Protein 7D1X (pdb70)

InterPro domains:
  IPR000863 Sulfotransferase domain [PF00685] (34-274)
  IPR027417 P-loop containing nucleoside triphosphate hydrolase [G3DSA:3.40.50.300] (1-282)
  IPR027417 P-loop containing nucleoside triphosphate hydrolase [SSF52540] (3-277)

GO terms:
  GO:0050656 3'-phosphoadenosine 5'-phosphosulfate binding (F, IDA)
  GO:0008146 sulfotransferase activity (F, IDA)
  GO:0005829 cytosol (C, IDA)
  GO:0030573 bile acid catabolic process (P, IDA)
  GO:0033876 glycochenodeoxycholate sulfotransferase activity (F, EXP)

Solvent-accessible surface area: 26287 Å² total; per-residue (Å²): 82,152,5,103,55,13,15,7,28,77,7,26,13,14,92,74,4,1,131,53,0,51,65,150,7,89,14,86,94,88,1,40,0,3,0,0,10,22,39,1,15,13,50,34,0,4,18,0,14,0,0,9,82,39,72,0,68,44,94,102,11,94,68,32,45,21,37,150,29,0,36,30,1,2,37,28,41,24,20,147,133,15,65,65,82,124,33,116,15,50,0,0,0,22,0,2,32,94,3,1,1,124,37,0,59,102,28,97,0,70,0,4,2,1,14,11,6,0,20,1,4,0,0,19,0,29,55,40,42,7,26,117,81,112,53,212,133,86,46,82,45,150,95,27,1,99,40,15,35,44,29,119,31,89,4,6,22,13,8,99,1,6,32,16,0,26,72,20,106,101,86,130,4,6,26,19,2,2,13,4,50,0,74,123,71,35,124,80,4,0,110,123,4,12,138,37,52,67,72,123,42,52,109,52,54,18,114,58,0,36,119,13,4,44,58,130,70,18,81,138,143,76,138,62,81,25,76,46,57,117,95,51,35,80,96,15,89,47,23,7,47,147,119,48,16,72,130,61,20,23,110,42,2,72,156,19,19,88,109,84,15,77,116,71,70,133,130,33,77,70,35,197,184,52,41,165,3,81,55,32,4,0,16,39,13,50,10,11,91,51,14,0,90,35,0,59,81,149,7,98,8,119,74,99,9,24,2,2,0,0,8,20,29,1,18,19,69,29,0,3,22,0,2,0,2,11,71,33,105,3,70,40,91,80,5,89,92,58,106,9,51,71,18,0,26,28,0,0,40,16,47,8,49,60,59,19,64,130,86,35,3,0,0,21,0,18,51,150,3,3,0,60,27,0,91,104,8,143,0,59,0,1,1,2,24,14,45,8,39,1,2,0,0,15,2,46,72,83,91,62,206,107,43,75,48,120,73,31,7,80,30,5,34,107,37,100,17,56,11,10,16,3,5,110,4,0,39,23,0,25,88,33,156,104,83,130,5,7,14,37,4,21,13,37,90,0,72,139,76,33,150,90,14,0,88,108,0,4,125,30,41,65,43,120,79,49,85,54,39,25,84,88,5,22,144,30,2,46,50,97,76,10,98,108,62,147,217,95,99,149,58,61,71,99,10,89,30,18,2,41,148,105,46,16,72,117,69,30,22,112,49,0,69,162,29,26,135,124,115,3,88,122,108

Structure (mmCIF, N/CA/C/O backbone):
data_7D1X
#
_entry.id   7D1X
#
_cell.length_a   93.870
_cell.length_b   93.870
_cell.length_c   71.300
_cell.angle_alpha   90.000
_cell.angle_beta   90.000
_cell.angle_gamma   90.000
#
_symmetry.space_group_name_H-M   'P 42'
#
loop_
_entity.id
_entity.type
_entity.pdbx_description
1 polymer Sulfotransferase
2 non-polymer 'CHOLIC ACID'
3 non-polymer "ADENOSINE-3'-5'-DIPHOSPHATE"
4 water water
#
loop_
_atom_site.group_PDB
_atom_site.id
_atom_site.type_symbol
_atom_site.label_atom_id
_atom_site.label_alt_id
_atom_site.label_comp_id
_atom_site.label_asym_id
_atom_site.label_entity_id
_atom_site.label_seq_id
_atom_site.pdbx_PDB_ins_code
_atom_site.Cartn_x
_atom_site.Cartn_y
_atom_site.Cartn_z
_atom_site.occupancy
_atom_site.B_iso_or_equiv
_atom_site.auth_seq_id
_atom_site.auth_comp_id
_atom_site.auth_asym_id
_atom_site.auth_atom_id
_atom_site.pdbx_PDB_model_num
ATOM 1 N N . LEU A 1 8 ? -23.66349 29.99936 -21.51175 1.000 53.11147 6 LEU A N 1
ATOM 2 C CA . LEU A 1 8 ? -22.53153 29.19683 -21.96926 1.000 54.98340 6 LEU A CA 1
ATOM 3 C C . LEU A 1 8 ? -22.45062 29.13152 -23.49574 1.000 55.79778 6 LEU A C 1
ATOM 4 O O . LEU A 1 8 ? -23.43247 28.82326 -24.16664 1.000 54.98594 6 LEU A O 1
ATOM 9 N N . TRP A 1 9 ? -21.30541 29.51592 -24.03901 1.000 55.18958 7 TRP A N 1
ATOM 10 C CA . TRP A 1 9 ? -21.05994 29.44261 -25.47459 1.000 55.59258 7 TRP A CA 1
ATOM 11 C C . TRP A 1 9 ? -20.23661 28.18891 -25.76314 1.000 57.50915 7 TRP A C 1
ATOM 12 O O . TRP A 1 9 ? -19.03312 28.14924 -25.48395 1.000 57.48394 7 TRP A O 1
ATOM 23 N N . ILE A 1 10 ? -20.88490 27.16605 -26.30987 1.000 57.11638 8 ILE A N 1
ATOM 24 C CA . ILE A 1 10 ? -20.21616 25.92781 -26.69342 1.000 55.12452 8 ILE A CA 1
ATOM 25 C C . ILE A 1 10 ? -19.95897 25.96295 -28.19337 1.000 57.08575 8 ILE A C 1
ATOM 26 O O . ILE A 1 10 ? -20.89914 25.93075 -28.99235 1.000 55.80409 8 ILE A O 1
ATOM 31 N N . GLU A 1 11 ? -18.68096 26.03695 -28.57743 1.000 63.44964 9 GLU A N 1
ATOM 32 C CA . GLU A 1 11 ? -18.28271 26.20648 -29.97788 1.000 63.52666 9 GLU A CA 1
ATOM 33 C C . GLU A 1 11 ? -18.93566 27.45792 -30.56421 1.000 62.31385 9 GLU A C 1
ATOM 34 O O . GLU A 1 11 ? -19.46825 27.45247 -31.67708 1.000 61.49972 9 GLU A O 1
ATOM 40 N N . GLY A 1 12 ? -18.90893 28.54271 -29.79187 1.000 63.69155 10 GLY A N 1
ATOM 41 C CA . GLY A 1 12 ? -19.53701 29.76996 -30.22732 1.000 62.19998 10 GLY A CA 1
ATOM 42 C C . GLY A 1 12 ? -21.03981 29.70516 -30.36872 1.000 61.20411 10 GLY A C 1
ATOM 43 O O . GLY A 1 12 ? -21.62415 30.59113 -30.99870 1.000 61.35353 10 GLY A O 1
ATOM 44 N N . ILE A 1 13 ? -21.68659 28.68178 -29.81715 1.000 61.29228 11 ILE A N 1
ATOM 45 C CA . ILE A 1 13 ? -23.12882 28.51348 -29.96887 1.000 59.36561 11 ILE A CA 1
ATOM 46 C C . ILE A 1 13 ? -23.77311 28.67380 -28.59792 1.000 58.25912 11 ILE A C 1
ATOM 47 O O . ILE A 1 13 ? -23.26549 28.13771 -27.60303 1.000 58.08635 11 ILE A O 1
ATOM 52 N N . PRO A 1 14 ? -24.89277 29.38642 -28.49930 1.000 57.32295 12 PRO A N 1
ATOM 53 C CA . PRO A 1 14 ? -25.55279 29.54603 -27.20082 1.000 57.20342 12 PRO A CA 1
ATOM 54 C C . PRO A 1 14 ? -26.48534 28.39068 -26.89425 1.000 54.71989 12 PRO A C 1
ATOM 55 O O . PRO A 1 14 ? -27.38116 28.07768 -27.68349 1.000 53.55583 12 PRO A O 1
ATOM 59 N N . PHE A 1 15 ? -26.28309 27.74819 -25.75388 1.000 55.35629 13 PHE A N 1
ATOM 60 C CA . PHE A 1 15 ? -27.14537 26.64681 -25.34941 1.000 55.52716 13 PHE A CA 1
ATOM 61 C C . PHE A 1 15 ? -27.80428 27.01504 -24.02754 1.000 55.74217 13 PHE A C 1
ATOM 62 O O . PHE A 1 15 ? -27.44581 28.03340 -23.42107 1.000 56.74211 13 PHE A O 1
ATOM 70 N N . PRO A 1 16 ? -28.75918 26.22544 -23.54892 1.000 55.07000 14 PRO A N 1
ATOM 71 C CA . PRO A 1 16 ? -29.22037 26.38413 -22.16819 1.000 58.29632 14 PRO A CA 1
ATOM 72 C C . PRO A 1 16 ? -28.10331 26.02112 -21.20345 1.000 64.40694 14 PRO A C 1
ATOM 73 O O . PRO A 1 16 ? -27.09813 25.41251 -21.57209 1.000 61.76822 14 PRO A O 1
ATOM 77 N N . THR A 1 17 ? -28.28658 26.39927 -19.94019 1.000 82.38331 15 THR A N 1
ATOM 78 C CA . THR A 1 17 ? -27.17290 26.29290 -19.00938 1.000 83.27116 15 THR A CA 1
ATOM 79 C C . THR A 1 17 ? -26.93974 24.87033 -18.52420 1.000 82.80952 15 THR A C 1
ATOM 80 O O . THR A 1 17 ? -25.89092 24.60203 -17.92815 1.000 83.74969 15 THR A O 1
ATOM 84 N N . VAL A 1 18 ? -27.87823 23.95985 -18.76353 1.000 67.25928 16 VAL A N 1
ATOM 85 C CA . VAL A 1 18 ? -27.77781 22.57479 -18.33861 1.000 62.01610 16 VAL A CA 1
ATOM 86 C C . VAL A 1 18 ? -28.18209 21.68117 -19.50779 1.000 56.51619 16 VAL A C 1
ATOM 87 O O . VAL A 1 18 ? -28.57917 22.15976 -20.56792 1.000 56.30010 16 VAL A O 1
ATOM 91 N N . TYR A 1 19 ? -28.09208 20.36858 -19.28896 1.000 53.71095 17 TYR A N 1
ATOM 92 C CA . TYR A 1 19 ? -28.35908 19.30418 -20.25652 1.000 49.77084 17 TYR A CA 1
ATOM 93 C C . TYR A 1 19 ? -27.37769 19.24185 -21.42131 1.000 48.29811 17 TYR A C 1
ATOM 94 O O . TYR A 1 19 ? -27.59979 18.45935 -22.35254 1.000 46.71907 17 TYR A O 1
ATOM 103 N N . TYR A 1 20 ? -26.30751 20.03337 -21.41647 1.000 49.82175 18 TYR A N 1
ATOM 104 C CA . TYR A 1 20 ? -25.39114 20.04790 -22.55016 1.000 49.05772 18 TYR A CA 1
ATOM 105 C C . TYR A 1 20 ? -23.97582 20.30245 -22.05405 1.000 49.35893 18 TYR A C 1
ATOM 106 O O . TYR A 1 20 ? -23.77162 20.94138 -21.01871 1.000 50.51567 18 TYR A O 1
ATOM 115 N N . SER A 1 21 ? -22.99974 19.79410 -22.80513 1.000 49.17404 19 SER A N 1
ATOM 116 C CA . SER A 1 21 ? -21.59608 19.99272 -22.47497 1.000 50.89943 19 SER A CA 1
ATOM 117 C C . SER A 1 21 ? -20.79463 20.10999 -23.76193 1.000 53.64809 19 SER A C 1
ATOM 118 O O . SER A 1 21 ? -21.25856 19.73511 -24.84150 1.000 55.12010 19 SER A O 1
ATOM 121 N N . GLN A 1 22 ? -19.57093 20.62639 -23.63314 1.000 53.98860 20 GLN A N 1
ATOM 122 C CA . GLN A 1 22 ? -18.70735 20.75634 -24.80102 1.000 54.15819 20 GLN A CA 1
ATOM 123 C C . GLN A 1 22 ? -18.22866 19.39394 -25.27855 1.000 56.05481 20 GLN A C 1
ATOM 124 O O . GLN A 1 22 ? -18.25747 19.10088 -26.47898 1.000 56.94967 20 GLN A O 1
ATOM 130 N N . GLU A 1 23 ? -17.78674 18.54597 -24.34587 1.000 56.62029 21 GLU A N 1
ATOM 131 C CA . GLU A 1 23 ? -17.34190 17.20503 -24.70647 1.000 55.18879 21 GLU A CA 1
ATOM 132 C C . GLU A 1 23 ? -18.42447 16.45182 -25.46279 1.000 55.73496 21 GLU A C 1
ATOM 133 O O . GLU A 1 23 ? -18.13968 15.75763 -26.44397 1.000 56.43363 21 GLU A O 1
ATOM 135 N N . ILE A 1 24 ? -19.67807 16.59424 -25.03069 1.000 53.37728 22 ILE A N 1
ATOM 136 C CA . ILE A 1 24 ? -20.77612 15.89586 -25.68904 1.000 54.73232 22 ILE A CA 1
ATOM 137 C C . ILE A 1 24 ? -21.05214 16.47676 -27.07028 1.000 52.80335 22 ILE A C 1
ATOM 138 O O . ILE A 1 24 ? -21.17713 15.73563 -28.05178 1.000 54.10700 22 ILE A O 1
ATOM 140 N N . ILE A 1 25 ? -21.15223 17.80306 -27.16779 1.000 55.09577 23 ILE A N 1
ATOM 141 C CA . ILE A 1 25 ? -21.52586 18.41778 -28.43701 1.000 55.01917 23 ILE A CA 1
ATOM 142 C C . ILE A 1 25 ? -20.39093 18.30169 -29.44647 1.000 57.09853 23 ILE A C 1
ATOM 143 O O . ILE A 1 25 ? -20.62528 18.10647 -30.64531 1.000 57.33964 23 ILE A O 1
ATOM 148 N N . ARG A 1 26 ? -19.14460 18.38053 -28.97738 1.000 58.44086 24 ARG A N 1
ATOM 149 C CA . ARG A 1 26 ? -18.01444 18.12014 -29.86234 1.000 58.06748 24 ARG A CA 1
ATOM 150 C C . ARG A 1 26 ? -18.00502 16.66782 -30.31792 1.000 57.72371 24 ARG A C 1
ATOM 151 O O . ARG A 1 26 ? -17.73065 16.37908 -31.48831 1.000 58.11927 24 ARG A O 1
ATOM 159 N N . GLU A 1 27 ? -18.29868 15.74041 -29.40357 1.000 56.62848 25 GLU A N 1
ATOM 160 C CA . GLU A 1 27 ? -18.29423 14.32402 -29.75052 1.000 55.78195 25 GLU A CA 1
ATOM 161 C C . GLU A 1 27 ? -19.40573 13.99090 -30.73819 1.000 56.22734 25 GLU A C 1
ATOM 162 O O . GLU A 1 27 ? -19.24023 13.10370 -31.58325 1.000 57.94747 25 GLU A O 1
ATOM 168 N N . VAL A 1 28 ? -20.53444 14.69781 -30.65683 1.000 58.57784 26 VAL A N 1
ATOM 169 C CA . VAL A 1 28 ? -21.64950 14.42948 -31.55803 1.000 59.17554 26 VAL A CA 1
ATOM 170 C C . VAL A 1 28 ? -21.32606 14.91339 -32.96681 1.000 59.71470 26 VAL A C 1
ATOM 171 O O . VAL A 1 28 ? -21.67906 14.26490 -33.95918 1.000 59.48324 26 VAL A O 1
ATOM 175 N N . ARG A 1 29 ? -20.62256 16.04085 -33.07761 1.000 57.41861 27 ARG A N 1
ATOM 176 C CA . ARG A 1 29 ? -20.36749 16.62741 -34.38874 1.000 58.18343 27 ARG A CA 1
ATOM 177 C C . ARG A 1 29 ? -19.33910 15.83270 -35.18358 1.000 60.29778 27 ARG A C 1
ATOM 178 O O . ARG A 1 29 ? -19.47790 15.67400 -36.40159 1.000 62.52529 27 ARG A O 1
ATOM 186 N N . ASP A 1 30 ? -18.29771 15.33337 -34.52503 1.000 60.27897 28 ASP A N 1
ATOM 187 C CA . ASP A 1 30 ? -17.18291 14.73653 -35.25033 1.000 60.65697 28 ASP A CA 1
ATOM 188 C C . ASP A 1 30 ? -17.18990 13.21391 -35.28865 1.000 57.94478 28 ASP A C 1
ATOM 189 O O . ASP A 1 30 ? -16.80561 12.63621 -36.30907 1.000 56.95728 28 ASP A O 1
ATOM 194 N N . ARG A 1 31 ? -17.59625 12.53334 -34.21531 1.000 57.49918 29 ARG A N 1
ATOM 195 C CA . ARG A 1 31 ? -17.40784 11.09056 -34.15386 1.000 56.98703 29 ARG A CA 1
ATOM 196 C C . ARG A 1 31 ? -18.66993 10.27100 -33.92022 1.000 57.72825 29 ARG A C 1
ATOM 197 O O . ARG A 1 31 ? -18.58972 9.03892 -33.98208 1.000 57.95120 29 ARG A O 1
ATOM 205 N N . PHE A 1 32 ? -19.82152 10.88863 -33.66423 1.000 56.87164 30 PHE A N 1
ATOM 206 C CA . PHE A 1 32 ? -21.03872 10.09817 -33.54153 1.000 57.63723 30 PHE A CA 1
ATOM 207 C C . PHE A 1 32 ? -21.41549 9.56769 -34.91853 1.000 61.81958 30 PHE A C 1
ATOM 208 O O . PHE A 1 32 ? -21.33289 10.28221 -35.92010 1.000 63.20268 30 PHE A O 1
ATOM 216 N N . VAL A 1 33 ? -21.84749 8.31156 -34.96599 1.000 67.81387 31 VAL A N 1
ATOM 217 C CA . VAL A 1 33 ? -22.03939 7.58846 -36.21891 1.000 73.88153 31 VAL A CA 1
ATOM 218 C C . VAL A 1 33 ? -23.52379 7.34221 -36.43882 1.000 80.56773 31 VAL A C 1
ATOM 219 O O . VAL A 1 33 ? -24.21634 6.82496 -35.55347 1.000 74.75397 31 VAL A O 1
ATOM 223 N N . VAL A 1 34 ? -24.00691 7.72083 -37.61791 1.000 107.68121 32 VAL A N 1
ATOM 224 C CA . VAL A 1 34 ? -25.39235 7.52681 -38.02249 1.000 108.05966 32 VAL A CA 1
ATOM 225 C C . VAL A 1 34 ? -25.45029 6.39761 -39.04084 1.000 110.10269 32 VAL A C 1
ATOM 226 O O . VAL A 1 34 ? -24.62308 6.32888 -39.95794 1.000 110.90710 32 VAL A O 1
ATOM 230 N N . ARG A 1 35 ? -26.42090 5.50910 -38.87108 1.000 83.75678 33 ARG A N 1
ATOM 231 C CA . ARG A 1 35 ? -26.67004 4.44627 -39.82883 1.000 76.14015 33 ARG A CA 1
ATOM 232 C C . ARG A 1 35 ? -27.61377 4.94625 -40.91644 1.000 72.11640 33 ARG A C 1
ATOM 233 O O . ARG A 1 35 ? -28.35116 5.91657 -40.73331 1.000 71.71678 33 ARG A O 1
ATOM 241 N N . ASP A 1 36 ? -27.58577 4.26455 -42.06412 1.000 70.09893 34 ASP A N 1
ATOM 242 C CA . ASP A 1 36 ? -28.49201 4.62130 -43.15115 1.000 68.35224 34 ASP A CA 1
ATOM 243 C C . ASP A 1 36 ? -29.95031 4.42448 -42.76348 1.000 64.08875 34 ASP A C 1
ATOM 244 O O . ASP A 1 36 ? -30.83844 4.98323 -43.41626 1.000 62.46870 34 ASP A O 1
ATOM 249 N N . GLU A 1 37 ? -30.21079 3.65225 -41.71250 1.000 66.46151 35 GLU A N 1
ATOM 250 C CA . GLU A 1 37 ? -31.55731 3.32762 -41.27304 1.000 65.68480 35 GLU A CA 1
ATOM 251 C C . GLU A 1 37 ? -32.03865 4.22686 -40.14305 1.000 63.72602 35 GLU A C 1
ATOM 252 O O . GLU A 1 37 ? -33.10533 3.97399 -39.57608 1.000 61.07182 35 GLU A O 1
ATOM 258 N N . ASP A 1 38 ? -31.28686 5.26456 -39.79859 1.000 62.43802 36 ASP A N 1
ATOM 259 C CA . ASP A 1 38 ? -31.65334 6.12653 -38.68653 1.000 62.91031 36 ASP A CA 1
ATOM 260 C C . ASP A 1 38 ? -32.34224 7.38634 -39.19370 1.000 66.57270 36 ASP A C 1
ATOM 261 O O . ASP A 1 38 ? -31.89930 8.00137 -40.16803 1.000 67.68945 36 ASP A O 1
ATOM 266 N N . THR A 1 39 ? -33.42947 7.76297 -38.52493 1.000 71.46364 37 THR A N 1
ATOM 267 C CA . THR A 1 39 ? -34.22161 8.92539 -38.89157 1.000 71.72906 37 THR A CA 1
ATOM 268 C C . THR A 1 39 ? -34.09477 9.98045 -37.80174 1.000 72.63871 37 THR A C 1
ATOM 269 O O . THR A 1 39 ? -34.00382 9.65937 -36.61415 1.000 66.55093 37 THR A O 1
ATOM 273 N N . ILE A 1 40 ? -34.09975 11.24632 -38.21070 1.000 91.58446 38 ILE A N 1
ATOM 274 C CA . ILE A 1 40 ? -33.87484 12.35599 -37.29567 1.000 91.73485 38 ILE A CA 1
ATOM 275 C C . ILE A 1 40 ? -34.90871 13.43981 -37.55854 1.000 92.76688 38 ILE A C 1
ATOM 276 O O . ILE A 1 40 ? -35.32580 13.66393 -38.69892 1.000 93.75485 38 ILE A O 1
ATOM 281 N N . ILE A 1 41 ? -35.32142 14.11698 -36.49147 1.000 69.42730 39 ILE A N 1
ATOM 282 C CA . ILE A 1 41 ? -36.26216 15.22728 -36.57650 1.000 60.31367 39 ILE A CA 1
ATOM 283 C C . ILE A 1 41 ? -35.51693 16.44996 -36.05970 1.000 55.75817 39 ILE A C 1
ATOM 284 O O . ILE A 1 41 ? -35.34057 16.61526 -34.84573 1.000 52.65205 39 ILE A O 1
ATOM 289 N N . VAL A 1 42 ? -35.08195 17.31521 -36.97274 1.000 50.78716 40 VAL A N 1
ATOM 290 C CA . VAL A 1 42 ? -34.29071 18.49001 -36.63114 1.000 47.08077 40 VAL A CA 1
ATOM 291 C C . VAL A 1 42 ? -35.16145 19.72276 -36.80391 1.000 46.26822 40 VAL A C 1
ATOM 292 O O . VAL A 1 42 ? -35.87500 19.85875 -37.80466 1.000 45.35595 40 VAL A O 1
ATOM 296 N N . THR A 1 43 ? -35.08190 20.63187 -35.83715 1.000 44.62901 41 THR A N 1
ATOM 297 C CA . THR A 1 43 ? -35.95935 21.79000 -35.76720 1.000 44.50520 41 THR A CA 1
ATOM 298 C C . THR A 1 43 ? -35.23063 22.89795 -35.02630 1.000 44.93683 41 THR A C 1
ATOM 299 O O . THR A 1 43 ? -34.16830 22.68909 -34.43868 1.000 46.50073 41 THR A O 1
ATOM 303 N N . TYR A 1 44 ? -35.79271 24.09511 -35.10230 1.000 51.37858 42 TYR A N 1
ATOM 304 C CA . TYR A 1 44 ? -35.41967 25.18223 -34.21719 1.000 51.27281 42 TYR A CA 1
ATOM 305 C C . TYR A 1 44 ? -36.52884 25.39426 -33.19117 1.000 50.14760 42 TYR A C 1
ATOM 306 O O . TYR A 1 44 ? -37.70948 25.24390 -33.52621 1.000 49.19585 42 TYR A O 1
ATOM 315 N N . PRO A 1 45 ? -36.18901 25.71519 -31.94151 1.000 46.50707 43 PRO A N 1
ATOM 316 C CA . PRO A 1 45 ? -37.21174 25.76776 -30.88785 1.000 46.38973 43 PRO A CA 1
ATOM 317 C C . PRO A 1 45 ? -38.31887 26.76722 -31.19374 1.000 45.20236 43 PRO A C 1
ATOM 318 O O . PRO A 1 45 ? -38.11638 27.76163 -31.89379 1.000 46.52236 43 PRO A O 1
ATOM 322 N N . LYS A 1 46 ? -39.50786 26.47309 -30.65946 1.000 45.07933 44 LYS A N 1
ATOM 323 C CA . LYS A 1 46 ? -40.69710 27.31796 -30.78459 1.000 42.74165 44 LYS A CA 1
ATOM 324 C C . LYS A 1 46 ? -41.20932 27.38682 -32.21966 1.000 43.66888 44 LYS A C 1
ATOM 325 O O . LYS A 1 46 ? -41.79700 28.39124 -32.62845 1.000 41.76722 44 LYS A O 1
ATOM 331 N N . SER A 1 47 ? -41.00711 26.31493 -32.98789 1.000 43.70123 45 SER A N 1
ATOM 332 C CA . SER A 1 47 ? -41.44404 26.25142 -34.37768 1.000 45.11191 45 SER A CA 1
ATOM 333 C C . SER A 1 47 ? -42.45303 25.13284 -34.61628 1.000 43.77775 45 SER A C 1
ATOM 334 O O . SER A 1 47 ? -42.63721 24.70581 -35.76044 1.000 44.66422 45 SER A O 1
ATOM 337 N N . GLY A 1 48 ? -43.11572 24.65296 -33.56688 1.000 44.37650 46 GLY A N 1
ATOM 338 C CA . GLY A 1 48 ? -43.99799 23.51317 -33.71531 1.000 47.19798 46 GLY A CA 1
ATOM 339 C C . GLY A 1 48 ? -43.29062 22.18258 -33.62146 1.000 51.82185 46 GLY A C 1
ATOM 340 O O . GLY A 1 48 ? -43.70507 21.21943 -34.27153 1.000 51.28393 46 GLY A O 1
ATOM 341 N N . THR A 1 49 ? -42.20769 22.11421 -32.84313 1.000 56.91327 47 THR A N 1
ATOM 342 C CA . THR A 1 49 ? -41.44167 20.87860 -32.70140 1.000 61.28848 47 THR A CA 1
ATOM 343 C C . THR A 1 49 ? -42.31263 19.74023 -32.18458 1.000 68.48237 47 THR A C 1
ATOM 344 O O . THR A 1 49 ? -42.34358 18.65066 -32.76816 1.000 66.81478 47 THR A O 1
ATOM 348 N N . HIS A 1 50 ? -43.03005 19.97773 -31.08432 1.000 90.45923 48 HIS A N 1
ATOM 349 C CA . HIS A 1 50 ? -43.84842 18.92683 -30.48683 1.000 90.12577 48 HIS A CA 1
ATOM 350 C C . HIS A 1 50 ? -44.98861 18.51676 -31.40839 1.000 89.29316 48 HIS A C 1
ATOM 351 O O . HIS A 1 50 ? -45.36893 17.34006 -31.44679 1.000 89.99090 48 HIS A O 1
ATOM 358 N N . TRP A 1 51 ? -45.55767 19.47523 -32.14157 1.000 61.87246 49 TRP A N 1
ATOM 359 C CA . TRP A 1 51 ? -46.59114 19.15323 -33.11687 1.000 54.39806 49 TRP A CA 1
ATOM 360 C C . TRP A 1 51 ? -46.10148 18.09411 -34.09623 1.000 54.81617 49 TRP A C 1
ATOM 361 O O . TRP A 1 51 ? -46.62844 16.97893 -34.13742 1.000 53.22579 49 TRP A O 1
ATOM 372 N N . LEU A 1 52 ? -45.04901 18.41682 -34.85339 1.000 57.44565 50 LEU A N 1
ATOM 373 C CA . LEU A 1 52 ? -44.54222 17.50865 -35.87984 1.000 53.28280 50 LEU A CA 1
ATOM 374 C C . LEU A 1 52 ? -44.16052 16.15747 -35.28983 1.000 53.30220 50 LEU A C 1
ATOM 375 O O . LEU A 1 52 ? -44.51356 15.10698 -35.83874 1.000 52.04591 50 LEU A O 1
ATOM 380 N N . ASN A 1 53 ? -43.40108 16.16826 -34.19192 1.000 55.12124 51 ASN A N 1
ATOM 381 C CA . ASN A 1 53 ? -43.06170 14.93005 -33.49709 1.000 52.57726 51 ASN A CA 1
ATOM 382 C C . ASN A 1 53 ? -44.30173 14.07932 -33.25799 1.000 51.84092 51 ASN A C 1
ATOM 383 O O . ASN A 1 53 ? -44.31528 12.87841 -33.55114 1.000 51.53503 51 ASN A O 1
ATOM 388 N N . GLU A 1 54 ? -45.35883 14.69145 -32.72162 1.000 51.78653 52 GLU A N 1
ATOM 389 C CA . GLU A 1 54 ? -46.57967 13.94186 -32.45858 1.000 49.63379 52 GLU A CA 1
ATOM 390 C C . GLU A 1 54 ? -47.25357 13.48836 -33.74867 1.000 49.80172 52 GLU A C 1
ATOM 391 O O . GLU A 1 54 ? -47.84669 12.40648 -33.77987 1.000 50.02358 52 GLU A O 1
ATOM 397 N N . ILE A 1 55 ? -47.14970 14.26698 -34.82944 1.000 53.11912 53 ILE A N 1
ATOM 398 C CA . ILE A 1 55 ? -47.69929 13.80486 -36.10219 1.000 52.22262 53 ILE A CA 1
ATOM 399 C C . ILE A 1 55 ? -46.92315 12.59715 -36.60726 1.000 51.99144 53 ILE A C 1
ATOM 400 O O . ILE A 1 55 ? -47.50852 11.64217 -37.13250 1.000 53.49948 53 ILE A O 1
ATOM 405 N N . VAL A 1 56 ? -45.59755 12.61152 -36.44720 1.000 50.22683 54 VAL A N 1
ATOM 406 C CA . VAL A 1 56 ? -44.78218 11.49777 -36.92221 1.000 50.91280 54 VAL A CA 1
ATOM 407 C C . VAL A 1 56 ? -45.15573 10.22514 -36.17535 1.000 50.46984 54 VAL A C 1
ATOM 408 O O . VAL A 1 56 ? -45.36490 9.16584 -36.77791 1.000 51.07373 54 VAL A O 1
ATOM 412 N N . CYS A 1 57 ? -45.25012 10.31482 -34.84834 1.000 49.68250 55 CYS A N 1
ATOM 413 C CA . CYS A 1 57 ? -45.60519 9.14842 -34.05132 1.000 47.47800 55 CYS A CA 1
ATOM 414 C C . CYS A 1 57 ? -47.02322 8.68255 -34.34818 1.000 49.96926 55 CYS A C 1
ATOM 415 O O . CYS A 1 57 ? -47.29387 7.47695 -34.32971 1.000 51.81264 55 CYS A O 1
ATOM 418 N N . LEU A 1 58 ? -47.93173 9.61490 -34.64894 1.000 49.38704 56 LEU A N 1
ATOM 419 C CA . LEU A 1 58 ? -49.32804 9.24308 -34.84183 1.000 49.67758 56 LEU A CA 1
ATOM 420 C C . LEU A 1 58 ? -49.54609 8.54377 -36.17583 1.000 52.46978 56 LEU A C 1
ATOM 421 O O . LEU A 1 58 ? -50.44897 7.70948 -36.29410 1.000 54.25161 56 LEU A O 1
ATOM 426 N N . ILE A 1 59 ? -48.73180 8.86057 -37.18394 1.000 52.37073 57 ILE A N 1
ATOM 427 C CA . ILE A 1 59 ? -48.73895 8.08264 -38.41936 1.000 52.39506 57 ILE A CA 1
ATOM 428 C C . ILE A 1 59 ? -48.22129 6.67538 -38.15819 1.000 51.64630 57 ILE A C 1
ATOM 429 O O . ILE A 1 59 ? -48.75534 5.69203 -38.68590 1.000 51.34530 57 ILE A O 1
ATOM 434 N N . LEU A 1 60 ? -47.16998 6.55997 -37.34173 1.000 49.56427 58 LEU A N 1
ATOM 435 C CA . LEU A 1 60 ? -46.59443 5.25485 -37.03790 1.000 50.23614 58 LEU A CA 1
ATOM 436 C C . LEU A 1 60 ? -47.61696 4.35114 -36.36275 1.000 53.43364 58 LEU A C 1
ATOM 437 O O . LEU A 1 60 ? -47.77621 3.18359 -36.73756 1.000 56.61310 58 LEU A O 1
ATOM 442 N N . THR A 1 61 ? -48.32877 4.87598 -35.37116 1.000 53.63215 59 THR A N 1
ATOM 443 C CA . THR A 1 61 ? -49.32236 4.08606 -34.65896 1.000 57.00394 59 THR A CA 1
ATOM 444 C C . THR A 1 61 ? -50.63401 3.98951 -35.41792 1.000 59.51668 59 THR A C 1
ATOM 445 O O . THR A 1 61 ? -51.59862 3.43362 -34.88332 1.000 62.67244 59 THR A O 1
ATOM 449 N N . LYS A 1 62 ? -50.68948 4.52915 -36.63608 1.000 60.07217 60 LYS A N 1
ATOM 450 C CA . LYS A 1 62 ? -51.90218 4.53909 -37.45190 1.000 60.55542 60 LYS A CA 1
ATOM 451 C C . LYS A 1 62 ? -52.99712 5.36668 -36.78712 1.000 59.89868 60 LYS A C 1
ATOM 452 O O . LYS A 1 62 ? -54.18706 5.08664 -36.93863 1.000 63.32974 60 LYS A O 1
ATOM 458 N N . GLY A 1 63 ? -52.59029 6.39987 -36.04937 1.000 57.20139 61 GLY A N 1
ATOM 459 C CA . GLY A 1 63 ? -53.51154 7.33436 -35.44568 1.000 55.87229 61 GLY A CA 1
ATOM 4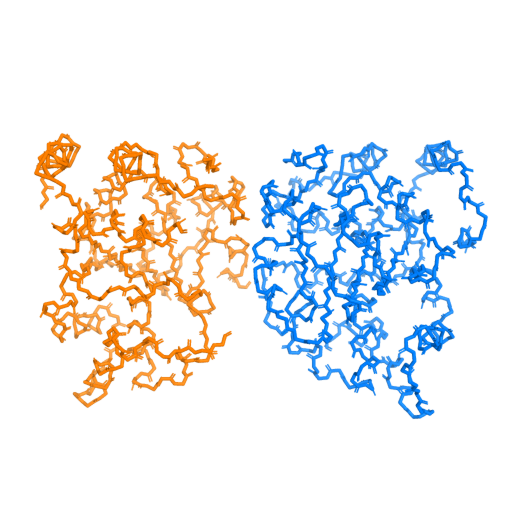60 C C . GLY A 1 63 ? -53.91779 7.06171 -34.01227 1.000 56.38138 61 GLY A C 1
ATOM 461 O O . GLY A 1 63 ? -54.64832 7.87797 -33.43626 1.000 55.12415 61 GLY A O 1
ATOM 462 N N . ASP A 1 64 ? -53.47831 5.96115 -33.40959 1.000 54.24683 62 ASP A N 1
ATOM 463 C CA . ASP A 1 64 ? -53.86023 5.67888 -32.02808 1.000 52.95590 62 ASP A CA 1
ATOM 464 C C . ASP A 1 64 ? -52.99559 6.48234 -31.06144 1.000 53.83542 62 ASP A C 1
ATOM 465 O O . ASP A 1 64 ? -51.78807 6.23454 -30.97341 1.000 53.31296 62 ASP A O 1
ATOM 470 N N . PRO A 1 65 ? -53.56811 7.41921 -30.30440 1.000 53.43951 63 PRO A N 1
ATOM 471 C CA . PRO A 1 65 ? -52.76803 8.30352 -29.44945 1.000 52.28156 63 PRO A CA 1
ATOM 472 C C . PRO A 1 65 ? -52.39522 7.72840 -28.09149 1.000 51.49615 63 PRO A C 1
ATOM 473 O O . PRO A 1 65 ? -51.84561 8.46377 -27.26836 1.000 51.97289 63 PRO A O 1
ATOM 477 N N . THR A 1 66 ? -52.70536 6.46075 -27.81306 1.000 51.11683 64 THR A N 1
ATOM 478 C CA . THR A 1 66 ? -52.38996 5.89344 -26.50387 1.000 50.24493 64 THR A CA 1
ATOM 479 C C . THR A 1 66 ? -50.89420 5.94747 -26.21627 1.000 49.11870 64 THR A C 1
ATOM 480 O O . THR A 1 66 ? -50.48177 6.22789 -25.08447 1.000 49.63716 64 THR A O 1
ATOM 484 N N . TRP A 1 67 ? -50.06680 5.67686 -27.22689 1.000 48.50287 65 TRP A N 1
ATOM 485 C CA . TRP A 1 67 ? -48.62252 5.66316 -27.02137 1.000 49.35966 65 TRP A CA 1
ATOM 486 C C . TRP A 1 67 ? -48.10513 7.04597 -26.64537 1.000 52.10647 65 TRP A C 1
ATOM 487 O O . TRP A 1 67 ? -47.34794 7.19664 -25.67939 1.000 53.64293 65 TRP A O 1
ATOM 498 N N . VAL A 1 68 ? -48.51200 8.07484 -27.39366 1.000 54.37406 66 VAL A N 1
ATOM 499 C CA . VAL A 1 68 ? -48.00852 9.42333 -27.15306 1.000 54.13323 66 VAL A CA 1
ATOM 500 C C . VAL A 1 68 ? -48.54316 10.02968 -25.86616 1.000 56.91284 66 VAL A C 1
ATOM 501 O O . VAL A 1 68 ? -48.03768 11.06914 -25.43027 1.000 59.62932 66 VAL A O 1
ATOM 505 N N . GLN A 1 69 ? -49.54385 9.40876 -25.23688 1.000 57.89787 67 GLN A N 1
ATOM 506 C CA . GLN A 1 69 ? -50.05686 9.93168 -23.97636 1.000 57.95344 67 GLN A CA 1
ATOM 507 C C . GLN A 1 69 ? -49.25357 9.42152 -22.79654 1.000 63.19130 67 GLN A C 1
ATOM 508 O O . GLN A 1 69 ? -49.13995 10.11744 -21.78167 1.000 66.42588 67 GLN A O 1
ATOM 514 N N . SER A 1 70 ? -48.64540 8.24540 -22.93272 1.000 61.47158 68 SER A N 1
ATOM 515 C CA . SER A 1 70 ? -47.90776 7.60748 -21.85241 1.000 61.07089 68 SER A CA 1
ATOM 516 C C . SER A 1 70 ? -46.40537 7.79896 -22.00358 1.000 60.49577 68 SER A C 1
ATOM 517 O O . SER A 1 70 ? -45.62012 6.99540 -21.49034 1.000 60.41203 68 SER A O 1
ATOM 520 N N . THR A 1 71 ? -45.99095 8.86093 -22.69076 1.000 58.93137 69 THR A N 1
ATOM 521 C CA . THR A 1 71 ? -44.58796 9.07159 -23.01176 1.000 59.08789 69 THR A CA 1
ATOM 522 C C . THR A 1 71 ? -44.28681 10.56358 -23.00809 1.000 60.01337 69 THR A C 1
ATOM 523 O O . THR A 1 71 ? -45.18214 11.40469 -22.89213 1.000 60.02259 69 THR A O 1
ATOM 527 N N . ILE A 1 72 ? -43.00159 10.87702 -23.14563 1.000 55.12293 70 ILE A N 1
ATOM 528 C CA . ILE A 1 72 ? -42.50206 12.24059 -23.24887 1.000 52.42373 70 ILE A CA 1
ATOM 529 C C . ILE A 1 72 ? -41.70395 12.33240 -24.54181 1.000 51.74023 70 ILE A C 1
ATOM 530 O O . ILE A 1 72 ? -41.07111 11.35898 -24.96261 1.000 52.22586 70 ILE A O 1
ATOM 535 N N . ALA A 1 73 ? -41.74108 13.50921 -25.17691 1.000 54.20314 71 ALA A N 1
ATOM 536 C CA . ALA A 1 73 ? -41.16161 13.65805 -26.51005 1.000 51.42716 71 ALA A CA 1
ATOM 537 C C . ALA A 1 73 ? -39.70666 13.20908 -26.54888 1.000 48.23408 71 ALA A C 1
ATOM 538 O O . ALA A 1 73 ? -39.27459 12.56564 -27.51196 1.000 47.84292 71 ALA A O 1
ATOM 540 N N . ASN A 1 74 ? -38.93426 13.53468 -25.51021 1.000 48.77761 72 ASN A N 1
ATOM 541 C CA . ASN A 1 74 ? -37.55083 13.07377 -25.45763 1.000 47.02114 72 ASN A CA 1
ATOM 542 C C . ASN A 1 74 ? -37.49409 11.56699 -25.25599 1.000 47.39921 72 ASN A C 1
ATOM 543 O O . ASN A 1 74 ? -36.77047 10.86103 -25.96613 1.000 47.16776 72 ASN A O 1
ATOM 548 N N . GLU A 1 75 ? -38.25832 11.05375 -24.29295 1.000 49.17686 73 GLU A N 1
ATOM 549 C CA . GLU A 1 75 ? -38.33117 9.61244 -24.09375 1.000 49.70774 73 GLU A CA 1
ATOM 550 C C . GLU A 1 75 ? -39.09083 8.90288 -25.20827 1.000 50.19230 73 GLU A C 1
ATOM 551 O O . GLU A 1 75 ? -39.22166 7.67574 -25.15618 1.000 52.86788 73 GLU A O 1
ATOM 557 N N . ARG A 1 76 ? -39.59183 9.63654 -26.20343 1.000 49.76530 74 ARG A N 1
ATOM 558 C CA . ARG A 1 76 ? -40.20933 9.06235 -27.39363 1.000 47.50734 74 ARG A CA 1
ATOM 559 C C . ARG A 1 76 ? -39.27938 9.11292 -28.60014 1.000 45.51479 74 ARG A C 1
ATOM 560 O O . ARG A 1 76 ? -39.10303 8.10877 -29.29444 1.000 44.87641 74 ARG A O 1
ATOM 568 N N . THR A 1 77 ? -38.68636 10.27450 -28.86814 1.000 46.43692 75 THR A N 1
ATOM 569 C CA . THR A 1 77 ? -37.64536 10.43064 -29.88241 1.000 44.89045 75 THR A CA 1
ATOM 570 C C . THR A 1 77 ? -36.45821 11.07114 -29.17970 1.000 44.35563 75 THR A C 1
ATOM 571 O O . THR A 1 77 ? -36.39638 12.29980 -29.03768 1.000 45.62435 75 THR A O 1
ATOM 575 N N . PRO A 1 78 ? -35.50377 10.26653 -28.71340 1.000 44.06153 76 PRO A N 1
ATOM 576 C CA . PRO A 1 78 ? -34.37777 10.81630 -27.95018 1.000 44.10831 76 PRO A CA 1
ATOM 577 C C . PRO A 1 78 ? -33.56575 11.81282 -28.76079 1.000 44.34663 76 PRO A C 1
ATOM 578 O O . PRO A 1 78 ? -33.53745 11.77761 -29.99179 1.000 46.13546 76 PRO A O 1
ATOM 582 N N . TRP A 1 79 ? -32.90656 12.71774 -28.04409 1.000 42.55698 77 TRP A N 1
ATOM 583 C CA . TRP A 1 79 ? -32.19451 13.84397 -28.63529 1.000 41.60208 77 TRP A CA 1
ATOM 584 C C . TRP A 1 79 ? -30.69347 13.62978 -28.47794 1.000 43.30605 77 TRP A C 1
ATOM 585 O O . TRP A 1 79 ? -30.19697 13.48432 -27.35607 1.000 43.18324 77 TRP A O 1
ATOM 596 N N . ILE A 1 80 ? -29.98430 13.60758 -29.60823 1.000 43.23160 78 ILE A N 1
ATOM 597 C CA . ILE A 1 80 ? -28.59805 13.14247 -29.63812 1.000 43.34906 78 ILE A CA 1
ATOM 598 C C . ILE A 1 80 ? -27.72187 13.97796 -28.71208 1.000 44.91485 78 ILE A C 1
ATOM 599 O O . ILE A 1 80 ? -27.10954 13.46258 -27.77006 1.000 48.29773 78 ILE A O 1
ATOM 604 N N . GLU A 1 81 ? -27.66053 15.28589 -28.96352 1.000 45.36724 79 GLU A N 1
ATOM 605 C CA . GLU A 1 81 ? -26.79540 16.18059 -28.20413 1.000 43.74169 79 GLU A CA 1
ATOM 606 C C . GLU A 1 81 ? -27.29937 16.43706 -26.79122 1.000 44.12179 79 GLU A C 1
ATOM 607 O O . GLU A 1 81 ? -26.57588 17.04515 -25.99604 1.000 44.74540 79 GLU A O 1
ATOM 613 N N . PHE A 1 82 ? -28.50680 15.98743 -26.46380 1.000 44.07970 80 PHE A N 1
ATOM 614 C CA . PHE A 1 82 ? -29.09426 16.22951 -25.15261 1.000 43.96504 80 PHE A CA 1
ATOM 615 C C . PHE A 1 82 ? -28.38787 15.37292 -24.11258 1.000 45.55847 80 PHE A C 1
ATOM 616 O O . PHE A 1 82 ? -28.44826 14.14168 -24.17800 1.000 47.19009 80 PHE A O 1
ATOM 624 N N . GLU A 1 83 ? -27.70076 16.02786 -23.16993 1.000 46.31496 81 GLU A N 1
ATOM 625 C CA . GLU A 1 83 ? -26.98054 15.38387 -22.07020 1.000 49.05657 81 GLU A CA 1
ATOM 626 C C . GLU A 1 83 ? -26.18334 14.18153 -22.56153 1.000 51.10856 81 GLU A C 1
ATOM 627 O O . GLU A 1 83 ? -25.61112 14.21940 -23.65640 1.000 50.09493 81 GLU A O 1
ATOM 633 N N . ASN A 1 84 ? -26.13015 13.11457 -21.76126 1.000 54.25739 82 ASN A N 1
ATOM 634 C CA . ASN A 1 84 ? -25.45422 11.88687 -22.15665 1.000 54.71956 82 ASN A CA 1
ATOM 635 C C . ASN A 1 84 ? -26.38850 10.91177 -22.85636 1.000 55.52338 82 ASN A C 1
ATOM 636 O O . ASN A 1 84 ? -26.22594 9.69273 -22.71428 1.000 57.57364 82 ASN A O 1
ATOM 641 N N . ASN A 1 85 ? -27.36757 11.41380 -23.61006 1.000 54.60372 83 ASN A N 1
ATOM 642 C CA . ASN A 1 85 ? -28.31484 10.51992 -24.26572 1.000 56.40880 83 ASN A CA 1
ATOM 643 C C . ASN A 1 85 ? -27.65672 9.72651 -25.38426 1.000 61.76036 83 ASN A C 1
ATOM 644 O O . ASN A 1 85 ? -28.06183 8.58940 -25.65168 1.000 65.36987 83 ASN A O 1
ATOM 649 N N . TYR A 1 86 ? -26.67076 10.31713 -26.06581 1.000 64.29834 84 TYR A N 1
ATOM 650 C CA . TYR A 1 86 ? -25.99726 9.62714 -27.16276 1.000 65.20338 84 TYR A CA 1
ATOM 651 C C . TYR A 1 86 ? -25.41872 8.28288 -26.73591 1.000 65.89419 84 TYR A C 1
ATOM 652 O O . TYR A 1 86 ? -25.26156 7.38457 -27.57067 1.000 68.71780 84 TYR A O 1
ATOM 661 N N . ARG A 1 87 ? -25.09078 8.12762 -25.44932 1.000 64.69710 85 ARG A N 1
ATOM 662 C CA . ARG A 1 87 ? -24.55378 6.85910 -24.96610 1.000 64.91331 85 ARG A CA 1
ATOM 663 C C . ARG A 1 87 ? -25.57635 5.73886 -25.11131 1.000 67.55916 85 ARG A C 1
ATOM 664 O O . ARG A 1 87 ? -25.25245 4.64732 -25.59397 1.000 67.43517 85 ARG A O 1
ATOM 672 N N . ILE A 1 88 ? -26.81949 5.98903 -24.69133 1.000 78.26006 86 ILE A N 1
ATOM 673 C CA . ILE A 1 88 ? -27.89110 5.02751 -24.93840 1.000 79.30495 86 ILE A CA 1
ATOM 674 C C . ILE A 1 88 ? -28.08852 4.83803 -26.43602 1.000 76.65320 86 ILE A C 1
ATOM 675 O O . ILE A 1 88 ? -28.34371 3.72534 -26.91254 1.000 77.70780 86 ILE A O 1
ATOM 680 N N . LEU A 1 89 ? -27.96107 5.92373 -27.20058 1.000 67.39449 87 LEU A N 1
ATOM 681 C CA . LEU A 1 89 ? -28.23309 5.89851 -28.63110 1.000 63.99941 87 LEU A CA 1
ATOM 682 C C . LEU A 1 89 ? -27.21768 5.07019 -29.40158 1.000 60.07507 87 LEU A C 1
ATOM 683 O O . LEU A 1 89 ? -27.52766 4.59263 -30.49820 1.000 58.68384 87 LEU A O 1
ATOM 688 N N . ASN A 1 90 ? -26.01817 4.88619 -28.85363 1.000 60.69270 88 ASN A N 1
ATOM 689 C CA . ASN A 1 90 ? -25.01006 4.08415 -29.52963 1.000 59.24018 88 ASN A CA 1
ATOM 690 C C . ASN A 1 90 ? -25.40384 2.61381 -29.60960 1.000 57.70037 88 ASN A C 1
ATOM 691 O O . ASN A 1 90 ? -24.85108 1.88747 -30.44170 1.000 55.25871 88 ASN A O 1
ATOM 696 N N . SER A 1 91 ? -26.29802 2.14872 -28.73772 1.000 56.15378 89 SER A N 1
ATOM 697 C CA . SER A 1 91 ? -26.92899 0.85054 -28.94287 1.000 55.03273 89 SER A CA 1
ATOM 698 C C . SER A 1 91 ? -27.56044 0.79276 -30.32866 1.000 54.37567 89 SER A C 1
ATOM 699 O O . SER A 1 91 ? -28.31475 1.68717 -30.72061 1.000 53.57832 89 SER A O 1
ATOM 702 N N . LYS A 1 92 ? -27.25280 -0.26417 -31.07077 1.000 53.81080 90 LYS A N 1
ATOM 703 C CA . LYS A 1 92 ? -27.63786 -0.37492 -32.47037 1.000 51.31513 90 LYS A CA 1
ATOM 704 C C . LYS A 1 92 ? -28.84467 -1.29403 -32.58707 1.000 49.74549 90 LYS A C 1
ATOM 705 O O . LYS A 1 92 ? -28.78932 -2.45672 -32.17206 1.000 50.10968 90 LYS A O 1
ATOM 711 N N . GLU A 1 93 ? -29.92996 -0.77186 -33.14935 1.000 49.29987 91 GLU A N 1
ATOM 712 C CA . GLU A 1 93 ? -31.20480 -1.47550 -33.17433 1.000 49.31501 91 GLU A CA 1
ATOM 713 C C . GLU A 1 93 ? -31.91087 -1.25608 -34.50780 1.000 50.48776 91 GLU A C 1
ATOM 714 O O . GLU A 1 93 ? -33.02612 -0.75221 -34.54482 1.000 52.19953 91 GLU A O 1
ATOM 720 N N . GLY A 1 94 ? -31.27511 -1.63312 -35.60081 1.000 50.21323 92 GLY A N 1
ATOM 721 C CA . GLY A 1 94 ? -31.83255 -1.39705 -36.90773 1.000 52.10698 92 GLY A CA 1
ATOM 722 C C . GLY A 1 94 ? -32.26278 0.04441 -37.10890 1.000 51.33279 92 GLY A C 1
ATOM 723 O O . GLY A 1 94 ? -31.43571 0.96165 -37.16482 1.000 51.53691 92 GLY A O 1
ATOM 724 N N . PRO A 1 95 ? -33.57799 0.27775 -37.19430 1.000 50.62803 93 PRO A N 1
ATOM 725 C CA . PRO A 1 95 ? -34.07884 1.65800 -37.28469 1.000 52.00476 93 PRO A CA 1
ATOM 726 C C . PRO A 1 95 ? -33.90092 2.40260 -35.96864 1.000 52.62120 93 PRO A C 1
ATOM 727 O O . PRO A 1 95 ? -34.26850 1.90547 -34.90238 1.000 50.75645 93 PRO A O 1
ATOM 731 N N . ARG A 1 96 ? -33.33004 3.60205 -36.05538 1.000 55.21569 94 ARG A N 1
ATOM 732 C CA . ARG A 1 96 ? -33.06393 4.45498 -34.90193 1.000 54.66833 94 ARG A CA 1
ATOM 733 C C . ARG A 1 96 ? -33.72471 5.80695 -35.13205 1.000 55.17531 94 ARG A C 1
ATOM 734 O O . ARG A 1 96 ? -33.35850 6.52505 -36.06780 1.000 56.91893 94 ARG A O 1
ATOM 742 N N . LEU A 1 97 ? -34.68213 6.16310 -34.28300 1.000 51.68623 95 LEU A N 1
ATOM 743 C CA . LEU A 1 97 ? -35.36825 7.44399 -34.39799 1.000 51.63559 95 LEU A CA 1
ATOM 744 C C . LEU A 1 97 ? -34.85225 8.39561 -33.32488 1.000 49.56047 95 LEU A C 1
ATOM 745 O O . LEU A 1 97 ? -34.90979 8.08608 -32.12969 1.000 47.87739 95 LEU A O 1
ATOM 750 N N . MET A 1 98 ? -34.36112 9.55523 -33.75753 1.000 52.65555 96 MET A N 1
ATOM 751 C CA . MET A 1 98 ? -33.75257 10.52540 -32.85850 1.000 49.27813 96 MET A CA 1
ATOM 752 C C . MET A 1 98 ? -34.27387 11.92292 -33.16502 1.000 52.65111 96 MET A C 1
ATOM 753 O O . MET A 1 98 ? -35.21857 12.08069 -33.94430 1.000 56.20651 96 MET A O 1
ATOM 758 N N . ALA A 1 99 ? -33.66994 12.94054 -32.55742 1.000 49.47803 97 ALA A N 1
ATOM 759 C CA . ALA A 1 99 ? -34.05396 14.31989 -32.81933 1.000 47.75454 97 ALA A CA 1
ATOM 760 C C . ALA A 1 99 ? -32.88925 15.21959 -32.44123 1.000 44.51381 97 ALA A C 1
ATOM 761 O O . ALA A 1 99 ? -31.96625 14.80175 -31.73912 1.000 45.27900 97 ALA A O 1
ATOM 763 N N . SER A 1 100 ? -32.93874 16.46040 -32.91938 1.000 43.89536 98 SER A N 1
ATOM 764 C CA . SER A 1 100 ? -31.87493 17.41331 -32.63375 1.000 43.10547 98 SER A CA 1
ATOM 765 C C . SER A 1 100 ? -32.38157 18.82587 -32.88271 1.000 44.71798 98 SER A C 1
ATOM 766 O O . SER A 1 100 ? -33.44056 19.03589 -33.47955 1.000 46.07026 98 SER A O 1
ATOM 769 N N . LEU A 1 101 ? -31.59532 19.79911 -32.40938 1.000 44.66267 99 LEU A N 1
ATOM 770 C CA . LEU A 1 101 ? -31.85666 21.21698 -32.63134 1.000 42.11031 99 LEU A CA 1
ATOM 771 C C . LEU A 1 101 ? -30.62148 21.93165 -33.16719 1.000 43.34051 99 LEU A C 1
ATOM 772 O O . LEU A 1 101 ? -30.55280 23.16226 -33.10865 1.000 45.38510 99 LEU A O 1
ATOM 777 N N . LEU A 1 102 ? -29.64524 21.18669 -33.69808 1.000 44.65918 100 LEU A N 1
ATOM 778 C CA . LEU A 1 102 ? -28.35260 21.80384 -33.94500 1.000 47.53653 100 LEU A CA 1
ATOM 779 C C . LEU A 1 102 ? -28.31133 22.48223 -35.30884 1.000 48.63426 100 LEU A C 1
ATOM 780 O O . LEU A 1 102 ? -28.93739 22.01173 -36.26351 1.000 49.04309 100 LEU A O 1
ATOM 785 N N . PRO A 1 103 ? -27.57716 23.58811 -35.41980 1.000 50.62133 101 PRO A N 1
ATOM 786 C CA . PRO A 1 103 ? -27.30870 24.16607 -36.73865 1.000 51.91498 101 PRO A CA 1
ATOM 787 C C . PRO A 1 103 ? -26.32886 23.30092 -37.51810 1.000 52.06229 101 PRO A C 1
ATOM 788 O O . PRO A 1 103 ? -25.68580 22.39766 -36.98468 1.000 54.26873 101 PRO A O 1
ATOM 792 N N . ILE A 1 104 ? -26.21635 23.60120 -38.81414 1.000 48.35343 102 ILE A N 1
ATOM 793 C CA . ILE A 1 104 ? -25.60512 22.65485 -39.74404 1.000 49.35919 102 ILE A CA 1
ATOM 794 C C . ILE A 1 104 ? -24.13162 22.42111 -39.41718 1.000 50.13296 102 ILE A C 1
ATOM 795 O O . ILE A 1 104 ? -23.64243 21.29070 -39.50316 1.000 52.49545 102 ILE A O 1
ATOM 800 N N . GLN A 1 105 ? -23.39751 23.47411 -39.04450 1.000 51.41688 103 GLN A N 1
ATOM 801 C CA . GLN A 1 105 ? -21.95839 23.34201 -38.83865 1.000 53.39210 103 GLN A CA 1
ATOM 802 C C . GLN A 1 105 ? -21.61871 22.39123 -37.70286 1.000 56.19480 103 GLN A C 1
ATOM 803 O O . GLN A 1 105 ? -20.49463 21.87936 -37.64682 1.000 57.09914 103 GLN A O 1
ATOM 809 N N . LEU A 1 106 ? -22.56894 22.13122 -36.80707 1.000 55.41037 104 LEU A N 1
ATOM 810 C CA . LEU A 1 106 ? -22.32426 21.31469 -35.63040 1.000 56.44678 104 LEU A CA 1
ATOM 811 C C . LEU A 1 106 ? -23.04124 19.97472 -35.67475 1.000 56.44055 104 LEU A C 1
ATOM 812 O O . LEU A 1 106 ? -22.76497 19.11840 -34.83124 1.000 54.49167 104 LEU A O 1
ATOM 817 N N . PHE A 1 107 ? -23.99577 19.80030 -36.58372 1.000 59.66683 105 PHE A N 1
ATOM 818 C CA . PHE A 1 107 ? -24.58107 18.49559 -36.84934 1.000 60.84750 105 PHE A CA 1
ATOM 819 C C . PHE A 1 107 ? -23.45900 17.50404 -37.13696 1.000 63.41720 105 PHE A C 1
ATOM 820 O O . PHE A 1 107 ? -22.42343 17.89791 -37.69180 1.000 62.45565 105 PHE A O 1
ATOM 828 N N . PRO A 1 108 ? -23.61506 16.22048 -36.76479 1.000 67.70011 106 PRO A N 1
ATOM 829 C CA . PRO A 1 108 ? -22.55286 15.23612 -37.02042 1.000 67.92841 106 PRO A CA 1
ATOM 830 C C . PRO A 1 108 ? -22.00117 15.29483 -38.43334 1.000 68.35813 106 PRO A C 1
ATOM 831 O O . PRO A 1 108 ? -22.73767 15.12950 -39.40991 1.000 68.90325 106 PRO A O 1
ATOM 835 N N . LYS A 1 109 ? -20.69510 15.55312 -38.53834 1.000 61.67429 107 LYS A N 1
ATOM 836 C CA . LYS A 1 109 ? -20.04512 15.61773 -39.84200 1.000 61.79224 107 LYS A CA 1
ATOM 837 C C . LYS A 1 109 ? -20.20374 14.30969 -40.60700 1.000 64.21195 107 LYS A C 1
ATOM 838 O O . LYS A 1 109 ? -20.20188 14.30600 -41.84386 1.000 64.27457 107 LYS A O 1
ATOM 844 N N . SER A 1 110 ? -20.36805 13.19544 -39.88961 1.000 64.35859 108 SER A N 1
ATOM 845 C CA . SER A 1 110 ? -20.51253 11.89831 -40.54099 1.000 62.74556 108 SER A CA 1
ATOM 846 C C . SER A 1 110 ? -21.78840 11.81389 -41.36814 1.000 62.35689 108 SER A C 1
ATOM 847 O O . SER A 1 110 ? -21.83428 11.07781 -42.36042 1.000 64.29284 108 SER A O 1
ATOM 850 N N . PHE A 1 111 ? -22.83037 12.55291 -40.97935 1.000 66.42429 109 PHE A N 1
ATOM 851 C CA . PHE A 1 111 ? -24.11393 12.44025 -41.66589 1.000 66.24685 109 PHE A CA 1
ATOM 852 C C . PHE A 1 111 ? -24.01959 12.87768 -43.12145 1.000 65.38185 109 PHE A C 1
ATOM 853 O O . PHE A 1 111 ? -24.69294 12.31234 -43.98923 1.000 66.33686 109 PHE A O 1
ATOM 861 N N . PHE A 1 112 ? -23.19688 13.88575 -43.40976 1.000 63.74135 110 PHE A N 1
ATOM 862 C CA . PHE A 1 112 ? -23.15651 14.45440 -44.75113 1.000 65.26876 110 PHE A CA 1
ATOM 863 C C . PHE A 1 112 ? -22.62756 13.48721 -45.80280 1.000 69.43181 110 PHE A C 1
ATOM 864 O O . PHE A 1 112 ? -22.82237 13.73899 -46.99726 1.000 67.06742 110 PHE A O 1
ATOM 872 N N . SER A 1 113 ? -21.98671 12.39042 -45.40294 1.000 73.33033 111 SER A N 1
ATOM 873 C CA . SER A 1 113 ? -21.52427 11.38999 -46.35351 1.000 73.76892 111 SER A CA 1
ATOM 874 C C . SER A 1 113 ? -22.42176 10.16135 -46.41378 1.000 73.89642 111 SER A C 1
ATOM 875 O O . SER A 1 113 ? -22.17980 9.27476 -47.23813 1.000 75.30985 111 SER A O 1
ATOM 878 N N . SER A 1 114 ? -23.44576 10.08491 -45.57066 1.000 68.80292 112 SER A N 1
ATOM 879 C CA . SER A 1 114 ? -24.40542 8.99483 -45.60749 1.000 68.82882 112 SER A CA 1
ATOM 880 C C . SER A 1 114 ? -25.76916 9.58821 -45.92880 1.000 68.49995 112 SER A C 1
ATOM 881 O O . SER A 1 114 ? -25.99469 10.78975 -45.76990 1.000 68.28867 112 SER A O 1
ATOM 884 N N . LYS A 1 115 ? -26.68791 8.74422 -46.38813 1.000 69.60683 113 LYS A N 1
ATOM 885 C CA . LYS A 1 115 ? -27.97621 9.27145 -46.82369 1.000 68.93118 113 LYS A CA 1
ATOM 886 C C . LYS A 1 115 ? -29.13824 8.86011 -45.92021 1.000 68.54796 113 LYS A C 1
ATOM 887 O O . LYS A 1 115 ? -30.13305 8.30804 -46.39928 1.000 66.71211 113 LYS A O 1
ATOM 893 N N . ALA A 1 116 ? -29.02034 9.12477 -44.61820 1.000 69.41300 114 ALA A N 1
ATOM 894 C CA . ALA A 1 116 ? -30.08857 8.86401 -43.66097 1.000 67.36858 114 ALA A CA 1
ATOM 895 C C . ALA A 1 116 ? -31.11179 9.99592 -43.69226 1.000 66.97874 114 ALA A C 1
ATOM 896 O O . ALA A 1 116 ? -30.78242 11.15046 -43.97206 1.000 64.99069 114 ALA A O 1
ATOM 898 N N . LYS A 1 117 ? -32.36644 9.65636 -43.40708 1.000 70.25238 115 LYS A N 1
ATOM 899 C CA . LYS A 1 117 ? -33.46187 10.60005 -43.60380 1.000 67.24922 115 LYS A CA 1
ATOM 900 C C . LYS A 1 117 ? -33.52397 11.67258 -42.52159 1.000 68.23563 115 LYS A C 1
ATOM 901 O O . LYS A 1 117 ? -33.35534 11.39637 -41.32943 1.000 72.07075 115 LYS A O 1
ATOM 907 N N . VAL A 1 118 ? -33.76841 12.90905 -42.95911 1.000 63.32425 116 VAL A N 1
ATOM 908 C CA . VAL A 1 118 ? -33.83980 14.07723 -42.08957 1.000 61.38500 116 VAL A CA 1
ATOM 909 C C . VAL A 1 118 ? -35.07445 14.89460 -42.45135 1.000 57.74359 116 VAL A C 1
ATOM 910 O O . VAL A 1 118 ? -35.36006 15.11931 -43.63455 1.000 55.72753 116 VAL A O 1
ATOM 914 N N . ILE A 1 119 ? -35.81121 15.33297 -41.43129 1.000 57.51069 117 ILE A N 1
ATOM 915 C CA . ILE A 1 119 ? -36.94386 16.23620 -41.59709 1.000 50.94434 117 ILE A CA 1
ATOM 916 C C . ILE A 1 119 ? -36.61498 17.51598 -40.84146 1.000 48.58108 117 ILE A C 1
ATOM 917 O O . ILE A 1 119 ? -36.46444 17.49927 -39.61244 1.000 50.00124 117 ILE A O 1
ATOM 922 N N . TYR A 1 120 ? -36.50369 18.62310 -41.57037 1.000 46.54361 118 TYR A N 1
ATOM 923 C CA . TYR A 1 120 ? -36.15908 19.91502 -40.98718 1.000 44.97945 118 TYR A CA 1
ATOM 924 C C . TYR A 1 120 ? -37.39514 20.80476 -41.03201 1.000 45.20617 118 TYR A C 1
ATOM 925 O O . TYR A 1 120 ? -37.86641 21.16862 -42.11533 1.000 45.53942 118 TYR A O 1
ATOM 934 N N . LEU A 1 121 ? -37.90907 21.15608 -39.85752 1.000 44.70431 119 LEU A N 1
ATOM 935 C CA . LEU A 1 121 ? -39.11326 21.96298 -39.72868 1.000 46.21090 119 LEU A CA 1
ATOM 936 C C . LEU A 1 121 ? -38.76119 23.42917 -39.51521 1.000 46.55359 119 LEU A C 1
ATOM 937 O O . LEU A 1 121 ? -37.81061 23.75205 -38.79821 1.000 46.02848 119 LEU A O 1
ATOM 942 N N . ILE A 1 122 ? -39.53560 24.31575 -40.14415 1.000 51.28094 120 ILE A N 1
ATOM 943 C CA . ILE A 1 122 ? -39.32705 25.75306 -40.04509 1.000 51.22648 120 ILE A CA 1
ATOM 944 C C . ILE A 1 122 ? -40.66272 26.43143 -39.76655 1.000 49.47456 120 ILE A C 1
ATOM 945 O O . ILE A 1 122 ? -41.73524 25.87811 -40.01183 1.000 49.92240 120 ILE A O 1
ATOM 950 N N . ARG A 1 123 ? -40.58166 27.64167 -39.22193 1.000 44.63573 121 ARG A N 1
ATOM 951 C CA . ARG A 1 123 ? -41.75693 28.43743 -38.90004 1.000 41.63350 121 ARG A CA 1
ATOM 952 C C . ARG A 1 123 ? -41.39083 29.90507 -39.06619 1.000 39.55579 121 ARG A C 1
ATOM 953 O O . ARG A 1 123 ? -40.21149 30.26988 -39.05477 1.000 40.68056 121 ARG A O 1
ATOM 961 N N . ASN A 1 124 ? -42.41093 30.73857 -39.26305 1.000 37.52414 122 ASN A N 1
ATOM 962 C CA . ASN A 1 124 ? -42.22292 32.17802 -39.31474 1.000 39.49530 122 ASN A CA 1
ATOM 963 C C . ASN A 1 124 ? -41.36557 32.62211 -38.13178 1.000 38.75588 122 ASN A C 1
ATOM 964 O O . ASN A 1 124 ? -41.77371 32.43392 -36.97501 1.000 37.32177 122 ASN A O 1
ATOM 969 N N . PRO A 1 125 ? -40.18298 33.19482 -38.37328 1.000 39.20309 123 PRO A N 1
ATOM 970 C CA . PRO A 1 125 ? -39.34529 33.65035 -37.25059 1.000 41.07548 123 PRO A CA 1
ATOM 971 C C . PRO A 1 125 ? -40.05009 34.63779 -36.34730 1.000 41.89362 123 PRO A C 1
ATOM 972 O O . PRO A 1 125 ? -39.73350 34.71859 -35.15465 1.000 39.64576 123 PRO A O 1
ATOM 976 N N . ARG A 1 126 ? -41.01678 35.38039 -36.88366 1.000 41.25515 124 ARG A N 1
ATOM 977 C CA . ARG A 1 126 ? -41.77754 36.30823 -36.06198 1.000 39.68174 124 ARG A CA 1
ATOM 978 C C . ARG A 1 126 ? -42.75264 35.54789 -35.17950 1.000 38.37163 124 ARG A C 1
ATOM 979 O O . ARG A 1 126 ? -42.96839 35.91367 -34.01956 1.000 36.61314 124 ARG A O 1
ATOM 987 N N . ASP A 1 127 ? -43.35296 34.48556 -35.71539 1.000 38.04792 125 ASP A N 1
ATOM 988 C CA . ASP A 1 127 ? -44.16350 33.60590 -34.88376 1.000 37.83271 125 ASP A CA 1
ATOM 989 C C . ASP A 1 127 ? -43.28640 32.81707 -33.92165 1.000 36.90822 125 ASP A C 1
ATOM 990 O O . ASP A 1 127 ? -43.67219 32.58324 -32.77035 1.000 36.32278 125 ASP A O 1
ATOM 995 N N . VAL A 1 128 ? -42.10033 32.40295 -34.37742 1.000 39.21855 126 VAL A N 1
ATOM 996 C CA . VAL A 1 128 ? -41.13841 31.75031 -33.49178 1.000 39.29031 126 VAL A CA 1
ATOM 997 C C . VAL A 1 128 ? -40.70078 32.70564 -32.39104 1.000 37.81499 126 VAL A C 1
ATOM 998 O O . VAL A 1 128 ? -40.62820 32.33313 -31.21311 1.000 39.15054 126 VAL A O 1
ATOM 1002 N N . LEU A 1 129 ? -40.39336 33.95060 -32.76253 1.000 42.55873 127 LEU A N 1
ATOM 1003 C CA . LEU A 1 129 ? -40.04508 34.96839 -31.77687 1.000 43.28235 127 LEU A CA 1
ATOM 1004 C C . LEU A 1 129 ? -41.15792 35.12969 -30.75132 1.000 40.82729 127 LEU A C 1
ATOM 1005 O O . LEU A 1 129 ? -40.91406 35.10461 -29.53975 1.000 41.97392 127 LEU A O 1
ATOM 1010 N N . VAL A 1 130 ? -42.39148 35.30498 -31.22596 1.000 37.11831 128 VAL A N 1
ATOM 1011 C CA . VAL A 1 130 ? -43.51979 35.51063 -30.32483 1.000 37.79860 128 VAL A CA 1
ATOM 1012 C C . VAL A 1 130 ? -43.74568 34.28292 -29.45086 1.000 39.38910 128 VAL A C 1
ATOM 1013 O O . VAL A 1 130 ? -43.95650 34.39806 -28.23689 1.000 38.49972 128 VAL A O 1
ATOM 1017 N N . SER A 1 131 ? -43.68802 33.08885 -30.04671 1.000 36.54838 129 SER A N 1
ATOM 1018 C CA . SER A 1 131 ? -43.88795 31.86839 -29.27137 1.000 39.08011 129 SER A CA 1
ATOM 1019 C C . SER A 1 131 ? -42.78770 31.69012 -28.23348 1.000 39.55463 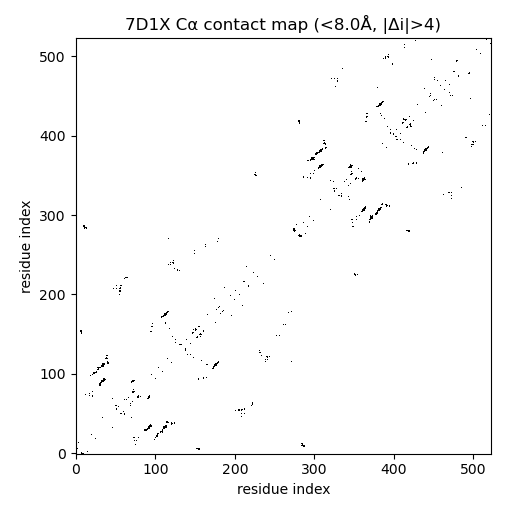129 SER A C 1
ATOM 1020 O O . SER A 1 131 ? -43.04913 31.25186 -27.10719 1.000 38.23221 129 SER A O 1
ATOM 1023 N N . GLY A 1 132 ? -41.54928 32.02489 -28.59611 1.000 39.57425 130 GLY A N 1
ATOM 1024 C CA . GLY A 1 132 ? -40.45848 31.92559 -27.64249 1.000 40.12033 130 GLY A CA 1
ATOM 1025 C C . GLY A 1 132 ? -40.58980 32.92361 -26.51130 1.000 41.60271 130 GLY A C 1
ATOM 1026 O O . GLY A 1 132 ? -40.34316 32.59402 -25.34841 1.000 42.97104 130 GLY A O 1
ATOM 1027 N N . TYR A 1 133 ? -40.96215 34.16148 -26.84206 1.000 41.71163 131 TYR A N 1
ATOM 1028 C CA . TYR A 1 133 ? -41.12184 35.20595 -25.83614 1.000 41.65216 131 TYR A CA 1
ATOM 1029 C C . TYR A 1 133 ? -42.06266 34.76536 -24.72155 1.000 40.31766 131 TYR A C 1
ATOM 1030 O O . TYR A 1 133 ? -41.73295 34.86562 -23.53464 1.000 44.09241 131 TYR A O 1
ATOM 1039 N N . HIS A 1 134 ? -43.24613 34.27475 -25.09182 1.000 39.23469 132 HIS A N 1
ATOM 1040 C CA . HIS A 1 134 ? -44.20568 33.80579 -24.09784 1.000 38.39351 132 HIS A CA 1
ATOM 1041 C C . HIS A 1 134 ? -43.62298 32.67274 -23.26545 1.000 41.93714 132 HIS A C 1
ATOM 1042 O O . HIS A 1 134 ? -43.63280 32.72405 -22.03046 1.000 44.09637 132 HIS A O 1
ATOM 1049 N N . TYR A 1 135 ? -43.10975 31.63575 -23.93037 1.000 45.34767 133 TYR A N 1
ATOM 1050 C CA . TYR A 1 135 ? -42.64970 30.45124 -23.21477 1.000 45.33085 133 TYR A CA 1
ATOM 1051 C C . TYR A 1 135 ? -41.45772 30.77083 -22.32212 1.000 47.39931 133 TYR A C 1
ATOM 1052 O O . TYR A 1 135 ? -41.41559 30.34805 -21.16078 1.000 48.27881 133 TYR A O 1
ATOM 1061 N N . PHE A 1 136 ? -40.48353 31.52224 -22.83860 1.000 43.88669 134 PHE A N 1
ATOM 1062 C CA . PHE A 1 136 ? -39.28988 31.81112 -22.05296 1.000 45.54244 134 PHE A CA 1
ATOM 1063 C C . PHE A 1 136 ? -39.57097 32.76969 -20.90757 1.000 46.49793 134 PHE A C 1
ATOM 1064 O O . PHE A 1 136 ? -38.73256 32.90304 -20.01049 1.000 47.39663 134 PHE A O 1
ATOM 1072 N N . ASN A 1 137 ? -40.72976 33.42642 -20.91363 1.000 46.39743 135 ASN A N 1
ATOM 1073 C CA . ASN A 1 137 ? -41.14864 34.28090 -19.81741 1.000 48.13866 135 ASN A CA 1
ATOM 1074 C C . ASN A 1 137 ? -42.22304 33.64185 -18.95870 1.000 49.23678 135 ASN A C 1
ATOM 1075 O O . ASN A 1 137 ? -42.45961 34.10866 -17.84036 1.000 51.86127 135 ASN A O 1
ATOM 1080 N N . ALA A 1 138 ? -42.88031 32.60086 -19.45883 1.000 48.30174 136 ALA A N 1
ATOM 1081 C CA . ALA A 1 138 ? -43.72641 31.76125 -18.62438 1.000 49.15035 136 ALA A CA 1
ATOM 1082 C C . ALA A 1 138 ? -42.83794 31.02250 -17.63466 1.000 49.89750 136 ALA A C 1
ATOM 1083 O O . ALA A 1 138 ? -42.00674 30.20092 -18.03373 1.000 52.11026 136 ALA A O 1
ATOM 1085 N N . LEU A 1 139 ? -42.99293 31.33727 -16.34851 1.000 52.23914 137 LEU A N 1
ATOM 1086 C CA . LEU A 1 139 ? -42.20392 30.72981 -15.27714 1.000 53.05595 137 LEU A CA 1
ATOM 1087 C C . LEU A 1 139 ? -40.71554 31.03997 -15.43295 1.000 58.70977 137 LEU A C 1
ATOM 1088 O O . LEU A 1 139 ? -39.86404 30.14876 -15.41854 1.000 60.11715 137 LEU A O 1
ATOM 1093 N N . LYS A 1 140 ? -40.40411 32.32430 -15.59403 1.000 63.24021 138 LYS A N 1
ATOM 1094 C CA . LYS A 1 140 ? -39.02864 32.77412 -15.43131 1.000 63.76108 138 LYS A CA 1
ATOM 1095 C C . LYS A 1 140 ? -38.95046 33.61068 -14.15958 1.000 67.57944 138 LYS A C 1
ATOM 1096 O O . LYS A 1 140 ? -38.68949 34.81744 -14.20001 1.000 66.86586 138 LYS A O 1
ATOM 1102 N N . GLN A 1 141 ? -39.23040 32.96083 -13.02777 1.000 67.87126 139 GLN A N 1
ATOM 1103 C CA . GLN A 1 141 ? -39.06811 33.54371 -11.69565 1.000 67.77190 139 GLN A CA 1
ATOM 1104 C C . GLN A 1 141 ? -39.84844 34.84885 -11.54283 1.000 68.70592 139 GLN A C 1
ATOM 1105 O O . GLN A 1 141 ? -39.35709 35.82418 -10.97164 1.000 69.49442 139 GLN A O 1
ATOM 1111 N N . GLY A 1 142 ? -41.07831 34.86744 -12.04841 1.000 71.40007 140 GLY A N 1
ATOM 1112 C CA . GLY A 1 142 ? -41.91914 36.04085 -11.94620 1.000 71.38124 140 GLY A CA 1
ATOM 1113 C C . GLY A 1 142 ? -41.35290 37.27782 -12.60882 1.000 74.93093 140 GLY A C 1
ATOM 1114 O O . GLY A 1 142 ? -41.17411 37.30175 -13.82906 1.000 75.22942 140 GLY A O 1
ATOM 1115 N N . LYS A 1 143 ? -41.04141 38.30402 -11.81515 1.000 85.12747 141 LYS A N 1
ATOM 1116 C CA . LYS A 1 143 ? -40.67800 39.60630 -12.35586 1.000 85.64903 141 LYS A CA 1
ATOM 1117 C C . LYS A 1 143 ? -39.25499 39.67626 -12.89429 1.000 86.17465 141 LYS A C 1
ATOM 1118 O O . LYS A 1 143 ? -38.84470 40.74801 -13.35220 1.000 88.30196 141 LYS A O 1
ATOM 1124 N N . GLU A 1 144 ? -38.49007 38.58531 -12.85924 1.000 73.23942 142 GLU A N 1
ATOM 1125 C CA . GLU A 1 144 ? -37.29346 38.54371 -13.69218 1.000 71.12969 142 GLU A CA 1
ATOM 1126 C C . GLU A 1 144 ? -37.63377 38.31523 -15.15859 1.000 68.42199 142 GLU A C 1
ATOM 1127 O O . GLU A 1 144 ? -36.72551 38.23011 -15.99252 1.000 68.66107 142 GLU A O 1
ATOM 1133 N N . GLN A 1 145 ? -38.92345 38.22096 -15.47342 1.000 68.55956 143 GLN A N 1
ATOM 1134 C CA . GLN A 1 145 ? -39.38656 38.01269 -16.83738 1.000 63.80684 143 GLN A CA 1
ATOM 1135 C C . GLN A 1 145 ? -38.99715 39.18713 -17.72967 1.000 65.09591 143 GLN A C 1
ATOM 1136 O O . GLN A 1 145 ? -39.17603 40.35228 -17.36414 1.000 68.75049 143 GLN A O 1
ATOM 1142 N N . VAL A 1 146 ? -38.46604 38.86600 -18.90259 1.000 61.92331 144 VAL A N 1
ATOM 1143 C CA . VAL A 1 146 ? -37.90232 39.86026 -19.82588 1.000 60.38253 144 VAL A CA 1
ATOM 1144 C C . VAL A 1 146 ? -39.02036 40.69834 -20.43671 1.000 58.00773 144 VAL A C 1
ATOM 1145 O O . VAL A 1 146 ? -40.09996 40.15918 -20.74169 1.000 56.65570 144 VAL A O 1
ATOM 1149 N N . PRO A 1 147 ? -38.82047 42.01468 -20.62662 1.000 55.17668 145 PRO A N 1
ATOM 1150 C CA . PRO A 1 147 ? -39.80856 42.81951 -21.36040 1.000 55.11661 145 PRO A CA 1
ATOM 1151 C C . PRO A 1 147 ? -39.80014 42.50740 -22.85106 1.000 52.85144 145 PRO A C 1
ATOM 1152 O O . PRO A 1 147 ? -38.98016 41.71190 -23.31876 1.000 53.29482 145 PRO A O 1
ATOM 1156 N N . TRP A 1 148 ? -40.70021 43.13803 -23.60987 1.000 51.78757 146 TRP A N 1
ATOM 1157 C CA . TRP A 1 148 ? -40.84190 42.80125 -25.02349 1.000 48.61694 146 TRP A CA 1
ATOM 1158 C C . TRP A 1 148 ? -39.69408 43.34882 -25.86680 1.000 51.16799 146 TRP A C 1
ATOM 1159 O O . TRP A 1 148 ? -39.24077 42.68658 -26.80706 1.000 50.02207 146 TRP A O 1
ATOM 1170 N N . LYS A 1 149 ? -39.20932 44.55122 -25.55224 1.000 61.85968 147 LYS A N 1
ATOM 1171 C CA . LYS A 1 149 ? -38.15952 45.16100 -26.36621 1.000 62.25369 147 LYS A CA 1
ATOM 1172 C C . LYS A 1 149 ? -36.84121 44.40784 -26.23229 1.000 60.12871 147 LYS A C 1
ATOM 1173 O O . LYS A 1 149 ? -36.17666 44.11915 -27.23513 1.000 60.70841 147 LYS A O 1
ATOM 1179 N N . ILE A 1 150 ? -36.43897 44.10041 -24.99577 1.000 55.19896 148 ILE A N 1
ATOM 1180 C CA . ILE A 1 150 ? -35.19647 43.36500 -24.76336 1.000 53.13368 148 ILE A CA 1
ATOM 1181 C C . ILE A 1 150 ? -35.19075 42.06720 -25.56089 1.000 49.39278 148 ILE A C 1
ATOM 1182 O O . ILE A 1 150 ? -34.20688 41.73027 -26.22978 1.000 49.97229 148 ILE A O 1
ATOM 1187 N N . TYR A 1 151 ? -36.29444 41.31798 -25.49748 1.000 47.19519 149 TYR A N 1
ATOM 1188 C CA . TYR A 1 151 ? -36.37795 40.05553 -26.22552 1.000 44.96585 149 TYR A CA 1
ATOM 1189 C C . TYR A 1 151 ? -36.25578 40.27751 -27.72700 1.000 45.91827 149 TYR A C 1
ATOM 1190 O O . TYR A 1 151 ? -35.60218 39.49467 -28.42565 1.000 46.66989 149 TYR A O 1
ATOM 1199 N N . PHE A 1 152 ? -36.88216 41.33796 -28.24193 1.000 47.85267 150 PHE A N 1
ATOM 1200 C CA . PHE A 1 152 ? -36.85328 41.59194 -29.67870 1.000 48.21504 150 PHE A CA 1
ATOM 1201 C C . PHE A 1 152 ? -35.42831 41.83414 -30.15465 1.000 45.53860 150 PHE A C 1
ATOM 1202 O O . PHE A 1 152 ? -34.95778 41.19306 -31.10084 1.000 45.88520 150 PHE A O 1
ATOM 1210 N N . GLU A 1 153 ? -34.72565 42.76565 -29.51044 1.000 46.54626 151 GLU A N 1
ATOM 1211 C CA . GLU A 1 153 ? -33.35350 43.05177 -29.90034 1.000 45.23161 151 GLU A CA 1
ATOM 1212 C C . GLU A 1 153 ? -32.42216 41.88910 -29.59294 1.000 46.05563 151 GLU A C 1
ATOM 1213 O O . GLU A 1 153 ? -31.33603 41.81003 -30.17577 1.000 46.92175 151 GLU A O 1
ATOM 1219 N N . ASN A 1 154 ? -32.81990 40.98727 -28.69338 1.000 46.10016 152 ASN A N 1
ATOM 1220 C CA . ASN A 1 154 ? -32.00689 39.80680 -28.42832 1.000 46.13430 152 ASN A CA 1
ATOM 1221 C C . ASN A 1 154 ? -32.18166 38.76644 -29.52654 1.000 47.65731 152 ASN A C 1
ATOM 1222 O O . ASN A 1 154 ? -31.21781 38.09668 -29.91202 1.000 49.91186 152 ASN A O 1
ATOM 1227 N N . PHE A 1 155 ? -33.40478 38.62185 -30.04065 1.000 55.73936 153 PHE A N 1
ATOM 1228 C CA . PHE A 1 155 ? -33.63884 37.74446 -31.18313 1.000 55.83865 153 PHE A CA 1
ATOM 1229 C C . PHE A 1 155 ? -32.99046 38.29145 -32.44885 1.000 58.04173 153 PHE A C 1
ATOM 1230 O O . PHE A 1 155 ? -32.50940 37.51963 -33.28696 1.000 59.51979 153 PHE A O 1
ATOM 1238 N N . LEU A 1 156 ? -32.97863 39.61836 -32.61156 1.000 51.74049 154 LEU A N 1
ATOM 1239 C CA . LEU A 1 156 ? -32.35437 40.21132 -33.79090 1.000 48.44339 154 LEU A CA 1
ATOM 1240 C C . LEU A 1 156 ? -30.85796 39.93205 -33.82056 1.000 48.76279 154 LEU A C 1
ATOM 1241 O O . LEU A 1 156 ? -30.30625 39.56992 -34.86652 1.000 49.25632 154 LEU A O 1
ATOM 1246 N N . GLN A 1 157 ? -30.18408 40.08855 -32.68679 1.000 50.17122 155 GLN A N 1
ATOM 1247 C CA . GLN A 1 157 ? -28.83660 39.56551 -32.56569 1.000 46.27194 155 GLN A CA 1
ATOM 1248 C C . GLN A 1 157 ? -28.89922 38.04704 -32.42062 1.000 48.13883 155 GLN A C 1
ATOM 1249 O O . GLN A 1 157 ? -29.97132 37.44409 -32.33649 1.000 51.45210 155 GLN A O 1
ATOM 1251 N N . GLY A 1 158 ? -27.73633 37.41563 -32.39238 1.000 45.62344 156 GLY A N 1
ATOM 1252 C CA . GLY A 1 158 ? -27.69831 35.97917 -32.23311 1.000 46.50325 156 GLY A CA 1
ATOM 1253 C C . GLY A 1 158 ? -27.93592 35.47039 -30.83079 1.000 48.45929 156 GLY A C 1
ATOM 1254 O O . GLY A 1 158 ? -27.81175 34.26585 -30.59601 1.000 51.09370 156 GLY A O 1
ATOM 1255 N N . LYS A 1 159 ? -28.29993 36.34442 -29.88982 1.000 49.86268 157 LYS A N 1
ATOM 1256 C CA . LYS A 1 159 ? -28.35187 35.98769 -28.47115 1.000 50.63462 157 LYS A CA 1
ATOM 1257 C C . LYS A 1 159 ? -29.65339 35.25045 -28.16618 1.000 52.42866 157 LYS A C 1
ATOM 1258 O O . LYS A 1 159 ? -30.62297 35.80384 -27.64219 1.000 52.85629 157 LYS A O 1
ATOM 1264 N N . SER A 1 160 ? -29.65449 33.96143 -28.49642 1.000 58.09036 158 SER A N 1
ATOM 1265 C CA . SER A 1 160 ? -30.74649 33.05636 -28.16919 1.000 57.72845 158 SER A CA 1
ATOM 1266 C C . SER A 1 160 ? -30.20661 31.63563 -28.23135 1.000 55.72149 158 SER A C 1
ATOM 1267 O O . SER A 1 160 ? -29.17370 31.37644 -28.85391 1.000 56.04283 158 SER A O 1
ATOM 1270 N N . TYR A 1 161 ? -30.91240 30.72176 -27.56722 1.000 53.46524 159 TYR A N 1
ATOM 1271 C CA . TYR A 1 161 ? -30.49474 29.32543 -27.53909 1.000 51.75756 159 TYR A CA 1
ATOM 1272 C C . TYR A 1 161 ? -30.32825 28.77238 -28.94923 1.000 51.33286 159 TYR A C 1
ATOM 1273 O O . TYR A 1 161 ? -31.09541 29.09743 -29.85917 1.000 51.64368 159 TYR A O 1
ATOM 1282 N N . PHE A 1 162 ? -29.30471 27.93602 -29.12160 1.000 51.77812 160 PHE A N 1
ATOM 1283 C CA . PHE A 1 162 ? -28.98937 27.26677 -30.38259 1.000 50.24496 160 PHE A CA 1
ATOM 1284 C C . PHE A 1 162 ? -28.67966 28.24359 -31.50973 1.000 49.91154 160 PHE A C 1
ATOM 1285 O O . PHE A 1 162 ? -28.78006 27.88668 -32.68745 1.000 48.99535 160 PHE A O 1
ATOM 1293 N N . GLY A 1 163 ? -28.31894 29.47453 -31.17596 1.000 49.89825 161 GLY A N 1
ATOM 1294 C CA . GLY A 1 163 ? -27.73551 30.37726 -32.14554 1.000 51.46423 161 GLY A CA 1
ATOM 1295 C C . GLY A 1 163 ? -28.75216 31.29162 -32.79317 1.000 49.59304 161 GLY A C 1
ATOM 1296 O O . GLY A 1 163 ? -29.93104 31.34538 -32.42997 1.000 50.19206 161 GLY A O 1
ATOM 1297 N N . SER A 1 164 ? -28.25808 32.04185 -33.77332 1.000 51.76572 162 SER A N 1
ATOM 1298 C CA . SER A 1 164 ? -29.13742 32.84398 -34.60657 1.000 51.00041 162 SER A CA 1
ATOM 1299 C C . SER A 1 164 ? -30.08538 31.93330 -35.37065 1.000 51.25722 162 SER A C 1
ATOM 1300 O O . SER A 1 164 ? -29.68124 30.89807 -35.90863 1.000 52.47475 162 SER A O 1
ATOM 1303 N N . TRP A 1 165 ? -31.36167 32.31848 -35.40197 1.000 50.52222 163 TRP A N 1
ATOM 1304 C CA . TRP A 1 165 ? -32.33383 31.56083 -36.17828 1.000 50.51208 163 TRP A CA 1
ATOM 1305 C C . TRP A 1 165 ? -31.97713 31.55957 -37.65780 1.000 51.64635 163 TRP A C 1
ATOM 1306 O O . TRP A 1 165 ? -32.34214 30.62823 -38.38434 1.000 50.34912 163 TRP A O 1
ATOM 1317 N N . PHE A 1 166 ? -31.25813 32.58515 -38.11624 1.000 52.60310 164 PHE A N 1
ATOM 1318 C CA . PHE A 1 166 ? -30.91176 32.68613 -39.52893 1.000 52.33986 164 PHE A CA 1
ATOM 1319 C C . PHE A 1 166 ? -29.83316 31.67938 -39.90781 1.000 53.73689 164 PHE A C 1
ATOM 1320 O O . PHE A 1 166 ? -29.95866 30.96769 -40.90995 1.000 54.36257 164 PHE A O 1
ATOM 1328 N N . GLU A 1 167 ? -28.76944 31.59425 -39.10729 1.000 50.97037 165 GLU A N 1
ATOM 1329 C CA . GLU A 1 167 ? -27.68213 30.67456 -39.42435 1.000 52.35359 165 GLU A CA 1
ATOM 1330 C C . GLU A 1 167 ? -28.11187 29.22792 -39.22874 1.000 49.58426 165 GLU A C 1
ATOM 1331 O O . GLU A 1 167 ? -27.75632 28.35445 -40.02876 1.000 50.01262 165 GLU A O 1
ATOM 1337 N N . HIS A 1 168 ? -28.86836 28.95570 -38.16517 1.000 50.63935 166 HIS A N 1
ATOM 1338 C CA . HIS A 1 168 ? -29.40156 27.61483 -37.96154 1.000 50.40778 166 HIS A CA 1
ATOM 1339 C C . HIS A 1 168 ? -30.26284 27.18971 -39.14402 1.000 49.28855 166 HIS A C 1
ATOM 1340 O O . HIS A 1 168 ? -30.25296 26.01944 -39.54280 1.000 49.11688 166 HIS A O 1
ATOM 1347 N N . ALA A 1 169 ? -31.00778 28.13339 -39.72376 1.000 51.05563 167 ALA A N 1
ATOM 1348 C CA . ALA A 1 169 ? -31.88519 27.82328 -40.84707 1.000 50.21149 167 ALA A CA 1
ATOM 1349 C C . ALA A 1 169 ? -31.12896 27.82392 -42.17117 1.000 49.60063 167 ALA A C 1
ATOM 1350 O O . ALA A 1 169 ? -31.24776 26.87872 -42.95861 1.000 49.30933 167 ALA A O 1
ATOM 1352 N N . CYS A 1 170 ? -30.34966 28.87877 -42.43263 1.000 49.56315 168 CYS A N 1
ATOM 1353 C CA . CYS A 1 170 ? -29.59645 28.95746 -43.68141 1.000 50.38982 168 CYS A CA 1
ATOM 1354 C C . CYS A 1 170 ? -28.71582 27.73189 -43.86433 1.000 49.53373 168 CYS A C 1
ATOM 1355 O O . CYS A 1 170 ? -28.68785 27.12623 -44.94200 1.000 51.75578 168 CYS A O 1
ATOM 1358 N N . GLY A 1 171 ? -27.97757 27.36027 -42.81910 1.000 47.81253 169 GLY A N 1
ATOM 1359 C CA . GLY A 1 171 ? -27.14564 26.17371 -42.90032 1.000 47.00749 169 GLY A CA 1
ATOM 1360 C C . GLY A 1 171 ? -27.94318 24.91523 -43.17188 1.000 47.46558 169 GLY A C 1
ATOM 1361 O O . GLY A 1 171 ? -27.54193 24.07309 -43.97903 1.000 48.66109 169 GLY A O 1
ATOM 1362 N N . TRP A 1 172 ? -29.08373 24.77114 -42.50346 1.000 46.59582 170 TRP A N 1
ATOM 1363 C CA . TRP A 1 172 ? -29.86839 23.54781 -42.62196 1.000 47.01357 170 TRP A CA 1
ATOM 1364 C C . TRP A 1 172 ? -30.70006 23.50825 -43.89240 1.000 46.09403 170 TRP A C 1
ATOM 1365 O O . TRP A 1 172 ? -30.93505 22.42821 -44.43882 1.000 45.96636 170 TRP A O 1
ATOM 1376 N N . ILE A 1 173 ? -31.15788 24.66560 -44.37863 1.000 46.57616 171 ILE A N 1
ATOM 1377 C CA . ILE A 1 173 ? -31.98850 24.70153 -45.57685 1.000 46.32803 171 ILE A CA 1
ATOM 1378 C C . ILE A 1 173 ? -31.15914 24.82288 -46.84558 1.000 45.69801 171 ILE A C 1
ATOM 1379 O O . ILE A 1 173 ? -31.73141 24.88592 -47.94304 1.000 47.20136 171 ILE A O 1
ATOM 1384 N N . SER A 1 174 ? -29.83006 24.79577 -46.74132 1.000 46.34137 172 SER A N 1
ATOM 1385 C CA . SER A 1 174 ? -28.98235 24.65183 -47.91649 1.000 46.90342 172 SER A CA 1
ATOM 1386 C C . SER A 1 174 ? -29.02269 23.24567 -48.49025 1.000 49.11657 172 SER A C 1
ATOM 1387 O O . SER A 1 174 ? -28.28861 22.95511 -49.44013 1.000 51.99465 172 SER A O 1
ATOM 1390 N N . LEU A 1 175 ? -29.86858 22.37845 -47.93252 1.000 48.85043 173 LEU A N 1
ATOM 1391 C CA . LEU A 1 175 ? -29.99068 20.99028 -48.35666 1.000 48.83138 173 LEU A CA 1
ATOM 1392 C C . LEU A 1 175 ? -31.42007 20.64175 -48.75301 1.000 51.28156 173 LEU A C 1
ATOM 1393 O O . LEU A 1 175 ? -31.74323 19.46080 -48.88336 1.000 54.29930 173 LEU A O 1
ATOM 1398 N N . ARG A 1 176 ? -32.27359 21.64334 -48.98805 1.000 49.73837 174 ARG A N 1
ATOM 1399 C CA . ARG A 1 176 ? -33.69520 21.36665 -49.18115 1.000 49.45272 174 ARG A CA 1
ATOM 1400 C C . ARG A 1 176 ? -33.94719 20.51435 -50.41821 1.000 52.00092 174 ARG A C 1
ATOM 1401 O O . ARG A 1 176 ? -34.87140 19.69282 -50.42943 1.000 52.42783 174 ARG A O 1
ATOM 1409 N N . LYS A 1 177 ? -33.12077 20.65852 -51.44856 1.000 52.58168 175 LYS A N 1
ATOM 1410 C CA . LYS A 1 177 ? -33.29271 19.90671 -52.68161 1.000 52.52479 175 LYS A CA 1
ATOM 1411 C C . LYS A 1 177 ? -32.44278 18.64573 -52.70307 1.000 54.32818 175 LYS A C 1
ATOM 1412 O O . LYS A 1 177 ? -32.37801 17.96888 -53.73309 1.000 56.74875 175 LYS A O 1
ATOM 1414 N N . ARG A 1 178 ? -31.80126 18.31362 -51.58613 1.000 54.52580 176 ARG A N 1
ATOM 1415 C CA . ARG A 1 178 ? -31.05864 17.07013 -51.47411 1.000 57.05555 176 ARG A CA 1
ATOM 1416 C C . ARG A 1 178 ? -32.02099 15.88449 -51.40806 1.000 58.30634 176 ARG A C 1
ATOM 1417 O O . ARG A 1 178 ? -33.22423 16.03412 -51.17479 1.000 59.43707 176 ARG A O 1
ATOM 1425 N N . GLU A 1 179 ? -31.47021 14.68963 -51.62846 1.000 60.89244 177 GLU A N 1
ATOM 1426 C CA . GLU A 1 179 ? -32.29553 13.49229 -51.74514 1.000 58.61327 177 GLU A CA 1
ATOM 1427 C C . GLU A 1 179 ? -32.94592 13.13552 -50.41498 1.000 56.68749 177 GLU A C 1
ATOM 1428 O O . GLU A 1 179 ? -34.15076 12.86484 -50.35350 1.000 56.36455 177 GLU A O 1
ATOM 1434 N N . ASN A 1 180 ? -32.16284 13.13284 -49.33647 1.000 55.94418 178 ASN A N 1
ATOM 1435 C CA . ASN A 1 180 ? -32.61396 12.66556 -48.03192 1.000 56.61547 178 ASN A CA 1
ATOM 1436 C C . ASN A 1 180 ? -33.03142 13.80613 -47.10997 1.000 55.04688 178 ASN A C 1
ATOM 1437 O O . ASN A 1 180 ? -32.95089 13.66996 -45.88493 1.000 57.29218 178 ASN A O 1
ATOM 1442 N N . ILE A 1 181 ? -33.49201 14.92309 -47.66453 1.000 53.76844 179 ILE A N 1
ATOM 1443 C CA . ILE A 1 181 ? -33.86016 16.09199 -46.87553 1.000 51.64990 179 ILE A CA 1
ATOM 1444 C C . ILE A 1 181 ? -35.29572 16.46658 -47.19899 1.000 50.07454 179 ILE A C 1
ATOM 1445 O O . ILE A 1 181 ? -35.65218 16.63757 -48.37093 1.000 50.75719 179 ILE A O 1
ATOM 1450 N N . LEU A 1 182 ? -36.10818 16.61196 -46.15798 1.000 50.08460 180 LEU A N 1
ATOM 1451 C CA . LEU A 1 182 ? -37.49016 17.04460 -46.28853 1.000 48.37720 180 LEU A CA 1
ATOM 1452 C C . LEU A 1 182 ? -37.67625 18.30432 -45.46012 1.000 48.63865 180 LEU A C 1
ATOM 1453 O O . LEU A 1 182 ? -37.51434 18.27517 -44.23575 1.000 47.84385 180 LEU A O 1
ATOM 1458 N N . VAL A 1 183 ? -37.99991 19.40702 -46.12601 1.000 49.03256 181 VAL A N 1
ATOM 1459 C CA . VAL A 1 183 ? -38.18585 20.69258 -45.46856 1.000 48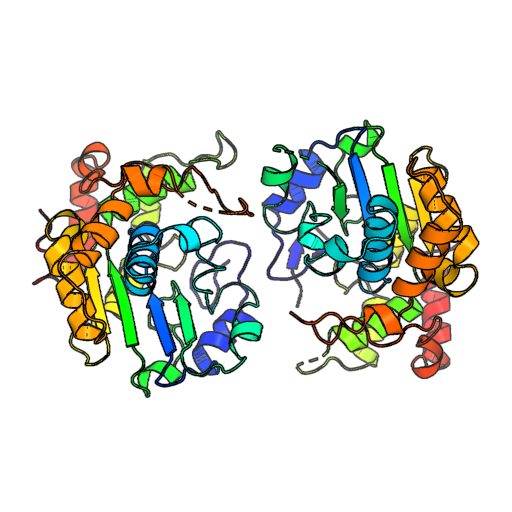.52222 181 VAL A CA 1
ATOM 1460 C C . VAL A 1 183 ? -39.67887 20.95139 -45.32301 1.000 48.62548 181 VAL A C 1
ATOM 1461 O O . VAL A 1 183 ? -40.43302 20.85638 -46.29975 1.000 46.23722 181 VAL A O 1
ATOM 1465 N N . LEU A 1 184 ? -40.10754 21.26613 -44.10393 1.000 50.28448 182 LEU A N 1
ATOM 1466 C CA . LEU A 1 184 ? -41.50215 21.54046 -43.79828 1.000 47.39666 182 LEU A CA 1
ATOM 1467 C C . LEU A 1 184 ? -41.62968 22.91196 -43.14899 1.000 47.06653 182 LEU A C 1
ATOM 1468 O O . LEU A 1 184 ? -40.66924 23.45129 -42.59252 1.000 47.60042 182 LEU A O 1
ATOM 1473 N N . SER A 1 185 ? -42.83310 23.47439 -43.22434 1.000 46.70934 183 SER A N 1
ATOM 1474 C CA . SER A 1 185 ? -43.15778 24.72371 -42.55274 1.000 45.08382 183 SER A CA 1
ATOM 1475 C C . SER A 1 185 ? -44.32429 24.50731 -41.60263 1.000 42.65140 183 SER A C 1
ATOM 1476 O O . SER A 1 185 ? -45.24569 23.74099 -41.90107 1.000 42.66620 183 SER A O 1
ATOM 1479 N N . TYR A 1 186 ? -44.27412 25.18352 -40.45267 1.000 42.58557 184 TYR A N 1
ATOM 1480 C CA . TYR A 1 186 ? -45.43066 25.21049 -39.56570 1.000 41.22189 184 TYR A CA 1
ATOM 1481 C C . TYR A 1 186 ? -46.64818 25.77192 -40.28337 1.000 41.18937 184 TYR A C 1
ATOM 1482 O O . TYR A 1 186 ? -47.77785 25.34110 -40.02539 1.000 40.64684 184 TYR A O 1
ATOM 1491 N N . GLU A 1 187 ? -46.43380 26.71789 -41.19881 1.000 42.54087 185 GLU A N 1
ATOM 1492 C CA . GLU A 1 187 ? -47.54530 27.33291 -41.91287 1.000 42.36132 185 GLU A CA 1
ATOM 1493 C C . GLU A 1 187 ? -48.22701 26.33068 -42.83540 1.000 43.82396 185 GLU A C 1
ATOM 1494 O O . GLU A 1 187 ? -49.45744 26.21206 -42.83740 1.000 42.89123 185 GLU A O 1
ATOM 1500 N N . GLN A 1 188 ? -47.44209 25.58465 -43.61698 1.000 44.28397 186 GLN A N 1
ATOM 1501 C CA . GLN A 1 188 ? -48.03059 24.61770 -44.53539 1.000 45.03678 186 GLN A CA 1
ATOM 1502 C C . GLN A 1 188 ? -48.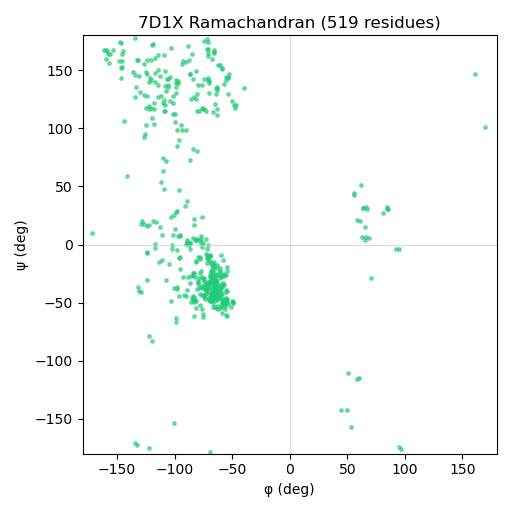67528 23.44826 -43.80223 1.000 45.81257 186 GLN A C 1
ATOM 1503 O O . GLN A 1 188 ? -49.47089 22.72057 -44.40241 1.000 49.49627 186 GLN A O 1
ATOM 1509 N N . LEU A 1 189 ? -48.35566 23.25348 -42.52248 1.000 44.28703 187 LEU A N 1
ATOM 1510 C CA . LEU A 1 189 ? -49.04558 22.25192 -41.72141 1.000 43.29527 187 LEU A CA 1
ATOM 1511 C C . LEU A 1 189 ? -50.35755 22.77721 -41.16090 1.000 45.22890 187 LEU A C 1
ATOM 1512 O O . LEU A 1 189 ? -51.25192 21.97988 -40.85965 1.000 45.33815 187 LEU A O 1
ATOM 1517 N N . LYS A 1 190 ? -50.48886 24.09777 -41.01644 1.000 45.37803 188 LYS A N 1
ATOM 1518 C CA . LYS A 1 190 ? -51.75306 24.68836 -40.59360 1.000 45.05392 188 LYS A CA 1
ATOM 1519 C C . LYS A 1 190 ? -52.70234 24.83305 -41.77556 1.000 45.66233 188 LYS A C 1
ATOM 1520 O O . LYS A 1 190 ? -53.87536 24.45265 -41.69334 1.000 45.26225 188 LYS A O 1
ATOM 1526 N N . LYS A 1 191 ? -52.20440 25.38260 -42.88404 1.000 44.83450 189 LYS A N 1
ATOM 1527 C CA . LYS A 1 191 ? -53.02931 25.60486 -44.06684 1.000 45.25740 189 LYS A CA 1
ATOM 1528 C C . LYS A 1 191 ? -53.27706 24.30288 -44.82294 1.000 47.47984 189 LYS A C 1
ATOM 1529 O O . LYS A 1 191 ? -54.42659 23.92150 -45.06723 1.000 49.42025 189 LYS A O 1
ATOM 1535 N N . ASP A 1 192 ? -52.20635 23.61001 -45.19805 1.000 50.17728 190 ASP A N 1
ATOM 1536 C CA . ASP A 1 192 ? -52.27693 22.42150 -46.04236 1.000 51.82473 190 ASP A CA 1
ATOM 1537 C C . ASP A 1 192 ? -51.98726 21.18569 -45.19408 1.000 55.37242 190 ASP A C 1
ATOM 1538 O O . ASP A 1 192 ? -50.93584 20.55446 -45.30566 1.000 58.48647 190 ASP A O 1
ATOM 1543 N N . THR A 1 193 ? -52.95147 20.82993 -44.34201 1.000 58.26229 191 THR A N 1
ATOM 1544 C CA . THR A 1 193 ? -52.68083 19.86186 -43.28265 1.000 60.03549 191 THR A CA 1
ATOM 1545 C C . THR A 1 193 ? -52.73983 18.42341 -43.78808 1.000 65.91826 191 THR A C 1
ATOM 1546 O O . THR A 1 193 ? -51.79265 17.65611 -43.60104 1.000 67.60235 191 THR A O 1
ATOM 1550 N N . ARG A 1 194 ? -53.84788 18.02353 -44.41136 1.000 71.99948 192 ARG A N 1
ATOM 1551 C CA . ARG A 1 194 ? -53.97642 16.61720 -44.78209 1.000 73.79014 192 ARG A CA 1
ATOM 1552 C C . ARG A 1 194 ? -53.09316 16.26573 -45.97240 1.000 75.55337 192 ARG A C 1
ATOM 1553 O O . ARG A 1 194 ? -52.58405 15.14244 -46.04981 1.000 77.33567 192 ARG A O 1
ATOM 1561 N N . ASN A 1 195 ? -52.89860 17.19906 -46.90546 1.000 68.81016 193 ASN A N 1
ATOM 1562 C CA . ASN A 1 195 ? -52.04834 16.92674 -48.05557 1.000 68.17202 193 ASN A CA 1
ATOM 1563 C C . ASN A 1 195 ? -50.56452 17.01753 -47.73459 1.000 68.90306 193 ASN A C 1
ATOM 1564 O O . ASN A 1 195 ? -49.74415 16.61909 -48.56796 1.000 71.33849 193 ASN A O 1
ATOM 1569 N N . THR A 1 196 ? -50.19562 17.52863 -46.56154 1.000 67.78603 194 THR A N 1
ATOM 1570 C CA . THR A 1 196 ? -48.80021 17.44552 -46.14958 1.000 69.84579 194 THR A CA 1
ATOM 1571 C C . THR A 1 196 ? -48.49985 16.06581 -45.56984 1.000 72.84426 194 THR A C 1
ATOM 1572 O O . THR A 1 196 ? -47.42121 15.51108 -45.80791 1.000 76.54989 194 THR A O 1
ATOM 1576 N N . ILE A 1 197 ? -49.44195 15.49607 -44.81081 1.000 69.54345 195 ILE A N 1
ATOM 1577 C CA . ILE A 1 197 ? -49.23140 14.17020 -44.24284 1.000 67.45463 195 ILE A CA 1
ATOM 1578 C C . ILE A 1 197 ? -49.16688 13.13273 -45.35470 1.000 69.17272 195 ILE A C 1
ATOM 1579 O O . ILE A 1 197 ? -48.38852 12.17406 -45.28714 1.000 70.38126 195 ILE A O 1
ATOM 1584 N N . LYS A 1 198 ? -49.97386 13.31220 -46.40156 1.000 71.54765 196 LYS A N 1
ATOM 1585 C CA . LYS A 1 198 ? -49.85322 12.45956 -47.57767 1.000 71.34901 196 LYS A CA 1
ATOM 1586 C C . LYS A 1 198 ? -48.50581 12.63931 -48.26791 1.000 74.16249 196 LYS A C 1
ATOM 1587 O O . LYS A 1 198 ? -47.99221 11.69519 -48.87926 1.000 75.92418 196 LYS A O 1
ATOM 1593 N N . LYS A 1 199 ? -47.91703 13.83721 -48.18178 1.000 76.69240 197 LYS A N 1
ATOM 1594 C CA . LYS A 1 199 ? -46.63240 14.08252 -48.83181 1.000 78.20999 197 LYS A CA 1
ATOM 1595 C C . LYS A 1 199 ? -45.45889 13.50275 -48.04667 1.000 78.28030 197 LYS A C 1
ATOM 1596 O O . LYS A 1 199 ? -44.50250 13.00178 -48.64932 1.000 79.01642 197 LYS A O 1
ATOM 1602 N N . ILE A 1 200 ? -45.50756 13.55005 -46.71210 1.000 72.41144 198 ILE A N 1
ATOM 1603 C CA . ILE A 1 200 ? -44.43307 12.93933 -45.93687 1.000 70.87502 198 ILE A CA 1
ATOM 1604 C C . ILE A 1 200 ? -44.52369 11.42802 -46.02805 1.000 70.67513 198 ILE A C 1
ATOM 1605 O O . ILE A 1 200 ? -43.49974 10.73282 -46.04230 1.000 69.32469 198 ILE A O 1
ATOM 1610 N N . CYS A 1 201 ? -45.74385 10.89744 -46.09147 1.000 68.89851 199 CYS A N 1
ATOM 1611 C CA . CYS A 1 201 ? -45.94011 9.47160 -46.30139 1.000 67.63256 199 CYS A CA 1
ATOM 1612 C C . CYS A 1 201 ? -45.34285 9.00597 -47.61963 1.000 70.11159 199 CYS A C 1
ATOM 1613 O O . CYS A 1 201 ? -45.03679 7.81745 -47.76667 1.000 72.51947 199 CYS A O 1
ATOM 1616 N N . GLU A 1 202 ? -45.17816 9.91588 -48.58195 1.000 67.34713 200 GLU A N 1
ATOM 1617 C CA . GLU A 1 202 ? -44.55746 9.56195 -49.85116 1.000 65.94104 200 GLU A CA 1
ATOM 1618 C C . GLU A 1 202 ? -43.03915 9.57938 -49.74311 1.000 66.78519 200 GLU A C 1
ATOM 1619 O O . GLU A 1 202 ? -42.36144 8.81907 -50.44285 1.000 67.13641 200 GLU A O 1
ATOM 1625 N N . PHE A 1 203 ? -42.49620 10.40246 -48.84461 1.000 67.83092 201 PHE A N 1
ATOM 1626 C CA . PHE A 1 203 ? -41.06135 10.44749 -48.60087 1.000 66.54315 201 PHE A CA 1
ATOM 1627 C C . PHE A 1 203 ? -40.60582 9.33478 -47.66977 1.000 65.57535 201 PHE A C 1
ATOM 1628 O O . PHE A 1 203 ? -39.40578 9.05040 -47.60602 1.000 65.20740 201 PHE A O 1
ATOM 1636 N N . LEU A 1 204 ? -41.54169 8.69006 -46.96709 1.000 64.46502 202 LEU A N 1
ATOM 1637 C CA . LEU A 1 204 ? -41.23598 7.65750 -45.98622 1.000 65.35220 202 LEU A CA 1
ATOM 1638 C C . LEU A 1 204 ? -41.80666 6.29283 -46.34106 1.000 65.28402 202 LEU A C 1
ATOM 1639 O O . LEU A 1 204 ? -41.57264 5.33264 -45.59998 1.000 65.69438 202 LEU A O 1
ATOM 1644 N N . GLY A 1 205 ? -42.55725 6.17800 -47.43317 1.000 66.58504 203 GLY A N 1
ATOM 1645 C CA . GLY A 1 205 ? -43.11635 4.90982 -47.84041 1.000 68.58481 203 GLY A CA 1
ATOM 1646 C C . GLY A 1 205 ? -44.14413 4.31798 -46.90258 1.000 70.07467 203 GLY A C 1
ATOM 1647 O O . GLY A 1 205 ? -44.61055 3.19842 -47.15192 1.000 72.11120 203 GLY A O 1
ATOM 1648 N N . GLU A 1 206 ? -44.51682 5.02189 -45.83733 1.000 69.81831 204 GLU A N 1
ATOM 1649 C CA . GLU A 1 206 ? -45.60763 4.57892 -44.98351 1.000 74.44593 204 GLU A CA 1
ATOM 1650 C C . GLU A 1 206 ? -46.93008 4.98510 -45.61613 1.000 78.92862 204 GLU A C 1
ATOM 1651 O O . GLU A 1 206 ? -47.13503 6.15808 -45.93434 1.000 75.49960 204 GLU A O 1
ATOM 1657 N N . ASN A 1 207 ? -47.81983 4.02119 -45.81852 1.000 89.31187 205 ASN A N 1
ATOM 1658 C CA . ASN A 1 207 ? -49.07082 4.29461 -46.50559 1.000 88.69558 205 ASN A CA 1
ATOM 1659 C C . ASN A 1 207 ? -50.24885 4.23014 -45.54161 1.000 91.10784 205 ASN A C 1
ATOM 1660 O O . ASN A 1 207 ? -50.15342 3.69623 -44.43423 1.000 91.23440 205 ASN A O 1
ATOM 1665 N N . LEU A 1 208 ? -51.36442 4.80009 -45.98594 1.000 91.02199 206 LEU A N 1
ATOM 1666 C CA . LEU A 1 208 ? -52.51905 5.08397 -45.14926 1.000 89.93094 206 LEU A CA 1
ATOM 1667 C C . LEU A 1 208 ? -53.76338 4.47818 -45.78727 1.000 89.22482 206 LEU A C 1
ATOM 1668 O O . LEU A 1 208 ? -53.82086 4.26687 -47.00125 1.000 89.72666 206 LEU A O 1
ATOM 1673 N N . GLU A 1 209 ? -54.76184 4.19582 -44.95997 1.000 86.64021 207 GLU A N 1
ATOM 1674 C CA . GLU A 1 209 ? -56.07071 3.78263 -45.43960 1.000 86.48377 207 GLU A CA 1
ATOM 1675 C C . GLU A 1 209 ? -57.07110 4.86200 -45.05715 1.000 86.99796 207 GLU A C 1
ATOM 1676 O O . GLU A 1 209 ? -56.90135 5.55579 -44.05071 1.000 86.93567 207 GLU A O 1
ATOM 1678 N N . SER A 1 210 ? -58.11266 5.00556 -45.88015 1.000 87.99283 208 SER A N 1
ATOM 1679 C CA . SER A 1 210 ? -59.04089 6.12519 -45.76699 1.000 84.77349 208 SER A CA 1
ATOM 1680 C C . SER A 1 210 ? -59.73871 6.19681 -44.41403 1.000 83.00568 208 SER A C 1
ATOM 1681 O O . SER A 1 210 ? -60.41805 7.19218 -44.13760 1.000 79.75565 208 SER A O 1
ATOM 1684 N N . GLY A 1 211 ? -59.59094 5.18196 -43.57117 1.000 85.65721 209 GLY A N 1
ATOM 1685 C CA . GLY A 1 211 ? -60.05671 5.26493 -42.20422 1.000 86.33189 209 GLY A CA 1
ATOM 1686 C C . GLY A 1 211 ? -58.96638 5.76630 -41.27823 1.000 84.39856 209 GLY A C 1
ATOM 1687 O O . GLY A 1 211 ? -59.20874 6.60853 -40.40670 1.000 80.16230 209 GLY A O 1
ATOM 1688 N N . GLU A 1 212 ? -57.74781 5.24974 -41.46959 1.000 95.01210 210 GLU A N 1
ATOM 1689 C CA . GLU A 1 212 ? -56.62713 5.65044 -40.62338 1.000 93.76827 210 GLU A CA 1
ATOM 1690 C C . GLU A 1 212 ? -56.22266 7.10462 -40.85955 1.000 92.59720 210 GLU A C 1
ATOM 1691 O O . GLU A 1 212 ? -55.65484 7.73802 -39.96154 1.000 91.56265 210 GLU A O 1
ATOM 1697 N N . LEU A 1 213 ? -56.49087 7.64945 -42.05126 1.000 82.75187 211 LEU A N 1
ATOM 1698 C CA . LEU A 1 213 ? -56.17806 9.05583 -42.30301 1.000 76.02344 211 LEU A CA 1
ATOM 1699 C C . LEU A 1 213 ? -57.02818 9.96788 -41.42768 1.000 68.66610 211 LEU A C 1
ATOM 1700 O O . LEU A 1 213 ? -56.51882 10.93067 -40.84350 1.000 64.10057 211 LEU A O 1
ATOM 1705 N N . GLU A 1 214 ? -58.32148 9.68036 -41.31999 1.000 70.43701 212 GLU A N 1
ATOM 1706 C CA . GLU A 1 214 ? -59.18506 10.51049 -40.49575 1.000 67.31039 212 GLU A CA 1
ATOM 1707 C C . GLU A 1 214 ? -58.93408 10.31326 -39.00613 1.000 61.71031 212 GLU A C 1
ATOM 1708 O O . GLU A 1 214 ? -59.56148 11.00898 -38.19886 1.000 56.53975 212 GLU A O 1
ATOM 1714 N N . LEU A 1 215 ? -58.04636 9.39208 -38.62755 1.000 62.93172 213 LEU A N 1
ATOM 1715 C CA . LEU A 1 215 ? -57.64526 9.20257 -37.23885 1.000 58.75909 213 LEU A CA 1
ATOM 1716 C C . LEU A 1 215 ? -56.35547 9.92264 -36.86149 1.000 56.95634 213 LEU A C 1
ATOM 1717 O O . LEU A 1 215 ? -56.30097 10.54624 -35.79765 1.000 53.84358 213 LEU A O 1
ATOM 1722 N N . VAL A 1 216 ? -55.31632 9.85283 -37.70218 1.000 57.59590 214 VAL A N 1
ATOM 1723 C CA . VAL A 1 216 ? -54.10703 10.63417 -37.45326 1.000 54.89312 214 VAL A CA 1
ATOM 1724 C C . VAL A 1 216 ? -54.43618 12.11496 -37.45701 1.000 50.18202 214 VAL A C 1
ATOM 1725 O O . VAL A 1 216 ? -53.87834 12.88933 -36.67631 1.000 49.61220 214 VAL A O 1
ATOM 1729 N N . LEU A 1 217 ? -55.38243 12.51730 -38.29596 1.000 53.87881 215 LEU A N 1
ATOM 1730 C CA . LEU A 1 217 ? -55.69363 13.92378 -38.49579 1.000 50.60925 215 LEU A CA 1
ATOM 1731 C C . LEU A 1 217 ? -56.55970 14.47339 -37.37102 1.000 48.78283 215 LEU A C 1
ATOM 1732 O O . LEU A 1 217 ? -56.49018 15.66805 -37.06873 1.000 47.78062 215 LEU A O 1
ATOM 1737 N N . LYS A 1 218 ? -57.36876 13.61887 -36.74275 1.000 50.30539 216 LYS A N 1
ATOM 1738 C CA . LYS A 1 218 ? -58.17635 14.03159 -35.60052 1.000 47.91454 216 LYS A CA 1
ATOM 1739 C C . LYS A 1 218 ? -57.31650 14.32787 -34.37769 1.000 45.52448 216 LYS A C 1
ATOM 1740 O O . LYS A 1 218 ? -57.52476 15.33764 -33.69572 1.000 43.76623 216 LYS A O 1
ATOM 1746 N N . ASN A 1 219 ? -56.34567 13.46650 -34.08705 1.000 45.40911 217 ASN A N 1
ATOM 1747 C CA . ASN A 1 219 ? -55.62812 13.51347 -32.82216 1.000 44.38852 217 ASN A CA 1
ATOM 1748 C C . ASN A 1 219 ? -54.42345 14.44310 -32.84658 1.000 43.78900 217 ASN A C 1
ATOM 1749 O O . ASN A 1 219 ? -53.74295 14.57906 -31.82308 1.000 42.43803 217 ASN A O 1
ATOM 1754 N N . ILE A 1 220 ? -54.14585 15.09038 -33.98038 1.000 44.95972 218 ILE A N 1
ATOM 1755 C CA . ILE A 1 220 ? -53.12441 16.13046 -34.03279 1.000 43.44902 218 ILE A CA 1
ATOM 1756 C C . ILE A 1 220 ? -53.71888 17.51870 -33.88155 1.000 41.27611 218 ILE A C 1
ATOM 1757 O O . ILE A 1 220 ? -52.96062 18.48535 -33.70268 1.000 39.95195 218 ILE A O 1
ATOM 1762 N N . SER A 1 221 ? -55.04419 17.65292 -33.95626 1.000 42.19831 219 SER A N 1
ATOM 1763 C CA . SER A 1 221 ? -55.68548 18.94337 -33.75109 1.000 39.72616 219 SER A CA 1
ATOM 1764 C C . SER A 1 221 ? -55.24062 19.53658 -32.42493 1.000 37.80995 219 SER A C 1
ATOM 1765 O O . SER A 1 221 ? -55.02010 18.81513 -31.44864 1.000 38.58916 219 SER A O 1
ATOM 1768 N N . PHE A 1 222 ? -55.08442 20.86115 -32.41317 1.000 37.67322 220 PHE A N 1
ATOM 1769 C CA . PHE A 1 222 ? -54.60896 21.55582 -31.22269 1.000 37.83065 220 PHE A CA 1
ATOM 1770 C C . PHE A 1 222 ? -55.39509 21.12787 -29.99315 1.000 37.85721 220 PHE A C 1
ATOM 1771 O O . PHE A 1 222 ? -54.81525 20.75748 -28.96751 1.000 38.88577 220 PHE A O 1
ATOM 1779 N N . GLN A 1 223 ? -56.72528 21.14179 -30.09696 1.000 38.31708 221 GLN A N 1
ATOM 1780 C CA . GLN A 1 223 ? -57.56707 20.83754 -28.94650 1.000 38.67809 221 GLN A CA 1
ATOM 1781 C C . GLN A 1 223 ? -57.37823 19.40184 -28.47672 1.000 38.53366 221 GLN A C 1
ATOM 1782 O O . GLN A 1 223 ? -57.27915 19.14976 -27.27222 1.000 39.29892 221 GLN A O 1
ATOM 1788 N N . ILE A 1 224 ? -57.30664 18.44750 -29.40625 1.000 38.52486 222 ILE A N 1
ATOM 1789 C CA . ILE A 1 224 ? -57.11815 17.05704 -29.00292 1.000 39.92424 222 ILE A CA 1
ATOM 1790 C C . ILE A 1 224 ? -55.75494 16.88760 -28.34825 1.000 39.73897 222 ILE A C 1
ATOM 1791 O O . ILE A 1 224 ? -55.64116 16.36372 -27.23378 1.000 38.28496 222 ILE A O 1
ATOM 1796 N N . MET A 1 225 ? -54.69666 17.30758 -29.04540 1.000 39.29344 223 MET A N 1
ATOM 1797 C CA . MET A 1 225 ? -53.36415 17.28500 -28.45541 1.000 38.21585 223 MET A CA 1
ATOM 1798 C C . MET A 1 225 ? -53.30671 18.09443 -27.16649 1.000 38.85619 223 MET A C 1
ATOM 1799 O O . MET A 1 225 ? -52.47168 17.81635 -26.29909 1.000 40.34218 223 MET A O 1
ATOM 1804 N N . LYS A 1 226 ? -54.19765 19.08099 -27.01175 1.000 39.38523 224 LYS A N 1
ATOM 1805 C CA . LYS A 1 226 ? -54.16741 19.92684 -25.82341 1.000 39.99055 224 LYS A CA 1
ATOM 1806 C C . LYS A 1 226 ? -54.58336 19.14888 -24.58722 1.000 41.62566 224 LYS A C 1
ATOM 1807 O O . LYS A 1 226 ? -54.14309 19.45759 -23.47352 1.000 41.93759 224 LYS A O 1
ATOM 1813 N N . GLU A 1 227 ? -55.40787 18.12735 -24.77116 1.000 41.89201 225 GLU A N 1
ATOM 1814 C CA . GLU A 1 227 ? -55.87069 17.27370 -23.69470 1.000 42.31388 225 GLU A CA 1
ATOM 1815 C C . GLU A 1 227 ? -55.07406 15.98108 -23.65109 1.000 43.63349 225 GLU A C 1
ATOM 1816 O O . GLU A 1 227 ? -55.47525 15.02677 -22.97689 1.000 45.38151 225 GLU A O 1
ATOM 1822 N N . ARG A 1 228 ? -53.94973 15.94932 -24.36579 1.000 42.79188 226 ARG A N 1
ATOM 1823 C CA . ARG A 1 228 ? -52.98186 14.86012 -24.36071 1.000 42.27365 226 ARG A CA 1
ATOM 1824 C C . ARG A 1 228 ? -53.60291 13.50372 -24.65841 1.000 43.53473 226 ARG A C 1
ATOM 1825 O O . ARG A 1 228 ? -53.51235 13.01285 -25.78382 1.000 43.17306 226 ARG A O 1
ATOM 1833 N N . CYS A 1 234 ? -46.36533 11.01949 -20.40530 1.000 62.17219 232 CYS A N 1
ATOM 1834 C CA . CYS A 1 234 ? -47.16737 10.76731 -19.21453 1.000 63.08698 232 CYS A CA 1
ATOM 1835 C C . CYS A 1 234 ? -46.67269 11.58177 -18.02903 1.000 67.63503 232 CYS A C 1
ATOM 1836 O O . CYS A 1 234 ? -47.25674 12.60554 -17.67726 1.000 68.67861 232 CYS A O 1
ATOM 1839 N N . LEU A 1 235 ? -45.59527 11.10920 -17.41429 1.000 73.37015 233 LEU A N 1
ATOM 1840 C CA . LEU A 1 235 ? -45.04481 11.77739 -16.24488 1.000 72.65833 233 LEU A CA 1
ATOM 1841 C C . LEU A 1 235 ? -44.53286 13.16170 -16.61604 1.000 72.51327 233 LEU A C 1
ATOM 1842 O O . LEU A 1 235 ? -43.65821 13.29912 -17.47650 1.000 72.26090 233 LEU A O 1
ATOM 1847 N N . SER A 1 236 ? -45.08524 14.18864 -15.97540 1.000 69.23978 234 SER A N 1
ATOM 1848 C CA . SER A 1 236 ? -44.52382 15.52544 -16.09942 1.000 66.39667 234 SER A CA 1
ATOM 1849 C C . SER A 1 236 ? -43.10935 15.54415 -15.53532 1.000 66.31842 234 SER A C 1
ATOM 1850 O O . SER A 1 236 ? -42.91770 15.39209 -14.32472 1.000 65.82416 234 SER A O 1
ATOM 1853 N N . ASN A 1 237 ? -42.10767 15.71198 -16.40073 1.000 66.66707 235 ASN A N 1
ATOM 1854 C CA . ASN A 1 237 ? -40.71701 15.72247 -15.95154 1.000 63.43850 235 ASN A CA 1
ATOM 1855 C C . ASN A 1 237 ? -40.22376 17.16602 -15.85499 1.000 62.47110 235 ASN A C 1
ATOM 1856 O O . ASN A 1 237 ? -41.02926 18.08722 -15.66854 1.000 62.36662 235 ASN A O 1
ATOM 1861 N N . ILE A 1 238 ? -38.91550 17.37907 -15.99795 1.000 56.51708 236 ILE A N 1
ATOM 1862 C CA . ILE A 1 238 ? -38.30838 18.62615 -15.55128 1.000 53.20631 236 ILE A CA 1
ATOM 1863 C C . ILE A 1 238 ? -38.83076 19.83866 -16.31795 1.000 53.05818 236 ILE A C 1
ATOM 1864 O O . ILE A 1 238 ? -38.90823 20.94023 -15.76057 1.000 52.87146 236 ILE A O 1
ATOM 1869 N N . GLU A 1 239 ? -39.17349 19.67541 -17.59400 1.000 54.89725 237 GLU A N 1
ATOM 1870 C CA . GLU A 1 239 ? -39.54206 20.81300 -18.41995 1.000 52.06251 237 GLU A CA 1
ATOM 1871 C C . GLU A 1 239 ? -41.02101 21.15055 -18.25198 1.000 52.52666 237 GLU A C 1
ATOM 1872 O O . GLU A 1 239 ? -41.81107 20.36143 -17.72923 1.000 54.12421 237 GLU A O 1
ATOM 1878 N N . LYS A 1 240 ? -41.38512 22.35440 -18.69825 1.000 50.86846 238 LYS A N 1
ATOM 1879 C CA . LYS A 1 240 ? -42.76028 22.83449 -18.58990 1.000 52.00412 238 LYS A CA 1
ATOM 1880 C C . LYS A 1 240 ? -43.70327 21.95386 -19.39559 1.000 51.11322 238 LYS A C 1
ATOM 1881 O O . LYS A 1 240 ? -43.60473 21.88393 -20.62378 1.000 51.69750 238 LYS A O 1
ATOM 1887 N N . HIS A 1 241 ? -44.62518 21.29450 -18.70238 1.000 49.70817 239 HIS A N 1
ATOM 1888 C CA . HIS A 1 241 ? -45.52392 20.34615 -19.34320 1.000 50.86540 239 HIS A CA 1
ATOM 1889 C C . HIS A 1 241 ? -46.78734 20.99411 -19.88936 1.000 52.57584 239 HIS A C 1
ATOM 1890 O O . HIS A 1 241 ? -47.36627 20.48733 -20.85788 1.000 54.02134 239 HIS A O 1
ATOM 1897 N N . GLU A 1 242 ? -47.23101 22.09698 -19.29425 1.000 53.68685 240 GLU A N 1
ATOM 1898 C CA . GLU A 1 242 ? -48.51766 22.68654 -19.63185 1.000 53.15082 240 GLU A CA 1
ATOM 1899 C C . GLU A 1 242 ? -48.41933 23.97574 -20.42918 1.000 53.68081 240 GLU A C 1
ATOM 1900 O O . GLU A 1 242 ? -49.31556 24.25886 -21.22617 1.000 54.10832 240 GLU A O 1
ATOM 1906 N N . PHE A 1 243 ? -47.36209 24.76316 -20.24128 1.000 51.86550 241 PHE A N 1
ATOM 1907 C CA . PHE A 1 243 ? -47.20605 26.01973 -20.96218 1.000 50.67739 241 PHE A CA 1
ATOM 1908 C C . PHE A 1 243 ? -46.60954 25.83318 -22.35175 1.000 48.31390 241 PHE A C 1
ATOM 1909 O O . PHE A 1 243 ? -46.04344 26.78034 -22.91071 1.000 47.97293 241 PHE A O 1
ATOM 1917 N N . ILE A 1 244 ? -46.72383 24.62885 -22.91101 1.000 48.20600 242 ILE A N 1
ATOM 1918 C CA . ILE A 1 244 ? -46.25499 24.37322 -24.26774 1.000 47.94406 242 ILE A CA 1
ATOM 1919 C C . ILE A 1 244 ? -47.31760 24.77158 -25.28400 1.000 45.30556 242 ILE A C 1
ATOM 1920 O O . ILE A 1 244 ? -47.01607 25.40732 -26.30125 1.000 42.29862 242 ILE A O 1
ATOM 1925 N N . MET A 1 245 ? -48.57301 24.41608 -25.02079 1.000 46.01009 243 MET A N 1
ATOM 1926 C CA . MET A 1 245 ? -49.68401 24.72105 -25.91856 1.000 42.26783 243 MET A CA 1
ATOM 1927 C C . MET A 1 245 ? -50.25510 26.07284 -25.51632 1.000 41.48249 243 MET A C 1
ATOM 1928 O O . MET A 1 245 ? -51.04448 26.17630 -24.57399 1.000 42.74498 243 MET A O 1
ATOM 1933 N N . ARG A 1 246 ? -49.85066 27.11509 -26.23956 1.000 39.76959 244 ARG A N 1
ATOM 1934 C CA . ARG A 1 246 ? -50.28937 28.47802 -25.96969 1.000 37.84188 244 ARG A CA 1
ATOM 1935 C C . ARG A 1 246 ? -51.42380 28.91606 -26.88910 1.000 37.79940 244 ARG A C 1
ATOM 1936 O O . ARG A 1 246 ? -52.53539 29.19034 -26.42724 1.000 37.73339 244 ARG A O 1
ATOM 1944 N N . LYS A 1 247 ? -51.16247 28.98416 -28.17128 1.000 36.65452 245 LYS A N 1
ATOM 1945 C CA . LYS A 1 247 ? -52.14993 29.42933 -29.14580 1.000 36.96463 245 LYS A CA 1
ATOM 1946 C C . LYS A 1 247 ? -52.25470 28.51356 -30.35140 1.000 37.63633 245 LYS A C 1
ATOM 1947 O O . LYS A 1 247 ? -53.35491 28.31423 -30.86454 1.000 37.33281 245 LYS A O 1
ATOM 1953 N N . GLY A 1 248 ? -51.14087 27.95841 -30.81720 1.000 37.17448 246 GLY A N 1
ATOM 1954 C CA . GLY A 1 248 ? -51.15886 27.11623 -31.99077 1.000 39.82909 246 GLY A CA 1
ATOM 1955 C C . GLY A 1 248 ? -51.58570 27.81445 -33.26110 1.000 38.02258 246 GLY A C 1
ATOM 1956 O O . GLY A 1 248 ? -51.72624 27.15904 -34.29303 1.000 40.88952 246 GLY A O 1
ATOM 1957 N N . ILE A 1 249 ? -51.77277 29.12794 -33.21736 1.000 41.38600 247 ILE A N 1
ATOM 1958 C CA . ILE A 1 249 ? -52.26879 29.88682 -34.34744 1.000 42.18488 247 ILE A CA 1
ATOM 1959 C C . ILE A 1 249 ? -51.08400 30.43696 -35.13349 1.000 43.12073 247 ILE A C 1
ATOM 1960 O O . ILE A 1 249 ? -49.99256 30.64017 -34.59822 1.000 42.34874 247 ILE A O 1
ATOM 1965 N N . THR A 1 250 ? -51.30395 30.70734 -36.41719 1.000 39.75833 248 THR A N 1
ATOM 1966 C CA . THR A 1 250 ? -50.27455 31.26149 -37.28184 1.000 37.95323 248 THR A CA 1
ATOM 1967 C C . THR A 1 250 ? -50.46172 32.76875 -37.40559 1.000 37.60414 248 THR A C 1
ATOM 1968 O O . THR A 1 250 ? -51.59024 33.25901 -37.49737 1.000 39.33255 248 THR A O 1
ATOM 1972 N N . GLY A 1 251 ? -49.35113 33.50205 -37.38207 1.000 35.15579 249 GLY A N 1
ATOM 1973 C CA . GLY A 1 251 ? -49.40008 34.94294 -37.54623 1.000 34.05825 249 GLY A CA 1
ATOM 1974 C C . GLY A 1 251 ? -49.76863 35.72086 -36.30447 1.000 33.43651 249 GLY A C 1
ATOM 1975 O O . GLY A 1 251 ? -50.31283 36.82305 -36.41203 1.000 32.58753 249 GLY A O 1
ATOM 1976 N N . ASP A 1 252 ? -49.48318 35.18421 -35.11872 1.000 33.15716 250 ASP A N 1
ATOM 1977 C CA . ASP A 1 252 ? -49.72473 35.94385 -33.90139 1.000 32.86483 250 ASP A CA 1
ATOM 1978 C C . ASP A 1 252 ? -48.73568 37.09015 -33.73559 1.000 34.60851 250 ASP A C 1
ATOM 1979 O O . ASP A 1 252 ? -48.91584 37.91856 -32.83601 1.000 34.47390 250 ASP A O 1
ATOM 1984 N N . TRP A 1 253 ? -47.70038 37.15626 -34.57849 1.000 32.75142 251 TRP A N 1
ATOM 1985 C CA . TRP A 1 253 ? -46.69880 38.20751 -34.44382 1.000 36.62198 251 TRP A CA 1
ATOM 1986 C C . TRP A 1 253 ? -47.28566 39.58369 -34.72519 1.000 36.76199 251 TRP A C 1
ATOM 1987 O O . TRP A 1 253 ? -46.76880 40.58890 -34.22550 1.000 36.18610 251 TRP A O 1
ATOM 1998 N N . LYS A 1 254 ? -48.35070 39.65261 -35.52563 1.000 36.53574 252 LYS A N 1
ATOM 1999 C CA . LYS A 1 254 ? -48.97696 40.93476 -35.81578 1.000 37.50600 252 LYS A CA 1
ATOM 2000 C C . LYS A 1 254 ? -49.62271 41.54509 -34.57871 1.000 36.84730 252 LYS A C 1
ATOM 2001 O O . LYS A 1 254 ? -49.89438 42.75044 -34.56614 1.000 38.38290 252 LYS A O 1
ATOM 2007 N N . ASN A 1 255 ? -49.86963 40.74304 -33.54460 1.000 36.50432 253 ASN A N 1
ATOM 2008 C CA . ASN A 1 255 ? -50.34519 41.23036 -32.25791 1.000 33.43834 253 ASN A CA 1
ATOM 2009 C C . ASN A 1 255 ? -49.21472 41.65875 -31.33433 1.000 35.16178 253 ASN A C 1
ATOM 2010 O O . ASN A 1 255 ? -49.48414 42.07169 -30.20213 1.000 34.71331 253 ASN A O 1
ATOM 2015 N N . HIS A 1 256 ? -47.97206 41.57730 -31.78346 1.000 34.37402 254 HIS A N 1
ATOM 2016 C CA . HIS A 1 256 ? -46.81251 41.88218 -30.95166 1.000 36.39636 254 HIS A CA 1
ATOM 2017 C C . HIS A 1 256 ? -45.85128 42.85690 -31.61247 1.000 34.87546 254 HIS A C 1
ATOM 2018 O O . HIS A 1 256 ? -45.32683 43.74658 -30.93944 1.000 36.18687 254 HIS A O 1
ATOM 2025 N N . PHE A 1 257 ? -45.60911 42.71412 -32.91072 1.000 36.27099 255 PHE A N 1
ATOM 2026 C CA . PHE A 1 257 ? -44.66457 43.57884 -33.60404 1.000 35.66996 255 PHE A CA 1
ATOM 2027 C C . PHE A 1 257 ? -45.27773 44.95146 -33.82142 1.000 34.26030 255 PHE A C 1
ATOM 2028 O O . PHE A 1 257 ? -46.27155 45.07937 -34.54207 1.000 35.75560 255 PHE A O 1
ATOM 2036 N N . THR A 1 258 ? -44.68748 45.97926 -33.21829 1.000 35.95924 256 THR A N 1
ATOM 2037 C CA . THR A 1 258 ? -45.02352 47.31943 -33.66176 1.000 36.87442 256 THR A CA 1
ATOM 2038 C C . THR A 1 258 ? -44.53474 47.51507 -35.09326 1.000 40.52956 256 THR A C 1
ATOM 2039 O O . THR A 1 258 ? -43.71559 46.74803 -35.60586 1.000 40.14745 256 THR A O 1
ATOM 2043 N N . VAL A 1 259 ? -45.04417 48.56171 -35.74286 1.000 37.16798 257 VAL A N 1
ATOM 2044 C CA . VAL A 1 259 ? -44.68594 48.78528 -37.13896 1.000 39.94380 257 VAL A CA 1
ATOM 2045 C C . VAL A 1 259 ? -43.19928 49.09255 -37.25882 1.000 40.35119 257 VAL A C 1
ATOM 2046 O O . VAL A 1 259 ? -42.53293 48.64600 -38.20034 1.000 44.78630 257 VAL A O 1
ATOM 2050 N N . ALA A 1 260 ? -42.65334 49.85036 -36.30348 1.000 45.71556 258 ALA A N 1
ATOM 2051 C CA . ALA A 1 260 ? -41.21635 50.10083 -36.28991 1.000 46.38261 258 ALA A CA 1
ATOM 2052 C C . ALA A 1 260 ? -40.42574 48.82892 -36.01774 1.000 47.42174 258 ALA A C 1
ATOM 2053 O O . ALA A 1 260 ? -39.28262 48.70215 -36.46876 1.000 50.32195 258 ALA A O 1
ATOM 2055 N N . GLN A 1 261 ? -40.99173 47.89655 -35.25463 1.000 41.78929 259 GLN A N 1
ATOM 2056 C CA . GLN A 1 261 ? -40.30387 46.63110 -35.03485 1.000 45.16857 259 GLN A CA 1
ATOM 2057 C C . GLN A 1 261 ? -40.41004 45.73202 -36.25906 1.000 47.39027 259 GLN A C 1
ATOM 2058 O O . GLN A 1 261 ? -39.46597 45.00328 -36.58238 1.000 52.17088 259 GLN A O 1
ATOM 2064 N N . ALA A 1 262 ? -41.54809 45.77947 -36.95514 1.000 47.07216 260 ALA A N 1
ATOM 2065 C CA . ALA A 1 262 ? -41.69530 45.00622 -38.18158 1.000 46.44815 260 ALA A CA 1
ATOM 2066 C C . ALA A 1 262 ? -40.79732 45.53574 -39.28999 1.000 49.83827 260 ALA A C 1
ATOM 2067 O O . ALA A 1 262 ? -40.32824 44.75754 -40.12784 1.000 53.14982 260 ALA A O 1
ATOM 2069 N N . GLU A 1 263 ? -40.53754 46.84475 -39.31162 1.000 46.71979 261 GLU A N 1
ATOM 2070 C CA . GLU A 1 263 ? -39.61000 47.37796 -40.30273 1.000 48.96017 261 GLU A CA 1
ATOM 2071 C C . GLU A 1 263 ? -38.17624 46.99092 -39.96211 1.000 53.14455 261 GLU A C 1
ATOM 2072 O O . GLU A 1 263 ? -37.39964 46.63067 -40.85357 1.000 56.80726 261 GLU A O 1
ATOM 2078 N N . ALA A 1 264 ? -37.80467 47.06161 -38.68005 1.000 55.47006 262 ALA A N 1
ATOM 2079 C CA . ALA A 1 264 ? -36.46407 46.65058 -38.27771 1.000 61.01139 262 ALA A CA 1
ATOM 2080 C C . ALA A 1 264 ? -36.24213 45.16170 -38.51981 1.000 66.18570 262 ALA A C 1
ATOM 2081 O O . ALA A 1 264 ? -35.12283 44.74469 -38.83623 1.000 66.61181 262 ALA A O 1
ATOM 2083 N N . PHE A 1 265 ? -37.29106 44.34483 -38.38478 1.000 79.75292 263 PHE A N 1
ATOM 2084 C CA . PHE A 1 265 ? -37.14857 42.92252 -38.67808 1.000 79.86241 263 PHE A CA 1
ATOM 2085 C C . PHE A 1 265 ? -37.06418 42.68696 -40.17858 1.000 81.02934 263 PHE A C 1
ATOM 2086 O O . PHE A 1 265 ? -36.26581 41.86290 -40.63807 1.000 81.71317 263 PHE A O 1
ATOM 2094 N N . ASP A 1 266 ? -37.83368 43.44030 -40.96172 1.000 63.47874 264 ASP A N 1
ATOM 2095 C CA . ASP A 1 266 ? -37.82951 43.22195 -42.40075 1.000 60.31487 264 ASP A CA 1
ATOM 2096 C C . ASP A 1 266 ? -36.50839 43.63973 -43.02152 1.000 60.01486 264 ASP A C 1
ATOM 2097 O O . ASP A 1 266 ? -36.07062 43.03243 -44.00224 1.000 60.69397 264 ASP A O 1
ATOM 2102 N N . LYS A 1 267 ? -35.84792 44.64842 -42.45561 1.000 57.24113 265 LYS A N 1
ATOM 2103 C CA . LYS A 1 267 ? -34.56806 45.08300 -42.99923 1.000 56.80705 265 LYS A CA 1
ATOM 2104 C C . LYS A 1 267 ? -33.45329 44.10558 -42.65301 1.000 57.56587 265 LYS A C 1
ATOM 2105 O O . LYS A 1 267 ? -32.62051 43.78333 -43.50720 1.000 58.17178 265 LYS A O 1
ATOM 2111 N N . ALA A 1 268 ? -33.41202 43.63745 -41.40479 1.000 62.73273 266 ALA A N 1
ATOM 2112 C CA . ALA A 1 268 ? -32.44702 42.60953 -41.03010 1.000 60.62037 266 ALA A CA 1
ATOM 2113 C C . ALA A 1 268 ? -32.61898 41.35170 -41.87450 1.000 61.98111 266 ALA A C 1
ATOM 2114 O O . ALA A 1 268 ? -31.64898 40.83106 -42.43535 1.000 62.02144 266 ALA A O 1
ATOM 2116 N N . PHE A 1 269 ? -33.85266 40.84998 -41.98024 1.000 63.05665 267 PHE A N 1
ATOM 2117 C CA . PHE A 1 269 ? -34.10050 39.64823 -42.77340 1.000 64.30767 267 PHE A CA 1
ATOM 2118 C C . PHE A 1 269 ? -33.74971 39.86244 -44.24111 1.000 66.88348 267 PHE A C 1
ATOM 2119 O O . PHE A 1 269 ? -32.96056 39.10373 -44.81600 1.000 71.08833 267 PHE A O 1
ATOM 2127 N N . GLN A 1 270 ? -34.33420 40.88806 -44.87012 1.000 67.69600 268 GLN A N 1
ATOM 2128 C CA . GLN A 1 270 ? -34.08734 41.14023 -46.28778 1.000 69.19468 268 GLN A CA 1
ATOM 2129 C C . GLN A 1 270 ? -32.61206 41.35025 -46.60300 1.000 70.12569 268 GLN A C 1
ATOM 2130 O O . GLN A 1 270 ? -32.23743 41.31844 -47.78024 1.000 73.28514 268 GLN A O 1
ATOM 2132 N N . GLU A 1 271 ? -31.77574 41.56260 -45.58859 1.000 64.82421 269 GLU A N 1
ATOM 2133 C CA . GLU A 1 271 ? -30.32963 41.66188 -45.72996 1.000 63.67612 269 GLU A CA 1
ATOM 2134 C C . GLU A 1 271 ? -29.61611 40.35949 -45.39127 1.000 65.28830 269 GLU A C 1
ATOM 2135 O O . GLU A 1 271 ? -28.65876 39.98772 -46.07650 1.000 66.23641 269 GLU A O 1
ATOM 2141 N N . LYS A 1 272 ? -30.08367 39.63776 -44.36945 1.000 68.42225 270 LYS A N 1
ATOM 2142 C CA . LYS A 1 272 ? -29.35785 38.46761 -43.88264 1.000 68.68512 270 LYS A CA 1
ATOM 2143 C C . LYS A 1 272 ? -29.50732 37.27445 -44.82126 1.000 76.70777 270 LYS A C 1
ATOM 2144 O O . LYS A 1 272 ? -28.51931 36.79330 -45.38756 1.000 81.19842 270 LYS A O 1
ATOM 2150 N N . ALA A 1 273 ? -30.73070 36.78443 -45.01201 1.000 87.17900 271 ALA A N 1
ATOM 2151 C CA . ALA A 1 273 ? -30.95363 35.61692 -45.86522 1.000 88.62694 271 ALA A CA 1
ATOM 2152 C C . ALA A 1 273 ? -31.35640 36.12325 -47.24590 1.000 89.30281 271 ALA A C 1
ATOM 2153 O O . ALA A 1 273 ? -32.53560 36.31309 -47.54651 1.000 89.22897 271 ALA A O 1
ATOM 2155 N N . ALA A 1 274 ? -30.34813 36.32671 -48.09102 1.000 87.95947 272 ALA A N 1
ATOM 2156 C CA . ALA A 1 274 ? -30.48362 36.90781 -49.42071 1.000 89.83422 272 ALA A CA 1
ATOM 2157 C C . ALA A 1 274 ? -30.81758 35.88308 -50.49838 1.000 93.89410 272 ALA A C 1
ATOM 2158 O O . ALA A 1 274 ? -31.54067 36.19949 -51.44733 1.000 96.56030 272 ALA A O 1
ATOM 2160 N N . ASP A 1 275 ? -30.31887 34.65445 -50.36854 1.000 89.93256 273 ASP A N 1
ATOM 2161 C CA . ASP A 1 275 ? -30.31788 33.71247 -51.47967 1.000 92.14120 273 ASP A CA 1
ATOM 2162 C C . ASP A 1 275 ? -31.50547 32.76273 -51.48209 1.000 100.35680 273 ASP A C 1
ATOM 2163 O O . ASP A 1 275 ? -31.86863 32.24821 -52.54820 1.000 103.96294 273 ASP A O 1
ATOM 2168 N N . PHE A 1 276 ? -32.15721 32.56237 -50.34382 1.000 100.71586 274 PHE A N 1
ATOM 2169 C CA . PHE A 1 276 ? -33.17680 31.52464 -50.26681 1.000 106.82478 274 PHE A CA 1
ATOM 2170 C C . PHE A 1 276 ? -34.62907 31.98708 -50.43133 1.000 121.96262 274 PHE A C 1
ATOM 2171 O O . PHE A 1 276 ? -35.52092 31.13025 -50.49622 1.000 116.91830 274 PHE A O 1
ATOM 2179 N N . PRO A 1 277 ? -34.93895 33.30406 -50.53518 1.000 158.94674 275 PRO A N 1
ATOM 2180 C CA . PRO A 1 277 ? -36.34988 33.66435 -50.29032 1.000 158.41811 275 PRO A CA 1
ATOM 2181 C C . PRO A 1 277 ? -37.23467 33.56183 -51.52764 1.000 157.41885 275 PRO A C 1
ATOM 2182 O O . PRO A 1 277 ? -37.67738 34.55821 -52.10551 1.000 154.55609 275 PRO A O 1
ATOM 2186 N N . GLN A 1 278 ? -37.53405 32.33555 -51.95077 1.000 122.40344 276 GLN A N 1
ATOM 2187 C CA . GLN A 1 278 ? -38.39921 32.15343 -53.11346 1.000 109.93016 276 GLN A CA 1
ATOM 2188 C C . GLN A 1 278 ? -39.67131 31.37799 -52.77163 1.000 95.05871 276 GLN A C 1
ATOM 2189 O O . GLN A 1 278 ? -40.71624 31.98796 -52.52327 1.000 85.67414 276 GLN A O 1
ATOM 2195 N N . GLU A 1 279 ? -39.61366 30.05655 -52.74156 1.000 89.92852 277 GLU A N 1
ATOM 2196 C CA . GLU A 1 279 ? -40.76894 29.29910 -52.29257 1.000 80.11044 277 GLU A CA 1
ATOM 2197 C C . GLU A 1 279 ? -40.70195 29.11482 -50.77983 1.000 73.12905 277 GLU A C 1
ATOM 2198 O O . GLU A 1 279 ? -39.71880 29.47621 -50.12898 1.000 76.65824 277 GLU A O 1
ATOM 2204 N N . LEU A 1 280 ? -41.79819 28.59929 -50.21362 1.000 67.14064 278 LEU A N 1
ATOM 2205 C CA . LEU A 1 280 ? -41.91480 28.31024 -48.78521 1.000 65.98582 278 LEU A CA 1
ATOM 2206 C C . LEU A 1 280 ? -41.97935 29.59827 -47.97093 1.000 65.13503 278 LEU A C 1
ATOM 2207 O O . LEU A 1 280 ? -42.56583 29.62385 -46.88391 1.000 62.80381 278 LEU A O 1
ATOM 2212 N N . PHE A 1 281 ? -41.35832 30.66355 -48.48108 1.000 69.76601 279 PHE A N 1
ATOM 2213 C CA . PHE A 1 281 ? -41.53345 32.02317 -47.99738 1.000 64.36963 279 PHE A CA 1
ATOM 2214 C C . PHE A 1 281 ? -42.85203 32.62629 -48.47007 1.000 65.77654 279 PHE A C 1
ATOM 2215 O O . PHE A 1 281 ? -42.98770 33.85438 -48.55824 1.000 64.37837 279 PHE A O 1
ATOM 2223 N N . SER A 1 282 ? -43.82550 31.78408 -48.79576 1.000 64.02874 280 SER A N 1
ATOM 2224 C CA . SER A 1 282 ? -45.12093 32.23722 -49.27300 1.000 64.94286 280 SER A CA 1
ATOM 2225 C C . SER A 1 282 ? -46.11471 32.47348 -48.14659 1.000 62.01861 280 SER A C 1
ATOM 2226 O O . SER A 1 282 ? -47.27033 32.81045 -48.42499 1.000 61.69851 280 SER A O 1
ATOM 2229 N N . TRP A 1 283 ? -45.70682 32.30117 -46.88996 1.000 58.09460 281 TRP A N 1
ATOM 2230 C CA . TRP A 1 283 ? -46.62314 32.56785 -45.79184 1.000 54.67951 281 TRP A CA 1
ATOM 2231 C C . TRP A 1 283 ? -46.99992 34.04393 -45.78370 1.000 56.29939 281 TRP A C 1
ATOM 2232 O O . TRP A 1 283 ? -46.13769 34.92241 -45.87198 1.000 57.15990 281 TRP A O 1
ATOM 2243 N N . GLU A 1 284 ? -48.29877 34.31060 -45.72826 1.000 52.71463 282 GLU A N 1
ATOM 2244 C CA . GLU A 1 284 ? -48.80432 35.67454 -45.80133 1.000 52.95504 282 GLU A CA 1
ATOM 2245 C C . GLU A 1 284 ? -50.25385 35.72466 -45.34109 1.000 52.36314 282 GLU A C 1
ATOM 2246 O O . GLU A 1 284 ? -50.87099 34.68507 -45.11263 1.000 51.34375 282 GLU A O 1
ATOM 2252 N N . GLU B 1 6 ? -11.88384 18.70411 -15.51250 1.000 56.76142 4 GLU B N 1
ATOM 2253 C CA . GLU B 1 6 ? -12.78259 19.82182 -15.77616 1.000 59.70437 4 GLU B CA 1
ATOM 2254 C C . GLU B 1 6 ? -14.10397 19.64276 -15.03934 1.000 57.20242 4 GLU B C 1
ATOM 2255 O O . GLU B 1 6 ? -14.74387 18.59485 -15.13173 1.000 55.61933 4 GLU B O 1
ATOM 2261 N N . PHE B 1 7 ? -14.50733 20.67685 -14.31455 1.000 59.45602 5 PHE B N 1
ATOM 2262 C CA . PHE B 1 7 ? -15.68566 20.64778 -13.46424 1.000 59.87948 5 PHE B CA 1
ATOM 2263 C C . PHE B 1 7 ? -16.65759 21.74345 -13.88422 1.000 57.93874 5 PHE B C 1
ATOM 2264 O O . PHE B 1 7 ? -16.45472 22.44959 -14.87501 1.000 57.35559 5 PHE B O 1
ATOM 2272 N N . LEU B 1 8 ? -17.72903 21.86846 -13.10843 1.000 60.74955 6 LEU B N 1
ATOM 2273 C CA . LEU B 1 8 ? -18.59418 23.03829 -13.12717 1.000 62.10148 6 LEU B CA 1
ATOM 2274 C C . LEU B 1 8 ? -18.52000 23.65849 -11.73936 1.000 63.32937 6 LEU B C 1
ATOM 2275 O O . LEU B 1 8 ? -18.85815 23.00386 -10.74758 1.000 61.47231 6 LEU B O 1
ATOM 2280 N N . TRP B 1 9 ? -18.10543 24.92135 -11.67040 1.000 62.08427 7 TRP B N 1
ATOM 2281 C CA . TRP B 1 9 ? -17.94241 25.61237 -10.39317 1.000 62.81146 7 TRP B CA 1
ATOM 2282 C C . TRP B 1 9 ? -19.22160 26.37911 -10.09264 1.000 62.57680 7 TRP B C 1
ATOM 2283 O O . TRP B 1 9 ? -19.46848 27.44671 -10.65856 1.000 63.09759 7 TRP B O 1
ATOM 2294 N N . ILE B 1 10 ? -20.03672 25.83623 -9.19654 1.000 62.18331 8 ILE B N 1
ATOM 2295 C CA . ILE B 1 10 ? -21.22862 26.51477 -8.70297 1.000 62.14526 8 ILE B CA 1
ATOM 2296 C C . ILE B 1 10 ? -20.86667 27.07897 -7.33940 1.000 62.60962 8 ILE B C 1
ATOM 2297 O O . ILE B 1 10 ? -20.62779 26.32599 -6.38846 1.000 59.84340 8 ILE B O 1
ATOM 2302 N N . GLU B 1 11 ? -20.81699 28.40606 -7.25086 1.000 68.24466 9 GLU B N 1
ATOM 2303 C CA . GLU B 1 11 ? -20.27488 29.10953 -6.08941 1.000 68.60630 9 GLU B CA 1
ATOM 2304 C C . GLU B 1 11 ? -18.83875 28.62967 -5.93336 1.000 65.09831 9 GLU B C 1
ATOM 2305 O O . GLU B 1 11 ? -18.02797 28.86175 -6.84770 1.000 63.95107 9 GLU B O 1
ATOM 2311 N N . GLY B 1 12 ? -18.48578 27.94632 -4.85410 1.000 62.20003 10 GLY B N 1
ATOM 2312 C CA . GLY B 1 12 ? -17.11449 27.51475 -4.66478 1.000 62.39363 10 GLY B CA 1
ATOM 2313 C C . GLY B 1 12 ? -16.93806 26.01366 -4.72448 1.000 61.30276 10 GLY B C 1
ATOM 2314 O O . GLY B 1 12 ? -15.90848 25.49893 -4.27547 1.000 61.53909 10 GLY B O 1
ATOM 2315 N N . ILE B 1 13 ? -17.93158 25.29224 -5.23450 1.000 60.57130 11 ILE B N 1
ATOM 2316 C CA . ILE B 1 13 ? -17.88448 23.83029 -5.24711 1.000 57.66808 11 ILE B CA 1
ATOM 2317 C C . ILE B 1 13 ? -17.87369 23.30759 -6.67920 1.000 57.72328 11 ILE B C 1
ATOM 2318 O O . ILE B 1 13 ? -18.59309 23.83949 -7.53367 1.000 59.57945 11 ILE B O 1
ATOM 2323 N N . PRO B 1 14 ? -17.08765 22.27253 -6.97969 1.000 61.99824 12 PRO B N 1
ATOM 2324 C CA . PRO B 1 14 ? -17.07793 21.72589 -8.34224 1.000 61.76373 12 PRO B CA 1
ATOM 2325 C C . PRO B 1 14 ? -18.22834 20.74993 -8.52388 1.000 58.43940 12 PRO B C 1
ATOM 2326 O O . PRO B 1 14 ? -18.39477 19.81863 -7.74011 1.000 57.98000 12 PRO B O 1
ATOM 2330 N N . PHE B 1 15 ? -19.03045 20.97258 -9.56682 1.000 54.62996 13 PHE B N 1
ATOM 2331 C CA . PHE B 1 15 ? -20.18351 20.13484 -9.86666 1.000 54.33880 13 PHE B CA 1
ATOM 2332 C C . PHE B 1 15 ? -20.03557 19.47901 -11.23782 1.000 54.20550 13 PHE B C 1
ATOM 2333 O O . PHE B 1 15 ? -19.10561 19.81409 -11.98347 1.000 54.15653 13 PHE B O 1
ATOM 2341 N N . PRO B 1 16 ? -20.92060 18.55611 -11.61603 1.000 57.25949 14 PRO B N 1
ATOM 2342 C CA . PRO B 1 16 ? -20.90568 18.05241 -12.99283 1.000 57.65718 14 PRO B CA 1
ATOM 2343 C C . PRO B 1 16 ? -21.31777 19.11283 -14.00215 1.000 57.05719 14 PRO B C 1
ATOM 2344 O O . PRO B 1 16 ? -21.96787 20.10967 -13.68576 1.000 58.85807 14 PRO B O 1
ATOM 2348 N N . THR B 1 17 ? -20.92024 18.86156 -15.24622 1.000 56.11581 15 THR B N 1
ATOM 2349 C CA . THR B 1 17 ? -21.02612 19.79216 -16.36279 1.000 55.08001 15 THR B CA 1
ATOM 2350 C C . THR B 1 17 ? -22.36143 19.74549 -17.09907 1.000 55.52760 15 THR B C 1
ATOM 2351 O O . THR B 1 17 ? -22.56365 20.54959 -18.01482 1.000 56.67085 15 THR B O 1
ATOM 2355 N N . VAL B 1 18 ? -23.27325 18.83862 -16.74687 1.000 59.52163 16 VAL B N 1
ATOM 2356 C CA . VAL B 1 18 ? -24.45457 18.63420 -17.58102 1.000 59.84925 16 VAL B CA 1
ATOM 2357 C C . VAL B 1 18 ? -25.77143 18.80261 -16.82596 1.000 60.24859 16 VAL B C 1
ATOM 2358 O O . VAL B 1 18 ? -26.76906 19.24481 -17.40782 1.000 58.66846 16 VAL B O 1
ATOM 2362 N N . TYR B 1 19 ? -25.79577 18.49855 -15.52988 1.000 62.42672 17 TYR B N 1
ATOM 2363 C CA . TYR B 1 19 ? -27.05938 18.42455 -14.80488 1.000 66.25934 17 TYR B CA 1
ATOM 2364 C C . TYR B 1 19 ? -27.27278 19.53334 -13.77771 1.000 73.49041 17 TYR B C 1
ATOM 2365 O O . TYR B 1 19 ? -28.24825 19.47081 -13.02109 1.000 70.33392 17 TYR B O 1
ATOM 2374 N N . TYR B 1 20 ? -26.41296 20.54901 -13.72515 1.000 89.42864 18 TYR B N 1
ATOM 2375 C CA . TYR B 1 20 ? -26.52911 21.52259 -12.64702 1.000 86.83078 18 TYR B CA 1
ATOM 2376 C C . TYR B 1 20 ? -26.15281 22.91577 -13.12984 1.000 85.25445 18 TYR B C 1
ATOM 2377 O O . TYR B 1 20 ? -25.36748 23.07845 -14.06720 1.000 86.29068 18 TYR B O 1
ATOM 2386 N N . SER B 1 21 ? -26.73607 23.91902 -12.47647 1.000 72.83870 19 SER B N 1
ATOM 2387 C CA . SER B 1 21 ? -26.48756 25.31682 -12.79516 1.000 66.48778 19 SER B CA 1
ATOM 2388 C C . SER B 1 21 ? -26.52534 26.12993 -11.51009 1.000 60.21427 19 SER B C 1
ATOM 2389 O O . SER B 1 21 ? -26.99308 25.66422 -10.46804 1.000 58.50999 19 SER B O 1
ATOM 2392 N N . GLN B 1 22 ? -26.03440 27.36862 -11.60059 1.000 54.42174 20 GLN B N 1
ATOM 2393 C CA . GLN B 1 22 ? -26.02719 28.24604 -10.43477 1.000 50.43749 20 GLN B CA 1
ATOM 2394 C C . GLN B 1 22 ? -27.44410 28.64616 -10.03951 1.000 49.03047 20 GLN B C 1
ATOM 2395 O O . GLN B 1 22 ? -27.77013 28.68584 -8.84813 1.000 47.58819 20 GLN B O 1
ATOM 2401 N N . GLU B 1 23 ? -28.29601 28.95249 -11.02154 1.000 49.06718 21 GLU B N 1
ATOM 2402 C CA . GLU B 1 23 ? -29.67874 29.31661 -10.73169 1.000 49.05392 21 GLU B CA 1
ATOM 2403 C C . GLU B 1 23 ? -30.38264 28.23450 -9.92165 1.000 49.84733 21 GLU B C 1
ATOM 2404 O O . GLU B 1 23 ? -30.94933 28.50811 -8.85683 1.000 48.93583 21 GLU B O 1
ATOM 2406 N N . ILE B 1 24 ? -30.33652 26.98992 -10.40465 1.000 49.36701 22 ILE B N 1
ATOM 2407 C CA . ILE B 1 24 ? -31.06728 25.90504 -9.75477 1.000 48.82853 22 ILE B CA 1
ATOM 2408 C C . ILE B 1 24 ? -30.50557 25.62423 -8.36729 1.000 47.59179 22 ILE B C 1
ATOM 2409 O O . ILE B 1 24 ? -31.25954 25.43899 -7.40332 1.000 46.94176 22 ILE B O 1
ATOM 2414 N N . ILE B 1 25 ? -29.17912 25.58048 -8.23970 1.000 48.65007 23 ILE B N 1
ATOM 2415 C CA . ILE B 1 25 ? -28.59885 25.20518 -6.95889 1.000 48.19664 23 ILE B CA 1
ATOM 2416 C C . ILE B 1 25 ? -28.72314 26.33931 -5.94825 1.000 48.80947 23 ILE B C 1
ATOM 2417 O O . ILE B 1 25 ? -28.88107 26.09228 -4.74531 1.000 48.86794 23 ILE B O 1
ATOM 2422 N N . ARG B 1 26 ? -28.68386 27.59144 -6.40631 1.000 47.68612 24 ARG B N 1
ATOM 2423 C CA . ARG B 1 26 ? -28.94944 28.70357 -5.49981 1.000 47.31000 24 ARG B CA 1
ATOM 2424 C C . ARG B 1 26 ? -30.38006 28.66242 -4.97877 1.000 49.06687 24 ARG B C 1
ATOM 2425 O O . ARG B 1 26 ? -30.62377 28.88822 -3.78713 1.000 49.75674 24 ARG B O 1
ATOM 2433 N N . GLU B 1 27 ? -31.33902 28.36443 -5.85721 1.000 48.38161 25 GLU B N 1
ATOM 2434 C CA . GLU B 1 27 ? -32.74516 28.40008 -5.46845 1.000 51.39736 25 GLU B CA 1
ATOM 2435 C C . GLU B 1 27 ? -33.10399 27.30908 -4.46325 1.000 54.13969 25 GLU B C 1
ATOM 2436 O O . GLU B 1 27 ? -33.98102 27.52117 -3.61780 1.000 57.84280 25 GLU B O 1
ATOM 2442 N N . VAL B 1 28 ? -32.45722 26.14238 -4.52852 1.000 51.51118 26 VAL B N 1
ATOM 2443 C CA . VAL B 1 28 ? -32.81236 25.08198 -3.59047 1.000 51.38736 26 VAL B CA 1
ATOM 2444 C C . VAL B 1 28 ? -32.30064 25.41686 -2.19694 1.000 51.10188 26 VAL B C 1
ATOM 2445 O O . VAL B 1 28 ? -32.96260 25.13228 -1.19332 1.000 52.33096 26 VAL B O 1
ATOM 2449 N N . ARG B 1 29 ? -31.12665 26.04189 -2.11438 1.000 52.93367 27 ARG B N 1
ATOM 2450 C CA . ARG B 1 29 ? -30.54025 26.35954 -0.81975 1.000 54.65927 27 ARG B CA 1
ATOM 2451 C C . ARG B 1 29 ? -31.29240 27.49831 -0.14986 1.000 57.13265 27 ARG B C 1
ATOM 2452 O O . ARG B 1 29 ? -31.45354 27.50838 1.07669 1.000 58.14547 27 ARG B O 1
ATOM 2460 N N . ASP B 1 30 ? -31.76291 28.46184 -0.93941 1.000 56.57037 28 ASP B N 1
ATOM 2461 C CA . ASP B 1 30 ? -32.40042 29.66088 -0.41597 1.000 59.39315 28 ASP B CA 1
ATOM 2462 C C . ASP B 1 30 ? -33.92162 29.58782 -0.42919 1.000 66.32975 28 ASP B C 1
ATOM 2463 O O . ASP B 1 30 ? -34.56339 30.10150 0.49046 1.000 67.55326 28 ASP B O 1
ATOM 2468 N N . ARG B 1 31 ? -34.52212 28.96747 -1.45016 1.000 85.10160 29 ARG B N 1
ATOM 2469 C CA . ARG B 1 31 ? -35.95963 29.07287 -1.64679 1.000 86.21983 29 ARG B CA 1
ATOM 2470 C C . ARG B 1 31 ? -36.71676 27.75526 -1.70892 1.000 85.01031 29 ARG B C 1
ATOM 2471 O O . ARG B 1 31 ? -37.95308 27.78744 -1.72095 1.000 86.59759 29 ARG B O 1
ATOM 2479 N N . PHE B 1 32 ? -36.04912 26.60626 -1.73847 1.000 62.97248 30 PHE B N 1
ATOM 2480 C CA . PHE B 1 32 ? -36.81425 25.36979 -1.73387 1.000 56.76481 30 PHE B CA 1
ATOM 2481 C C . PHE B 1 32 ? -37.44891 25.14129 -0.37429 1.000 53.98981 30 PHE B C 1
ATOM 2482 O O . PHE B 1 32 ? -36.85662 25.43412 0.66762 1.000 52.91828 30 PHE B O 1
ATOM 2490 N N . VAL B 1 33 ? -38.66108 24.60345 -0.39354 1.000 50.80621 31 VAL B N 1
ATOM 2491 C CA . VAL B 1 33 ? -39.46980 24.43290 0.80180 1.000 49.15618 31 VAL B CA 1
ATOM 2492 C C . VAL B 1 33 ? -39.51918 22.94654 1.10085 1.000 47.01096 31 VAL B C 1
ATOM 2493 O O . VAL B 1 33 ? -39.89904 22.14332 0.24079 1.000 45.66746 31 VAL B O 1
ATOM 2497 N N . VAL B 1 34 ? -39.11814 22.58167 2.31228 1.000 47.85765 32 VAL B N 1
ATOM 2498 C CA . VAL B 1 34 ? -39.16159 21.20529 2.77824 1.000 48.28053 32 VAL B CA 1
ATOM 2499 C C . VAL B 1 34 ? -40.29232 21.09988 3.78741 1.000 49.33131 32 VAL B C 1
ATOM 2500 O O . VAL B 1 34 ? -40.40271 21.93528 4.69319 1.000 49.58175 32 VAL B O 1
ATOM 2504 N N . ARG B 1 35 ? -41.13121 20.08458 3.63067 1.000 50.58494 33 ARG B N 1
ATOM 2505 C CA . ARG B 1 35 ? -42.18034 19.82691 4.60113 1.000 55.14823 33 ARG B CA 1
ATOM 2506 C C . ARG B 1 35 ? -41.66565 18.89177 5.68758 1.000 57.69059 33 ARG B C 1
ATOM 2507 O O . ARG B 1 35 ? -40.70478 18.14567 5.49607 1.000 58.23919 33 ARG B O 1
ATOM 2515 N N . ASP B 1 36 ? -42.31502 18.94844 6.84848 1.000 58.44760 34 ASP B N 1
ATOM 2516 C CA . ASP B 1 36 ? -41.94246 18.04205 7.92740 1.000 60.06676 34 ASP B CA 1
ATOM 2517 C C . ASP B 1 36 ? -42.23595 16.59143 7.56824 1.000 65.29204 34 ASP B C 1
ATOM 2518 O O . ASP B 1 36 ? -41.48959 15.69236 7.96614 1.000 61.26371 34 ASP B O 1
ATOM 2523 N N . GLU B 1 37 ? -43.29798 16.34979 6.81113 1.000 93.98040 35 GLU B N 1
ATOM 2524 C CA . GLU B 1 37 ? -43.73919 14.99995 6.45771 1.000 94.74330 35 GLU B CA 1
ATOM 2525 C C . GLU B 1 37 ? -43.20977 14.56563 5.09502 1.000 94.22988 35 GLU B C 1
ATOM 2526 O O . GLU B 1 37 ? -43.94989 14.05329 4.25933 1.000 93.67505 35 GLU B O 1
ATOM 2528 N N . ASP B 1 38 ? -41.91783 14.77279 4.85386 1.000 69.06543 36 ASP B N 1
ATOM 2529 C CA . ASP B 1 38 ? -41.24320 14.20322 3.69658 1.000 61.42636 36 ASP B CA 1
ATOM 2530 C C . ASP B 1 38 ? -39.80705 13.89202 4.09449 1.000 56.30937 36 ASP B C 1
ATOM 2531 O O . ASP B 1 38 ? -39.21154 14.60833 4.90195 1.000 56.40460 36 ASP B O 1
ATOM 2536 N N . THR B 1 39 ? -39.28015 12.79291 3.56812 1.000 53.99287 37 THR B N 1
ATOM 2537 C CA . THR B 1 39 ? -37.97823 12.27509 3.95683 1.000 49.11337 37 THR B CA 1
ATOM 2538 C C . THR B 1 39 ? -36.95149 12.48883 2.85236 1.000 46.12857 37 THR B C 1
ATOM 2539 O O . THR B 1 39 ? -37.28427 12.50992 1.66521 1.000 46.81915 37 THR B O 1
ATOM 2543 N N . ILE B 1 40 ? -35.69415 12.65636 3.26313 1.000 44.95868 38 ILE B N 1
ATOM 2544 C CA . ILE B 1 40 ? -34.59064 12.97479 2.36629 1.000 45.84869 38 ILE B CA 1
ATOM 2545 C C . ILE B 1 40 ? -33.43104 12.03095 2.65980 1.000 45.25096 38 ILE B C 1
ATOM 2546 O O . ILE B 1 40 ? -33.19851 11.65564 3.81393 1.000 43.88694 38 ILE B O 1
ATOM 2551 N N . ILE B 1 41 ? -32.70542 11.65216 1.60964 1.000 45.17436 39 ILE B N 1
ATOM 2552 C CA . ILE B 1 41 ? -31.56582 10.73700 1.68553 1.000 42.03569 39 ILE B CA 1
ATOM 2553 C C . ILE B 1 41 ? -30.33229 11.47542 1.18185 1.000 42.97213 39 ILE B C 1
ATOM 2554 O O . ILE B 1 41 ? -30.20595 11.72719 -0.02418 1.000 43.11006 39 ILE B O 1
ATOM 2559 N N . VAL B 1 42 ? -29.41812 11.81495 2.09236 1.000 46.79217 40 VAL B N 1
ATOM 2560 C CA . VAL B 1 42 ? -28.23674 12.60606 1.76623 1.000 48.07140 40 VAL B CA 1
ATOM 2561 C C . VAL B 1 42 ? -27.00863 11.70506 1.74805 1.000 49.44526 40 VAL B C 1
ATOM 2562 O O . VAL B 1 42 ? -26.83121 10.85443 2.62839 1.000 47.62575 40 VAL B O 1
ATOM 2566 N N . THR B 1 43 ? -26.15181 11.90640 0.74598 1.000 50.33035 41 THR B N 1
ATOM 2567 C CA . THR B 1 43 ? -25.01037 11.03283 0.49757 1.000 49.71944 41 THR B CA 1
ATOM 2568 C C . THR B 1 43 ? -23.95070 11.82364 -0.26421 1.000 52.16050 41 THR B C 1
ATOM 2569 O O . THR B 1 43 ? -24.23083 12.88783 -0.82157 1.000 52.27402 41 THR B O 1
ATOM 2573 N N . TYR B 1 44 ? -22.71020 11.28520 -0.27336 1.000 59.00157 42 TYR B N 1
ATOM 2574 C CA . TYR B 1 44 ? -21.58494 11.64800 -1.12859 1.000 67.63970 42 TYR B CA 1
ATOM 2575 C C . TYR B 1 44 ? -21.39212 10.55010 -2.17069 1.000 74.39000 42 TYR B C 1
ATOM 2576 O O . TYR B 1 44 ? -21.58032 9.36981 -1.85712 1.000 71.17914 42 TYR B O 1
ATOM 2585 N N . PRO B 1 45 ? -21.04137 10.89389 -3.40962 1.000 94.85709 43 PRO B N 1
ATOM 2586 C CA . PRO B 1 45 ? -21.04769 9.89017 -4.48240 1.000 95.04693 43 PRO B CA 1
ATOM 2587 C C . PRO B 1 45 ? -20.12853 8.71216 -4.20883 1.000 93.85788 43 PRO B C 1
ATOM 2588 O O . PRO B 1 45 ? -19.11806 8.82771 -3.51183 1.000 93.65348 43 PRO B O 1
ATOM 2592 N N . LYS B 1 46 ? -20.51890 7.56230 -4.76428 1.000 65.02371 44 LYS B N 1
ATOM 2593 C CA . LYS B 1 46 ? -19.76169 6.31744 -4.68499 1.000 56.95153 44 LYS B CA 1
ATOM 2594 C C . LYS B 1 46 ? -19.68361 5.78388 -3.26100 1.000 54.41780 44 LYS B C 1
ATOM 2595 O O . LYS B 1 46 ? -18.70107 5.14066 -2.88409 1.000 50.71608 44 LYS B O 1
ATOM 2601 N N . SER B 1 47 ? -20.72993 6.03514 -2.47293 1.000 52.01499 45 SER B N 1
ATOM 2602 C CA . SER B 1 47 ? -20.80314 5.58893 -1.08770 1.000 49.97120 45 SER B CA 1
ATOM 2603 C C . SER B 1 47 ? -21.94075 4.59844 -0.87869 1.000 47.46370 45 SER B C 1
ATOM 2604 O O . SER B 1 47 ? -22.37609 4.39214 0.25817 1.000 47.31525 45 SER B O 1
ATOM 2607 N N . GLY B 1 48 ? -22.42797 3.97993 -1.95194 1.000 47.70590 46 GLY B N 1
ATOM 2608 C CA . GLY B 1 48 ? -23.57031 3.09663 -1.84314 1.000 45.96603 46 GLY B CA 1
ATOM 2609 C C . GLY B 1 48 ? -24.91196 3.79008 -1.89341 1.000 44.01875 46 GLY B C 1
ATOM 2610 O O . GLY B 1 48 ? -25.86111 3.32608 -1.25563 1.000 43.50696 46 GLY B O 1
ATOM 2611 N N . THR B 1 49 ? -25.01275 4.91290 -2.61235 1.000 44.98274 47 THR B N 1
ATOM 2612 C CA . THR B 1 49 ? -26.28223 5.63172 -2.69327 1.000 44.50335 47 THR B CA 1
ATOM 2613 C C . THR B 1 49 ? -27.37982 4.73523 -3.26610 1.000 44.96778 47 THR B C 1
ATOM 2614 O O . THR B 1 49 ? -28.48858 4.67440 -2.72330 1.000 46.91788 47 THR B O 1
ATOM 2618 N N . HIS B 1 50 ? -27.09303 4.03036 -4.36647 1.000 44.20200 48 HIS B N 1
ATOM 2619 C CA . HIS B 1 50 ? -28.10333 3.16340 -4.96284 1.000 43.26516 48 HIS B CA 1
ATOM 2620 C C . HIS B 1 50 ? -28.46109 2.01850 -4.02511 1.000 44.15903 48 HIS B C 1
ATOM 2621 O O . HIS B 1 50 ? -29.62415 1.60593 -3.95594 1.000 45.13293 48 HIS B O 1
ATOM 2628 N N . TRP B 1 51 ? -27.47254 1.48683 -3.30147 1.000 44.30305 49 TRP B N 1
ATOM 2629 C CA . TRP B 1 51 ? -27.75199 0.45768 -2.30659 1.000 45.69023 49 TRP B CA 1
ATOM 2630 C C . TRP B 1 51 ? -28.78832 0.94510 -1.30314 1.000 45.79032 49 TRP B C 1
ATOM 2631 O O . TRP B 1 51 ? -29.87184 0.36370 -1.17522 1.000 46.79154 49 TRP B O 1
ATOM 2642 N N . LEU B 1 52 ? -28.46817 2.02248 -0.58312 1.000 44.95705 50 LEU B N 1
ATOM 2643 C CA . LEU B 1 52 ? -29.37612 2.53706 0.43629 1.000 43.66770 50 LEU B CA 1
ATOM 2644 C C . LEU B 1 52 ? -30.73117 2.88841 -0.16269 1.000 45.72037 50 LEU B C 1
ATOM 2645 O O . LEU B 1 52 ? -31.77640 2.50854 0.37686 1.000 47.67174 50 LEU B O 1
ATOM 2650 N N . ASN B 1 53 ? -30.73001 3.63941 -1.26682 1.000 45.28012 51 ASN B N 1
ATOM 2651 C CA . ASN B 1 53 ? -31.97494 3.96242 -1.95798 1.000 44.75683 51 ASN B CA 1
ATOM 2652 C C . ASN B 1 53 ? -32.81204 2.71418 -2.19749 1.000 47.16820 51 ASN B C 1
ATOM 2653 O O . ASN B 1 53 ? -34.00248 2.67465 -1.86801 1.000 49.76892 51 ASN B O 1
ATOM 2658 N N . GLU B 1 54 ? -32.19842 1.67641 -2.76559 1.000 45.94822 52 GLU B N 1
ATOM 2659 C CA . GLU B 1 54 ? -32.93220 0.44276 -3.01355 1.000 47.20927 52 GLU B CA 1
ATOM 2660 C C . GLU B 1 54 ? -33.31032 -0.25069 -1.71176 1.000 49.00108 52 GLU B C 1
ATOM 2661 O O . GLU B 1 54 ? -34.33934 -0.93281 -1.65318 1.000 53.30137 52 GLU B O 1
ATOM 2667 N N . ILE B 1 55 ? -32.50138 -0.08848 -0.66210 1.000 49.52180 53 ILE B N 1
ATOM 2668 C CA . ILE B 1 55 ? -32.86675 -0.63859 0.63940 1.000 51.41285 53 ILE B CA 1
ATOM 2669 C C . ILE B 1 55 ? -34.10755 0.06130 1.17682 1.000 54.20703 53 ILE B C 1
ATOM 2670 O O . ILE B 1 55 ? -35.01184 -0.57706 1.72966 1.000 56.89958 53 ILE B O 1
ATOM 2675 N N . VAL B 1 56 ? -34.17686 1.38035 1.00484 1.000 51.68610 54 VAL B N 1
ATOM 2676 C CA . VAL B 1 56 ? -35.31676 2.14865 1.49349 1.000 55.22763 54 VAL B CA 1
ATOM 2677 C C . VAL B 1 56 ? -36.58982 1.75872 0.75265 1.000 59.13623 54 VAL B C 1
ATOM 2678 O O . VAL B 1 56 ? -37.64603 1.55432 1.36314 1.000 60.87055 54 VAL B O 1
ATOM 2682 N N . CYS B 1 57 ? -36.50536 1.64473 -0.57481 1.000 62.86713 55 CYS B N 1
ATOM 2683 C CA . CYS B 1 57 ? -37.69991 1.41000 -1.38036 1.000 65.21961 55 CYS B CA 1
ATOM 2684 C C . CYS B 1 57 ? -38.36253 0.08158 -1.04104 1.000 68.79019 55 CYS B C 1
ATOM 2685 O O . CYS B 1 57 ? -39.59467 -0.02365 -1.03824 1.000 69.55162 55 CYS B O 1
ATOM 2688 N N . LEU B 1 58 ? -37.56965 -0.94289 -0.74610 1.000 70.72568 56 LEU B N 1
ATOM 2689 C CA . LEU B 1 58 ? -38.15717 -2.23987 -0.45104 1.000 71.30447 56 LEU B CA 1
ATOM 2690 C C . LEU B 1 58 ? -38.72783 -2.31181 0.95769 1.000 72.26998 56 LEU B C 1
ATOM 2691 O O . LEU B 1 58 ? -39.63230 -3.11767 1.20401 1.000 73.91920 56 LEU B O 1
ATOM 2696 N N . ILE B 1 59 ? -38.22819 -1.48453 1.87860 1.000 64.20727 57 ILE B N 1
ATOM 2697 C CA . ILE B 1 59 ? -38.83661 -1.38415 3.20286 1.000 63.23004 57 ILE B CA 1
ATOM 2698 C C . ILE B 1 59 ? -40.26110 -0.85767 3.08664 1.000 62.64650 57 ILE B C 1
ATOM 2699 O O . ILE B 1 59 ? -41.19318 -1.38177 3.70896 1.000 61.17858 57 ILE B O 1
ATOM 2704 N N . LEU B 1 60 ? -40.44950 0.18326 2.27461 1.000 63.28070 58 LEU B N 1
ATOM 2705 C CA . LEU B 1 60 ? -41.78277 0.73585 2.06945 1.000 63.02395 58 LEU B CA 1
ATOM 2706 C C . LEU B 1 60 ? -42.70477 -0.27653 1.40224 1.000 65.92445 58 LEU B C 1
ATOM 2707 O O . LEU B 1 60 ? -43.85504 -0.45592 1.82175 1.000 67.75931 58 LEU B O 1
ATOM 2712 N N . THR B 1 61 ? -42.21042 -0.96188 0.37022 1.000 68.90166 59 THR B N 1
ATOM 2713 C CA . THR B 1 61 ? -43.02588 -1.87101 -0.42423 1.000 71.88409 59 THR B CA 1
ATOM 2714 C C . THR B 1 61 ? -43.24766 -3.22540 0.24387 1.000 75.80007 59 THR B C 1
ATOM 2715 O O . THR B 1 61 ? -43.85190 -4.10981 -0.37613 1.000 78.75455 59 THR B O 1
ATOM 2719 N N . LYS B 1 62 ? -42.76909 -3.40696 1.47618 1.000 71.23022 60 LYS B N 1
ATOM 2720 C CA . LYS B 1 62 ? -42.97084 -4.63833 2.24226 1.000 69.16016 60 LYS B CA 1
ATOM 2721 C C . LYS B 1 62 ? -42.31999 -5.84849 1.58221 1.000 72.58840 60 LYS B C 1
ATOM 2722 O O . LYS B 1 62 ? -42.81830 -6.96965 1.69736 1.000 73.71487 60 LYS B O 1
ATOM 2728 N N . GLY B 1 63 ? -41.21369 -5.63823 0.87650 1.000 82.73908 61 GLY B N 1
ATOM 2729 C CA . GLY B 1 63 ? -40.48797 -6.74197 0.28342 1.000 82.64500 61 GLY B CA 1
ATOM 2730 C C . GLY B 1 63 ? -40.88532 -7.08398 -1.13405 1.000 84.85207 61 GLY B C 1
ATOM 2731 O O . GLY B 1 63 ? -40.26176 -7.96551 -1.73729 1.000 85.83644 61 GLY B O 1
ATOM 2732 N N . ASP B 1 64 ? -41.89743 -6.42235 -1.68333 1.000 78.61131 62 ASP B N 1
ATOM 2733 C CA . ASP B 1 64 ? -42.33000 -6.69762 -3.04602 1.000 76.24242 62 ASP B CA 1
ATOM 2734 C C . ASP B 1 64 ? -41.38907 -6.01021 -4.02787 1.000 73.23818 62 ASP B C 1
ATOM 2735 O O . ASP B 1 64 ? -41.36912 -4.77679 -4.08797 1.000 70.38214 62 ASP B O 1
ATOM 2740 N N . PRO B 1 65 ? -40.63258 -6.75274 -4.83797 1.000 70.04275 63 PRO B N 1
ATOM 2741 C CA . PRO B 1 65 ? -39.62812 -6.11768 -5.69643 1.000 66.51288 63 PRO B CA 1
ATOM 2742 C C . PRO B 1 65 ? -40.18852 -5.54530 -6.98514 1.000 63.36464 63 PRO B C 1
ATOM 2743 O O . PRO B 1 65 ? -39.41017 -5.04758 -7.80528 1.000 61.54719 63 PRO B O 1
ATOM 2747 N N . THR B 1 66 ? -41.50888 -5.59530 -7.17903 1.000 67.18127 64 THR B N 1
ATOM 2748 C CA . THR B 1 66 ? -42.09574 -5.07802 -8.40993 1.000 63.39246 64 THR B CA 1
ATOM 2749 C C . THR B 1 66 ? -41.78850 -3.59791 -8.58387 1.000 61.35912 64 THR B C 1
ATOM 2750 O O . THR B 1 66 ? -41.43218 -3.15367 -9.68170 1.000 61.62251 64 THR B O 1
ATOM 2754 N N . TRP B 1 67 ? -41.91431 -2.81964 -7.50885 1.000 59.81671 65 TRP B N 1
ATOM 2755 C CA . TRP B 1 67 ? -41.63178 -1.39277 -7.59642 1.000 58.75567 65 TRP B CA 1
ATOM 2756 C C . TRP B 1 67 ? -40.15095 -1.14509 -7.84687 1.000 59.86174 65 TRP B C 1
ATOM 2757 O O . TRP B 1 67 ? -39.78160 -0.35931 -8.72719 1.000 60.32719 65 TRP B O 1
ATOM 2768 N N . VAL B 1 68 ? -39.28534 -1.80714 -7.07523 1.000 58.89938 66 VAL B N 1
ATOM 2769 C CA . VAL B 1 68 ? -37.85455 -1.55780 -7.18459 1.000 58.06939 66 VAL B CA 1
ATOM 2770 C C . VAL B 1 68 ? -37.26528 -2.11235 -8.47369 1.000 57.68226 66 VAL B C 1
ATOM 2771 O O . VAL B 1 68 ? -36.14610 -1.74004 -8.84535 1.000 57.20433 66 VAL B O 1
ATOM 2775 N N . GLN B 1 69 ? -37.98263 -2.99461 -9.16941 1.000 59.62037 67 GLN B N 1
ATOM 2776 C CA . GLN B 1 69 ? -37.47559 -3.54789 -10.41827 1.000 59.38043 67 GLN B CA 1
ATOM 2777 C C . GLN B 1 69 ? -37.92241 -2.77652 -11.65043 1.000 60.59661 67 GLN B C 1
ATOM 2778 O O . GLN B 1 69 ? -37.20652 -2.77239 -12.65744 1.000 59.82125 67 GLN B O 1
ATOM 2784 N N . SER B 1 70 ? -39.08156 -2.12008 -11.60017 1.000 61.15959 68 SER B N 1
ATOM 2785 C CA . SER B 1 70 ? -39.64411 -1.44720 -12.76359 1.000 61.24442 68 SER B CA 1
ATOM 2786 C C . SER B 1 70 ? -39.46413 0.06705 -12.71799 1.000 62.38012 68 SER B C 1
ATOM 2787 O O . SER B 1 70 ? -40.21926 0.79262 -13.37343 1.000 63.20489 68 SER B O 1
ATOM 2790 N N . THR B 1 71 ? -38.46970 0.55831 -11.98037 1.000 67.06577 69 THR B N 1
ATOM 2791 C CA . THR B 1 71 ? -38.30110 1.99019 -11.76515 1.000 67.47834 69 THR B CA 1
ATOM 2792 C C . THR B 1 71 ? -36.81585 2.31376 -11.65049 1.000 65.35331 69 THR B C 1
ATOM 2793 O O . THR B 1 71 ? -35.96136 1.42402 -11.63440 1.000 66.04591 69 THR B O 1
ATOM 2797 N N . ILE B 1 72 ? -36.51697 3.61017 -11.57953 1.000 59.40097 70 ILE B N 1
ATOM 2798 C CA . ILE B 1 72 ? -35.16234 4.10957 -11.38140 1.000 55.36799 70 ILE B CA 1
ATOM 2799 C C . ILE B 1 72 ? -35.16711 5.01567 -10.15785 1.000 51.81484 70 ILE B C 1
ATOM 2800 O O . ILE B 1 72 ? -36.17078 5.66404 -9.84810 1.000 51.73067 70 ILE B O 1
ATOM 2805 N N . ALA B 1 73 ? -34.03453 5.03402 -9.44920 1.000 52.06739 71 ALA B N 1
ATOM 2806 C CA . ALA B 1 73 ? -33.94042 5.72611 -8.16583 1.000 49.75394 71 ALA B CA 1
ATOM 2807 C C . ALA B 1 73 ? -34.34028 7.19304 -8.26986 1.000 47.66037 71 ALA B C 1
ATOM 2808 O O . ALA B 1 73 ? -34.98499 7.73176 -7.36201 1.000 47.23397 71 ALA B O 1
ATOM 2810 N N . ASN B 1 74 ? -33.95834 7.86233 -9.36042 1.000 48.30470 72 ASN B N 1
ATOM 2811 C CA . ASN B 1 74 ? -34.32653 9.26594 -9.50990 1.000 45.56058 72 ASN B CA 1
ATOM 2812 C C . ASN B 1 74 ? -35.82665 9.43265 -9.68629 1.000 45.57320 72 ASN B C 1
ATOM 2813 O O . ASN B 1 74 ? -36.38713 10.45153 -9.27167 1.000 46.64688 72 ASN B O 1
ATOM 2818 N N . GLU B 1 75 ? -36.49172 8.45580 -10.29933 1.000 45.43392 73 GLU B N 1
ATOM 2819 C CA . GLU B 1 75 ? -37.94624 8.46793 -10.33576 1.000 45.07355 73 GLU B CA 1
ATOM 2820 C C . GLU B 1 75 ? -38.55635 8.03668 -9.01035 1.000 45.97643 73 GLU B C 1
ATOM 2821 O O . GLU B 1 75 ? -39.70532 8.39224 -8.72651 1.000 46.30806 73 GLU B O 1
ATOM 2823 N N . ARG B 1 76 ? -37.81272 7.28782 -8.19485 1.000 47.92794 74 ARG B N 1
ATOM 2824 C CA . ARG B 1 76 ? -38.29560 6.83059 -6.89799 1.000 47.31423 74 ARG B CA 1
ATOM 2825 C C . ARG B 1 76 ? -38.05039 7.86993 -5.80902 1.000 45.69330 74 ARG B C 1
ATOM 2826 O O . ARG B 1 76 ? -38.96300 8.20331 -5.04781 1.000 49.58463 74 ARG B O 1
ATOM 2834 N N . THR B 1 77 ? -36.82600 8.38590 -5.71694 1.000 46.16265 75 THR B N 1
ATOM 2835 C CA . THR B 1 77 ? -36.50547 9.50219 -4.83019 1.000 47.03449 75 THR B CA 1
ATOM 2836 C C . THR B 1 77 ? -35.83944 10.58437 -5.66652 1.000 45.59429 75 THR B C 1
ATOM 2837 O O . THR B 1 77 ? -34.61751 10.56386 -5.86749 1.000 46.01894 75 THR B O 1
ATOM 2841 N N . PRO B 1 78 ? -36.61309 11.53870 -6.18357 1.000 44.56240 76 PRO B N 1
ATOM 2842 C CA . PRO B 1 78 ? -36.02432 12.59161 -7.01580 1.000 44.31916 76 PRO B CA 1
ATOM 2843 C C . PRO B 1 78 ? -35.01847 13.41494 -6.23080 1.000 44.93378 76 PRO B C 1
ATOM 2844 O O . PRO B 1 78 ? -35.08159 13.51387 -5.00408 1.000 46.09126 76 PRO B O 1
ATOM 2848 N N . TRP B 1 79 ? -34.08116 14.01139 -6.95715 1.000 46.92656 77 TRP B N 1
ATOM 2849 C CA . TRP B 1 79 ? -32.96186 14.72466 -6.35887 1.000 46.86635 77 TRP B CA 1
ATOM 2850 C C . TRP B 1 79 ? -33.16021 16.21731 -6.57544 1.000 49.33458 77 TRP B C 1
ATOM 2851 O O . TRP B 1 79 ? -33.18718 16.68128 -7.71900 1.000 49.26836 77 TRP B O 1
ATOM 2862 N N . ILE B 1 80 ? -33.24868 16.96386 -5.47095 1.000 49.04734 78 ILE B N 1
ATOM 2863 C CA . ILE B 1 80 ? -33.72035 18.34612 -5.52089 1.000 50.28946 78 ILE B CA 1
ATOM 2864 C C . ILE B 1 80 ? -32.87477 19.16070 -6.48790 1.000 52.35408 78 ILE B C 1
ATOM 2865 O O . ILE B 1 80 ? -33.38947 19.76961 -7.43370 1.000 52.93220 78 ILE B O 1
ATOM 2870 N N . GLU B 1 81 ? -31.56152 19.17228 -6.26959 1.000 57.46032 79 GLU B N 1
ATOM 2871 C CA . GLU B 1 81 ? -30.65852 19.96328 -7.08965 1.000 59.12345 79 GLU B CA 1
ATOM 2872 C C . GLU B 1 81 ? -30.48844 19.39962 -8.49339 1.000 57.15631 79 GLU B C 1
ATOM 2873 O O . GLU B 1 81 ? -29.93474 20.08965 -9.35537 1.000 59.32828 79 GLU B O 1
ATOM 2879 N N . PHE B 1 82 ? -30.95463 18.18052 -8.74479 1.000 55.92177 80 PHE B N 1
ATOM 2880 C CA . PHE B 1 82 ? -30.80571 17.55277 -10.05073 1.000 57.00336 80 PHE B CA 1
ATOM 2881 C C . PHE B 1 82 ? -31.80491 18.15605 -11.03056 1.000 55.83389 80 PHE B C 1
ATOM 2882 O O . PHE B 1 82 ? -33.01883 18.02399 -10.84575 1.000 53.95769 80 PHE B O 1
ATOM 2890 N N . GLU B 1 83 ? -31.29136 18.80318 -12.07673 1.000 54.29440 81 GLU B N 1
ATOM 2891 C CA . GLU B 1 83 ? -32.11310 19.41685 -13.11539 1.000 52.96570 81 GLU B CA 1
ATOM 2892 C C . GLU B 1 83 ? -33.22185 20.29584 -12.54437 1.000 50.22791 81 GLU B C 1
ATOM 2893 O O . GLU B 1 83 ? -33.02030 20.97942 -11.53598 1.000 49.27756 81 GLU B O 1
ATOM 2899 N N . ASN B 1 84 ? -34.39741 20.27424 -13.16841 1.000 49.93952 82 ASN B N 1
ATOM 2900 C CA . ASN B 1 84 ? -35.53682 21.08100 -12.72748 1.000 49.01664 82 ASN B CA 1
ATOM 2901 C C . ASN B 1 84 ? -36.40414 20.35638 -11.71235 1.000 47.52460 82 ASN B C 1
ATOM 2902 O O . ASN B 1 84 ? -37.62919 20.49008 -11.73182 1.000 48.22831 82 ASN B O 1
ATOM 2907 N N . ASN B 1 85 ? -35.79896 19.58769 -10.80909 1.000 49.69405 83 ASN B N 1
ATOM 2908 C CA . ASN B 1 85 ? -36.58095 18.81313 -9.85169 1.000 49.41289 83 ASN B CA 1
ATOM 2909 C C . ASN B 1 85 ? -37.34482 19.70895 -8.88569 1.000 48.56951 83 ASN B C 1
ATOM 2910 O O . ASN B 1 85 ? -38.41813 19.32645 -8.41222 1.000 49.42238 83 ASN B O 1
ATOM 2915 N N . TYR B 1 86 ? -36.80989 20.89206 -8.58092 1.000 47.43610 84 TYR B N 1
ATOM 2916 C CA . TYR B 1 86 ? -37.45680 21.80419 -7.64018 1.000 48.82780 84 TYR B CA 1
ATOM 2917 C C . TYR B 1 86 ? -38.91590 22.03833 -8.00602 1.000 50.55994 84 TYR B C 1
ATOM 2918 O O . TYR B 1 86 ? -39.81077 21.86476 -7.17210 1.000 52.30311 84 TYR B O 1
ATOM 2927 N N . ARG B 1 87 ? -39.16962 22.45386 -9.25025 1.000 50.01993 85 ARG B N 1
ATOM 2928 C CA . ARG B 1 87 ? -40.52933 22.79232 -9.65928 1.000 49.68757 85 ARG B CA 1
ATOM 2929 C C . ARG B 1 87 ? -41.47456 21.61700 -9.45711 1.000 51.40082 85 ARG B C 1
ATOM 2930 O O . ARG B 1 87 ? -42.64340 21.80346 -9.09809 1.000 53.77501 85 ARG B O 1
ATOM 2932 N N . ILE B 1 88 ? -40.97912 20.39661 -9.66382 1.000 49.85751 86 ILE B N 1
ATOM 2933 C CA . ILE B 1 88 ? -41.81396 19.21439 -9.49034 1.000 50.64025 86 ILE B CA 1
ATOM 2934 C C . ILE B 1 88 ? -42.08124 18.95780 -8.01319 1.000 52.18090 86 ILE B C 1
ATOM 2935 O O . ILE B 1 88 ? -43.18508 18.55265 -7.62882 1.000 55.31876 86 ILE B O 1
ATOM 2940 N N . LEU B 1 89 ? -41.08480 19.19998 -7.15940 1.000 49.09133 87 LEU B N 1
ATOM 2941 C CA . LEU B 1 89 ? -41.21587 18.81231 -5.75930 1.000 50.30695 87 LEU B CA 1
ATOM 2942 C C . LEU B 1 89 ? -42.25588 19.63800 -5.01462 1.000 52.75623 87 LEU B C 1
ATOM 2943 O O . LEU B 1 89 ? -42.84323 19.14869 -4.04323 1.000 52.54138 87 LEU B O 1
ATOM 2948 N N . ASN B 1 90 ? -42.49957 20.88022 -5.43419 1.000 61.62321 88 ASN B N 1
ATOM 2949 C CA . ASN B 1 90 ? -43.53780 21.65923 -4.77029 1.000 61.92784 88 ASN B CA 1
ATOM 2950 C C . ASN B 1 90 ? -44.92409 21.14402 -5.13230 1.000 61.86924 88 ASN B C 1
ATOM 2951 O O . ASN B 1 90 ? -45.82333 21.12443 -4.28300 1.000 63.69971 88 ASN B O 1
ATOM 2956 N N . SER B 1 91 ? -45.08167 20.66135 -6.36619 1.000 56.10056 89 SER B N 1
ATOM 2957 C CA . SER B 1 91 ? -46.26179 19.94867 -6.86118 1.000 54.69462 89 SER B CA 1
ATOM 2958 C C . SER B 1 91 ? -46.12496 19.80695 -8.37218 1.000 52.02155 89 SER B C 1
ATOM 2959 O O . SER B 1 91 ? -45.63695 20.71885 -9.04270 1.000 49.35123 89 SER B O 1
ATOM 2962 N N . ARG B 1 96 ? -44.30908 12.63795 -0.34842 1.000 46.41224 94 ARG B N 1
ATOM 2963 C CA . ARG B 1 96 ? -43.17214 12.76028 -1.25186 1.000 49.76490 94 ARG B CA 1
ATOM 2964 C C . ARG B 1 96 ? -41.89511 12.24270 -0.59700 1.000 54.53717 94 ARG B C 1
ATOM 2965 O O . ARG B 1 96 ? -41.70946 12.36904 0.61263 1.000 54.73389 94 ARG B O 1
ATOM 2967 N N . LEU B 1 97 ? -41.01848 11.65730 -1.40961 1.000 55.04026 95 LEU B N 1
ATOM 2968 C CA . LEU B 1 97 ? -39.75210 11.10167 -0.95019 1.000 55.11043 95 LEU B CA 1
ATOM 2969 C C . LEU B 1 97 ? -38.65254 11.54338 -1.90157 1.000 53.66580 95 LEU B C 1
ATOM 2970 O O . LEU B 1 97 ? -38.77138 11.35152 -3.11462 1.000 52.98834 95 LEU B O 1
ATOM 2975 N N . MET B 1 98 ? -37.58999 12.13859 -1.35829 1.000 48.53830 96 MET B N 1
ATOM 2976 C CA . MET B 1 98 ? -36.54652 12.70516 -2.20503 1.000 45.26122 96 MET B CA 1
ATOM 2977 C C . MET B 1 98 ? -35.14939 12.30211 -1.74232 1.000 43.43438 96 MET B C 1
ATOM 2978 O O . MET B 1 98 ? -35.00054 11.46959 -0.84197 1.000 43.41878 96 MET B O 1
ATOM 2983 N N . ALA B 1 99 ? -34.12464 12.89742 -2.35348 1.000 42.98841 97 ALA B N 1
ATOM 2984 C CA . ALA B 1 99 ? -32.72730 12.62677 -2.03117 1.000 42.70792 97 ALA B CA 1
ATOM 2985 C C . ALA B 1 99 ? -31.88417 13.80181 -2.51119 1.000 43.30915 97 ALA B C 1
ATOM 2986 O O . ALA B 1 99 ? -32.34958 14.64708 -3.27804 1.000 44.53389 97 ALA B O 1
ATOM 2988 N N . SER B 1 100 ? -30.63239 13.84685 -2.05262 1.000 43.91976 98 SER B N 1
ATOM 2989 C CA . SER B 1 100 ? -29.72960 14.92802 -2.43304 1.000 45.49941 98 SER B CA 1
ATOM 2990 C C . SER B 1 100 ? -28.28764 14.48678 -2.21822 1.000 45.72231 98 SER B C 1
ATOM 2991 O O . SER B 1 100 ? -28.01306 13.47389 -1.57247 1.000 44.40262 98 SER B O 1
ATOM 2994 N N . LEU B 1 101 ? -27.36529 15.28211 -2.77220 1.000 48.36765 99 LEU B N 1
ATOM 2995 C CA . LEU B 1 101 ? -25.92552 15.08148 -2.63276 1.000 46.19047 99 LEU B CA 1
ATOM 2996 C C . LEU B 1 101 ? -25.23720 16.34027 -2.12445 1.000 44.40904 99 LEU B C 1
ATOM 2997 O O . LEU B 1 101 ? -24.01883 16.47088 -2.25612 1.000 44.87982 99 LEU B O 1
ATOM 3002 N N . LEU B 1 102 ? -25.96708 17.23502 -1.56509 1.000 44.37924 100 LEU B N 1
ATOM 3003 C CA . LEU B 1 102 ? -25.41622 18.55610 -1.33078 1.000 44.76493 100 LEU B CA 1
ATOM 3004 C C . LEU B 1 102 ? -24.67470 18.62986 -0.00458 1.000 44.41142 100 LEU B C 1
ATOM 3005 O O . LEU B 1 102 ? -25.03830 17.94909 0.95943 1.000 45.28498 100 LEU B O 1
ATOM 3010 N N . PRO B 1 103 ? -23.62238 19.43915 0.05222 1.000 45.55739 101 PRO B N 1
ATOM 3011 C CA . PRO B 1 103 ? -23.01910 19.77139 1.34211 1.000 48.24239 101 PRO B CA 1
ATOM 3012 C C . PRO B 1 103 ? -23.94985 20.68754 2.12144 1.000 51.00734 101 PRO B C 1
ATOM 3013 O O . PRO B 1 103 ? -24.93225 21.20699 1.59680 1.000 51.73639 101 PRO B O 1
ATOM 3017 N N . ILE B 1 104 ? -23.63110 20.87144 3.40470 1.000 50.49618 102 ILE B N 1
ATOM 3018 C CA . ILE B 1 104 ? -24.57498 21.50218 4.32446 1.000 52.33486 102 ILE B CA 1
ATOM 3019 C C . ILE B 1 104 ? -24.84693 22.94643 3.90698 1.000 55.30549 102 ILE B C 1
ATOM 3020 O O . ILE B 1 104 ? -25.97133 23.44534 4.04045 1.000 54.77570 102 ILE B O 1
ATOM 3025 N N . GLN B 1 105 ? -23.82345 23.64321 3.40175 1.000 60.61709 103 GLN B N 1
ATOM 3026 C CA . GLN B 1 105 ? -23.97004 25.04595 3.03164 1.000 61.04697 103 GLN B CA 1
ATOM 3027 C C . GLN B 1 105 ? -25.02545 25.25110 1.95601 1.000 60.08967 103 GLN B C 1
ATOM 3028 O O . GLN B 1 105 ? -25.53766 26.36598 1.80893 1.000 60.47167 103 GLN B O 1
ATOM 3034 N N . LEU B 1 106 ? -25.36390 24.20286 1.20460 1.000 56.45667 104 LEU B N 1
ATOM 3035 C CA . LEU B 1 106 ? -26.28927 24.31057 0.08745 1.000 55.75210 104 LEU B CA 1
ATOM 3036 C C . LEU B 1 106 ? -27.59949 23.56751 0.29218 1.000 53.01074 104 LEU B C 1
ATOM 3037 O O . LEU B 1 106 ? -28.52463 23.76029 -0.50302 1.000 53.48757 104 LEU B O 1
ATOM 3042 N N . PHE B 1 107 ? -27.67824 22.67690 1.27368 1.000 50.61690 105 PHE B N 1
ATOM 3043 C CA . PHE B 1 107 ? -28.95342 22.05344 1.58191 1.000 50.74704 105 PHE B CA 1
ATOM 3044 C C . PHE B 1 107 ? -30.02096 23.12129 1.82155 1.000 53.22257 105 PHE B C 1
ATOM 3045 O O . PHE B 1 107 ? -29.71709 24.18810 2.37429 1.000 55.16823 105 PHE B O 1
ATOM 3053 N N . PRO B 1 108 ? -31.27452 22.87557 1.40737 1.000 53.22790 106 PRO B N 1
ATOM 3054 C CA . PRO B 1 108 ? -32.35133 23.84810 1.63441 1.000 53.41003 106 PRO B CA 1
ATOM 3055 C C . PRO B 1 108 ? -32.43809 24.32452 3.07359 1.000 51.09553 106 PRO B C 1
ATOM 3056 O O . PRO B 1 108 ? -32.57465 23.51736 3.99829 1.000 50.52573 106 PRO B O 1
ATOM 3060 N N . LYS B 1 109 ? -32.35556 25.64251 3.26603 1.000 48.27669 107 LYS B N 1
ATOM 3061 C CA . LYS B 1 109 ? -32.45089 26.21162 4.60479 1.000 48.31083 107 LYS B CA 1
ATOM 3062 C C . LYS B 1 109 ? -33.78497 25.90121 5.26757 1.000 46.22686 107 LYS B C 1
ATOM 3063 O O . LYS B 1 109 ? -33.87380 25.92655 6.49951 1.000 45.14363 107 LYS B O 1
ATOM 3065 N N . SER B 1 110 ? -34.81925 25.60109 4.47705 1.000 47.40417 108 SER B N 1
ATOM 3066 C CA . SER B 1 110 ? -36.12767 25.28676 5.04056 1.000 43.98991 108 SER B CA 1
ATOM 3067 C C . SER B 1 110 ? -36.07441 24.07902 5.96528 1.000 45.53887 108 SER B C 1
ATOM 3068 O O . SER B 1 110 ? -36.89249 23.97058 6.88576 1.000 47.22272 108 SER B O 1
ATOM 3071 N N . PHE B 1 111 ? -35.13615 23.15704 5.73007 1.000 46.97925 109 PHE B N 1
ATOM 3072 C CA . PHE B 1 111 ? -35.08040 21.93882 6.53187 1.000 47.41746 109 PHE B CA 1
ATOM 3073 C C . PHE B 1 111 ? -34.78357 22.24254 7.99383 1.000 46.56939 109 PHE B C 1
ATOM 3074 O O . PHE B 1 111 ? -35.32691 21.58816 8.89113 1.000 48.25776 109 PHE B O 1
ATOM 3082 N N . PHE B 1 112 ? -33.92555 23.23167 8.25425 1.000 45.75070 110 PHE B N 1
ATOM 3083 C CA . PHE B 1 112 ? -33.53548 23.53486 9.62518 1.000 46.21805 110 PHE B CA 1
ATOM 3084 C C . PHE B 1 112 ? -34.69209 24.10167 10.43362 1.000 46.72424 110 PHE B C 1
ATOM 3085 O O . PHE B 1 112 ? -34.62114 24.12921 11.66657 1.000 48.27492 110 PHE B O 1
ATOM 3093 N N . SER B 1 113 ? -35.74712 24.55078 9.76202 1.000 46.54109 111 SER B N 1
ATOM 3094 C CA . SER B 1 113 ? -36.98370 24.98585 10.38775 1.000 44.40264 111 SER B CA 1
ATOM 3095 C C . SER B 1 113 ? -38.07113 23.93309 10.27036 1.000 46.12572 111 SER B C 1
ATOM 3096 O O . SER B 1 113 ? -39.18219 24.14254 10.76428 1.000 45.22752 111 SER B O 1
ATOM 3099 N N . SER B 1 114 ? -37.76798 22.80701 9.63811 1.000 48.02957 112 SER B N 1
ATOM 3100 C CA . SER B 1 114 ? -38.72204 21.74491 9.38067 1.000 48.34034 112 SER B CA 1
ATOM 3101 C C . SER B 1 114 ? -38.36039 20.47908 10.13995 1.000 49.65489 112 SER B C 1
ATOM 3102 O O . SER B 1 114 ? -37.23720 20.30650 10.62063 1.000 49.48966 112 SER B O 1
ATOM 3105 N N . LYS B 1 115 ? -39.34694 19.59126 10.24261 1.000 52.11445 113 LYS B N 1
ATOM 3106 C CA . LYS B 1 115 ? -39.16228 18.32315 10.92832 1.000 52.80115 113 LYS B CA 1
ATOM 3107 C C . LYS B 1 115 ? -39.15466 17.22099 9.88383 1.000 53.35602 113 LYS B C 1
ATOM 3108 O O . LYS B 1 115 ? -39.82329 16.19567 10.04498 1.000 53.46699 113 LYS B O 1
ATOM 3114 N N . ALA B 1 116 ? -38.39075 17.41858 8.81512 1.000 51.17279 114 ALA B N 1
ATOM 3115 C CA . ALA B 1 116 ? -38.27161 16.39606 7.79197 1.000 49.41174 114 ALA B CA 1
ATOM 3116 C C . ALA B 1 116 ? -37.21462 15.38691 8.19809 1.000 48.37096 114 ALA B C 1
ATOM 3117 O O . ALA B 1 116 ? -36.18766 15.74292 8.78403 1.000 48.10981 114 ALA B O 1
ATOM 3119 N N . LYS B 1 117 ? -37.47021 14.12429 7.88619 1.000 50.40644 115 LYS B N 1
ATOM 3120 C CA . LYS B 1 117 ? -36.55628 13.06898 8.27702 1.000 45.86971 115 LYS B CA 1
ATOM 3121 C C . LYS B 1 117 ? -35.39067 13.02908 7.30261 1.000 44.84404 115 LYS B C 1
ATOM 3122 O O . LYS B 1 117 ? -35.57596 13.13015 6.08640 1.000 44.18753 115 LYS B O 1
ATOM 3128 N N . VAL B 1 118 ? -34.18620 12.87645 7.84107 1.000 42.65328 116 VAL B N 1
ATOM 3129 C CA . VAL B 1 118 ? -32.97506 12.85759 7.03780 1.000 41.69090 116 VAL B CA 1
ATOM 3130 C C . VAL B 1 118 ? -32.16741 11.63811 7.43916 1.000 42.83534 116 VAL B C 1
ATOM 3131 O O . VAL B 1 118 ? -31.95680 11.38845 8.63038 1.000 44.18922 116 VAL B O 1
ATOM 3135 N N . ILE B 1 119 ? -31.72594 10.87774 6.44558 1.000 43.25260 117 ILE B N 1
ATOM 3136 C CA . ILE B 1 119 ? -30.85944 9.72813 6.65152 1.000 40.91276 117 ILE B CA 1
ATOM 3137 C C . ILE B 1 119 ? -29.57748 9.98698 5.88090 1.000 41.63494 117 ILE B C 1
ATOM 3138 O O . ILE B 1 119 ? -29.60128 10.10967 4.65015 1.000 42.74226 117 ILE B O 1
ATOM 3143 N N . TYR B 1 120 ? -28.46450 10.07535 6.59968 1.000 41.35414 118 TYR B N 1
ATOM 3144 C CA . TYR B 1 120 ? -27.17273 10.39956 6.01175 1.000 42.21276 118 TYR B CA 1
ATOM 3145 C C . TYR B 1 120 ? -26.29335 9.15878 6.00617 1.000 42.55120 118 TYR B C 1
ATOM 3146 O O . TYR B 1 120 ? -25.91883 8.65379 7.06982 1.000 42.91926 118 TYR B O 1
ATOM 3155 N N . LEU B 1 121 ? -25.96061 8.67884 4.81329 1.000 42.06328 119 LEU B N 1
ATOM 3156 C CA . LEU B 1 121 ? -25.12114 7.50316 4.65458 1.000 41.65328 119 LEU B CA 1
ATOM 3157 C C . LEU B 1 121 ? -23.68419 7.93977 4.42087 1.000 40.53550 119 LEU B C 1
ATOM 3158 O O . LEU B 1 121 ? -23.42619 8.89594 3.68524 1.000 40.90234 119 LEU B O 1
ATOM 3163 N N . ILE B 1 122 ? -22.74936 7.22637 5.04219 1.000 42.57764 120 ILE B N 1
ATOM 3164 C CA . ILE B 1 122 ? -21.33585 7.54568 4.93800 1.000 42.45503 120 ILE B CA 1
ATOM 3165 C C . ILE B 1 122 ? -20.58887 6.26039 4.62223 1.000 47.40994 120 ILE B C 1
ATOM 3166 O O . ILE B 1 122 ? -21.07691 5.15226 4.84847 1.000 50.13683 120 ILE B O 1
ATOM 3171 N N . ARG B 1 123 ? -19.39092 6.42704 4.07883 1.000 48.15780 121 ARG B N 1
ATOM 3172 C CA . ARG B 1 123 ? -18.54340 5.31158 3.69949 1.000 49.09847 121 ARG B CA 1
ATOM 3173 C C . ARG B 1 123 ? -17.10103 5.71962 3.93400 1.000 46.08394 121 ARG B C 1
ATOM 3174 O O . ARG B 1 123 ? -16.78087 6.91000 4.01811 1.000 41.78413 121 ARG B O 1
ATOM 3182 N N . ASN B 1 124 ? -16.24522 4.71344 4.08757 1.000 47.25475 122 ASN B N 1
ATOM 3183 C CA . ASN B 1 124 ? -14.81861 4.93634 4.20180 1.000 45.00767 122 ASN B CA 1
ATOM 3184 C C . ASN B 1 124 ? -14.38263 5.87681 3.08680 1.000 42.04569 122 ASN B C 1
ATOM 3185 O O . ASN B 1 124 ? -14.58504 5.56111 1.90491 1.000 42.29714 122 ASN B O 1
ATOM 3190 N N . PRO B 1 125 ? -13.82411 7.03078 3.40931 1.000 40.28408 123 PRO B N 1
ATOM 3191 C CA . PRO B 1 125 ? -13.35834 7.94293 2.35893 1.000 40.46771 123 PRO B CA 1
ATOM 3192 C C . PRO B 1 125 ? -12.39176 7.24721 1.41363 1.000 40.30700 123 PRO B C 1
ATOM 3193 O O . PRO B 1 125 ? -12.21130 7.66595 0.26669 1.000 39.18618 123 PRO B O 1
ATOM 3197 N N . ARG B 1 126 ? -11.77257 6.17048 1.89776 1.000 42.02117 124 ARG B N 1
ATOM 3198 C CA . ARG B 1 126 ? -10.84222 5.36483 1.11705 1.000 41.79384 124 ARG B CA 1
ATOM 3199 C C . ARG B 1 126 ? -11.56407 4.50001 0.09218 1.000 41.39449 124 ARG B C 1
ATOM 3200 O O . ARG B 1 126 ? -11.14215 4.41309 -1.06672 1.000 41.64015 124 ARG B O 1
ATOM 3208 N N . ASP B 1 127 ? -12.65765 3.86141 0.50351 1.000 41.18583 125 ASP B N 1
ATOM 3209 C CA . ASP B 1 127 ? -13.45743 3.08395 -0.43181 1.000 41.07835 125 ASP B CA 1
ATOM 3210 C C . ASP B 1 127 ? -14.21773 3.97674 -1.39719 1.000 40.69118 125 ASP B C 1
ATOM 3211 O O . ASP B 1 127 ? -14.43467 3.58861 -2.54810 1.000 41.21391 125 ASP B O 1
ATOM 3216 N N . VAL B 1 128 ? -14.63768 5.16094 -0.94891 1.000 41.84910 126 VAL B N 1
ATOM 3217 C CA . VAL B 1 128 ? -15.26527 6.12633 -1.85033 1.000 44.02715 126 VAL B CA 1
ATOM 3218 C C . VAL B 1 128 ? -14.30031 6.51727 -2.96228 1.000 42.77041 126 VAL B C 1
ATOM 3219 O O . VAL B 1 128 ? -14.66981 6.57265 -4.14186 1.000 42.03073 126 VAL B O 1
ATOM 3223 N N . LEU B 1 129 ? -13.04728 6.79739 -2.59696 1.000 42.46009 127 LEU B N 1
ATOM 3224 C CA . LEU B 1 129 ? -12.02765 7.12825 -3.58788 1.000 42.70914 127 LEU B CA 1
ATOM 3225 C C . LEU B 1 129 ? -11.87715 6.01445 -4.61460 1.000 43.10713 127 LEU B C 1
ATOM 3226 O O . LEU B 1 129 ? -11.93642 6.25542 -5.82576 1.000 42.35932 127 LEU B O 1
ATOM 3231 N N . VAL B 1 130 ? -11.68086 4.78271 -4.14314 1.000 44.58436 128 VAL B N 1
ATOM 3232 C CA . VAL B 1 130 ? -11.48440 3.65770 -5.05108 1.000 43.14231 128 VAL B CA 1
ATOM 3233 C C . VAL B 1 130 ? -12.72730 3.43613 -5.90182 1.000 42.13837 128 VAL B C 1
ATOM 3234 O O . VAL B 1 130 ? -12.63529 3.18528 -7.10974 1.000 42.05916 128 VAL B O 1
ATOM 3238 N N . SER B 1 131 ? -13.90856 3.53320 -5.28890 1.000 43.21090 129 SER B N 1
ATOM 3239 C CA . SER B 1 131 ? -15.14485 3.35180 -6.04016 1.000 43.92064 129 SER B CA 1
ATOM 3240 C C . SER B 1 131 ? -15.30556 4.42967 -7.10228 1.000 43.36399 129 SER B C 1
ATOM 3241 O O . SER B 1 131 ? -15.76389 4.15102 -8.21677 1.000 44.06135 129 SER B O 1
ATOM 3244 N N . GLY B 1 132 ? -14.93157 5.66745 -6.77597 1.000 42.53405 130 GLY B N 1
ATOM 3245 C CA . GLY B 1 132 ? -15.04055 6.73871 -7.75183 1.000 42.55096 130 GLY B CA 1
ATOM 3246 C C . GLY B 1 132 ? -14.07165 6.58249 -8.90772 1.000 42.63900 130 GLY B C 1
ATOM 3247 O O . GLY B 1 132 ? -14.44511 6.75330 -10.07116 1.000 43.98217 130 GLY B O 1
ATOM 3248 N N . TYR B 1 133 ? -12.81237 6.26166 -8.60219 1.000 41.81354 131 TYR B N 1
ATOM 3249 C CA . TYR B 1 133 ? -11.80817 6.09210 -9.64813 1.000 42.18720 131 TYR B CA 1
ATOM 3250 C C . TYR B 1 133 ? -12.26048 5.07165 -10.68427 1.000 43.04581 131 TYR B C 1
ATOM 3251 O O . TYR B 1 133 ? -12.20131 5.32341 -11.89309 1.000 43.85146 131 TYR B O 1
ATOM 3260 N N . HIS B 1 134 ? -12.70145 3.90131 -10.22109 1.000 42.19737 132 HIS B N 1
ATOM 3261 C CA . HIS B 1 134 ? -13.15507 2.85836 -11.13393 1.000 40.73726 132 HIS B CA 1
ATOM 3262 C C . HIS B 1 134 ? -14.32838 3.32957 -11.98167 1.000 42.34614 132 HIS B C 1
ATOM 3263 O O . HIS B 1 134 ? -14.27975 3.26971 -13.21508 1.000 42.32256 132 HIS B O 1
ATOM 3270 N N . TYR B 1 135 ? -15.39470 3.80737 -11.33494 1.000 43.32009 133 TYR B N 1
ATOM 3271 C CA . TYR B 1 135 ? -16.61579 4.12981 -12.06758 1.000 43.16638 133 TYR B CA 1
ATOM 3272 C C . TYR B 1 135 ? -16.40990 5.30057 -13.01984 1.000 43.18137 133 TYR B C 1
ATOM 3273 O O . TYR B 1 135 ? -16.86575 5.25918 -14.16812 1.000 43.82052 133 TYR B O 1
ATOM 3282 N N . PHE B 1 136 ? -15.72357 6.35000 -12.56745 1.000 42.95049 134 PHE B N 1
ATOM 3283 C CA . PHE B 1 136 ? -15.56695 7.55029 -13.38068 1.000 43.01054 134 PHE B CA 1
ATOM 3284 C C . PHE B 1 136 ? -14.67361 7.33675 -14.59351 1.000 43.14839 134 PHE B C 1
ATOM 3285 O O . PHE B 1 136 ? -14.61301 8.21959 -15.45483 1.000 44.29315 134 PHE B O 1
ATOM 3293 N N . ASN B 1 137 ? -13.98714 6.20415 -14.68470 1.000 42.52853 135 ASN B N 1
ATOM 3294 C CA . ASN B 1 137 ? -13.16595 5.90583 -15.84851 1.000 43.86535 135 ASN B CA 1
ATOM 3295 C C . ASN B 1 137 ? -13.84971 4.88657 -16.75141 1.000 43.67910 135 ASN B C 1
ATOM 3296 O O . ASN B 1 137 ? -13.49770 4.74760 -17.92168 1.000 46.22568 135 ASN B O 1
ATOM 3301 N N . GLU B 1 144 ? -9.41886 10.70168 -21.87775 1.000 52.52790 142 GLU B N 1
ATOM 3302 C CA . GLU B 1 144 ? -8.38290 9.80220 -21.38485 1.000 52.75222 142 GLU B CA 1
ATOM 3303 C C . GLU B 1 144 ? -8.63539 9.45882 -19.92179 1.000 54.55171 142 GLU B C 1
ATOM 3304 O O . GLU B 1 144 ? -8.94329 10.33856 -19.11571 1.000 54.76681 142 GLU B O 1
ATOM 3310 N N . GLN B 1 145 ? -8.51153 8.17596 -19.58687 1.000 54.16861 143 GLN B N 1
ATOM 3311 C CA . GLN B 1 145 ? -8.73119 7.73490 -18.21585 1.000 54.60853 143 GLN B CA 1
ATOM 3312 C C . GLN B 1 145 ? -7.71219 8.36222 -17.27422 1.000 58.24687 143 GLN B C 1
ATOM 3313 O O . GLN B 1 145 ? -6.50999 8.36972 -17.55412 1.000 56.77783 143 GLN B O 1
ATOM 3319 N N . VAL B 1 146 ? -8.19584 8.88390 -16.15431 1.000 66.18033 144 VAL B N 1
ATOM 3320 C CA . VAL B 1 146 ? -7.29975 9.56069 -15.21014 1.000 65.85313 144 VAL B CA 1
ATOM 3321 C C . VAL B 1 146 ? -6.40255 8.51854 -14.55465 1.000 64.99314 144 VAL B C 1
ATOM 3322 O O . VAL B 1 146 ? -6.87127 7.40459 -14.25723 1.000 64.93646 144 VAL B O 1
ATOM 3326 N N . PRO B 1 147 ? -5.12286 8.80136 -14.33539 1.000 59.95780 145 PRO B N 1
ATOM 3327 C CA . PRO B 1 147 ? -4.27121 7.83792 -13.63324 1.000 59.02030 145 PRO B CA 1
ATOM 3328 C C . PRO B 1 147 ? -4.62781 7.76094 -12.15734 1.000 57.18168 145 PRO B C 1
ATOM 3329 O O . PRO B 1 147 ? -5.45076 8.51568 -11.63552 1.000 55.92914 145 PRO B O 1
ATOM 3333 N N . TRP B 1 148 ? -3.97210 6.81989 -11.47693 1.000 53.22559 146 TRP B N 1
ATOM 3334 C CA . TRP B 1 148 ? -4.27100 6.59020 -10.06938 1.000 50.53066 146 TRP B CA 1
ATOM 3335 C C . TRP B 1 148 ? -3.69096 7.69961 -9.20368 1.000 51.49279 146 TRP B C 1
ATOM 3336 O O . TRP B 1 148 ? -4.30544 8.10992 -8.21235 1.000 52.79648 146 TRP B O 1
ATOM 3347 N N . LYS B 1 149 ? -2.51175 8.20277 -9.56917 1.000 53.04620 147 LYS B N 1
ATOM 3348 C CA . LYS B 1 149 ? -1.87057 9.24634 -8.77745 1.000 54.79954 147 LYS B CA 1
ATOM 3349 C C . LYS B 1 149 ? -2.65399 10.54862 -8.85827 1.000 55.63874 147 LYS B C 1
ATOM 3350 O O . LYS B 1 149 ? -2.91770 11.19151 -7.83490 1.000 58.58913 147 LYS B O 1
ATOM 3356 N N . ILE B 1 150 ? -3.01631 10.96082 -10.07532 1.000 55.76873 148 ILE B N 1
ATOM 3357 C CA . ILE B 1 150 ? -3.79459 12.18308 -10.25664 1.000 54.89130 148 ILE B CA 1
ATOM 3358 C C . ILE B 1 150 ? -5.07813 12.12210 -9.43973 1.000 54.46211 148 ILE B C 1
ATOM 3359 O O . ILE B 1 150 ? -5.41429 13.05821 -8.70550 1.000 57.83770 148 ILE B O 1
ATOM 3364 N N . TYR B 1 151 ? -5.81139 11.01244 -9.55239 1.000 54.01125 149 TYR B N 1
ATOM 3365 C CA . TYR B 1 151 ? -7.07497 10.88246 -8.83395 1.000 53.35821 149 TYR B CA 1
ATOM 3366 C C . TYR B 1 151 ? -6.87163 10.89949 -7.32379 1.000 55.38414 149 TYR B C 1
ATOM 3367 O O . TYR B 1 151 ? -7.65521 11.51792 -6.59408 1.000 56.69039 149 TYR B O 1
ATOM 3376 N N . PHE B 1 152 ? -5.83353 10.21863 -6.83358 1.000 56.08108 150 PHE B N 1
ATOM 3377 C CA . PHE B 1 152 ? -5.64386 10.10742 -5.39044 1.000 56.65077 150 PHE B CA 1
ATOM 3378 C C . PHE B 1 152 ? -5.37891 11.46461 -4.75056 1.000 61.13950 150 PHE B C 1
ATOM 3379 O O . PHE B 1 152 ? -6.07500 11.86637 -3.81149 1.0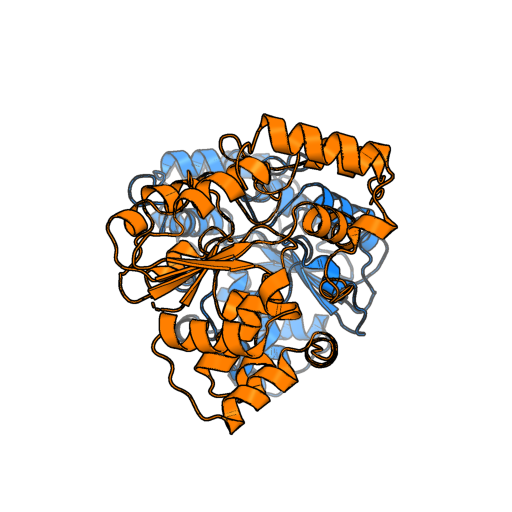00 60.28329 150 PHE B O 1
ATOM 3387 N N . GLU B 1 153 ? -4.37298 12.18787 -5.24484 1.000 72.60596 151 GLU B N 1
ATOM 3388 C CA . GLU B 1 153 ? -4.02777 13.46886 -4.64147 1.000 73.85069 151 GLU B CA 1
ATOM 3389 C C . GLU B 1 153 ? -5.09632 14.52895 -4.86167 1.000 76.87763 151 GLU B C 1
ATOM 3390 O O . GLU B 1 153 ? -5.16078 15.49294 -4.09172 1.000 81.13644 151 GLU B O 1
ATOM 3396 N N . ASN B 1 154 ? -5.93570 14.37393 -5.88529 1.000 67.99153 152 ASN B N 1
ATOM 3397 C CA . ASN B 1 154 ? -7.02186 15.32103 -6.10496 1.000 69.24170 152 ASN B CA 1
ATOM 3398 C C . ASN B 1 154 ? -8.20716 15.04564 -5.19027 1.000 67.67179 152 ASN B C 1
ATOM 3399 O O . ASN B 1 154 ? -8.88763 15.98585 -4.76633 1.000 73.61400 152 ASN B O 1
ATOM 3404 N N . PHE B 1 155 ? -8.47203 13.77411 -4.88060 1.000 64.11610 153 PHE B N 1
ATOM 3405 C CA . PHE B 1 155 ? -9.49957 13.45991 -3.89481 1.000 59.72343 153 PHE B CA 1
ATOM 3406 C C . PHE B 1 155 ? -9.09985 13.99649 -2.52732 1.000 60.95424 153 PHE B C 1
ATOM 3407 O O . PHE B 1 155 ? -9.94324 14.50035 -1.77634 1.000 59.38472 153 PHE B O 1
ATOM 3415 N N . LEU B 1 156 ? -7.80962 13.91117 -2.19484 1.000 60.59779 154 LEU B N 1
ATOM 3416 C CA . LEU B 1 156 ? -7.32249 14.50744 -0.95606 1.000 60.02094 154 LEU B CA 1
ATOM 3417 C C . LEU B 1 156 ? -7.43077 16.02411 -1.01772 1.000 65.05718 154 LEU B C 1
ATOM 3418 O O . LEU B 1 156 ? -7.82631 16.67104 -0.04048 1.000 65.25643 154 LEU B O 1
ATOM 3423 N N . GLN B 1 157 ? -7.08326 16.60266 -2.16321 1.000 70.27332 155 GLN B N 1
ATOM 3424 C CA . GLN B 1 157 ? -7.32666 18.00862 -2.42608 1.000 76.71050 155 GLN B CA 1
ATOM 3425 C C . GLN B 1 157 ? -8.82709 18.24643 -2.58271 1.000 84.36705 155 GLN B C 1
ATOM 3426 O O . GLN B 1 157 ? -9.64918 17.33389 -2.45998 1.000 77.83487 155 GLN B O 1
ATOM 3432 N N . GLY B 1 158 ? -9.19499 19.48910 -2.86426 1.000 127.88134 156 GLY B N 1
ATOM 3433 C CA . GLY B 1 158 ? -10.60272 19.74638 -3.06429 1.000 129.59031 156 GLY B CA 1
ATOM 3434 C C . GLY B 1 158 ? -11.13362 19.41365 -4.43744 1.000 132.91669 156 GLY B C 1
ATOM 3435 O O . GLY B 1 158 ? -12.31202 19.66097 -4.70829 1.000 133.22551 156 GLY B O 1
ATOM 3436 N N . LYS B 1 159 ? -10.30255 18.84327 -5.31350 1.000 92.65771 157 LYS B N 1
ATOM 3437 C CA . LYS B 1 159 ? -10.67206 18.59868 -6.70970 1.000 81.00948 157 LYS B CA 1
ATOM 3438 C C . LYS B 1 159 ? -11.43680 17.28121 -6.80555 1.000 74.69837 157 LYS B C 1
ATOM 3439 O O . LYS B 1 159 ? -10.89539 16.22475 -7.14277 1.000 73.14684 157 LYS B O 1
ATOM 3445 N N . SER B 1 160 ? -12.73274 17.35598 -6.51281 1.000 74.55411 158 SER B N 1
ATOM 3446 C CA . SER B 1 160 ? -13.60853 16.20432 -6.67042 1.000 68.33105 158 SER B CA 1
ATOM 3447 C C . SER B 1 160 ? -15.03467 16.70538 -6.82925 1.000 61.93437 158 SER B C 1
ATOM 3448 O O . SER B 1 160 ? -15.37105 17.81421 -6.40516 1.000 61.23914 158 SER B O 1
ATOM 3451 N N . TYR B 1 161 ? -15.86540 15.87406 -7.45788 1.000 56.06777 159 TYR B N 1
ATOM 3452 C CA . TYR B 1 161 ? -17.25900 16.23319 -7.66403 1.000 53.03525 159 TYR B CA 1
ATOM 3453 C C . TYR B 1 161 ? -17.91589 16.53499 -6.32466 1.000 52.23417 159 TYR B C 1
ATOM 3454 O O . TYR B 1 161 ? -17.68769 15.83857 -5.33180 1.000 52.18461 159 TYR B O 1
ATOM 3463 N N . PHE B 1 162 ? -18.73613 17.58435 -6.29993 1.000 53.69445 160 PHE B N 1
ATOM 3464 C CA . PHE B 1 162 ? -19.47864 17.99368 -5.10776 1.000 53.43104 160 PHE B CA 1
ATOM 3465 C C . PHE B 1 162 ? -18.56039 18.29759 -3.92448 1.000 51.42491 160 PHE B C 1
ATOM 3466 O O . PHE B 1 162 ? -18.99610 18.26329 -2.77123 1.000 48.39995 160 PHE B O 1
ATOM 3474 N N . GLY B 1 163 ? -17.28872 18.57827 -4.19487 1.000 54.20536 161 GLY B N 1
ATOM 3475 C CA . GLY B 1 163 ? -16.38548 19.13968 -3.20916 1.000 54.90792 161 GLY B CA 1
ATOM 3476 C C . GLY B 1 163 ? -15.53024 18.09416 -2.52018 1.000 54.01352 161 GLY B C 1
ATOM 3477 O O . GLY B 1 163 ? -15.55126 16.90016 -2.83397 1.000 54.27615 161 GLY B O 1
ATOM 3478 N N . SER B 1 164 ? -14.75582 18.58406 -1.55504 1.000 54.48074 162 SER B N 1
ATOM 3479 C CA . SER B 1 164 ? -13.95913 17.71509 -0.70137 1.000 52.21137 162 SER B CA 1
ATOM 3480 C C . SER B 1 164 ? -14.85282 16.81481 0.13824 1.000 45.38284 162 SER B C 1
ATOM 3481 O O . SER B 1 164 ? -15.84859 17.26604 0.71126 1.000 45.22732 162 SER B O 1
ATOM 3484 N N . TRP B 1 165 ? -14.49713 15.53022 0.19961 1.000 44.59188 163 TRP B N 1
ATOM 3485 C CA . TRP B 1 165 ? -15.21878 14.60466 1.06245 1.000 43.53708 163 TRP B CA 1
ATOM 3486 C C . TRP B 1 165 ? -15.08331 14.96659 2.53448 1.000 43.59351 163 TRP B C 1
ATOM 3487 O O . TRP B 1 165 ? -15.97144 14.63316 3.32562 1.000 42.24653 163 TRP B O 1
ATOM 3498 N N . PHE B 1 166 ? -14.01163 15.66412 2.91669 1.000 44.26549 164 PHE B N 1
ATOM 3499 C CA . PHE B 1 166 ? -13.78575 15.94949 4.32962 1.000 43.88128 164 PHE B CA 1
ATOM 3500 C C . PHE B 1 166 ? -14.81262 16.93944 4.86148 1.000 44.66396 164 PHE B C 1
ATOM 3501 O O . PHE B 1 166 ? -15.39928 16.72742 5.92857 1.000 45.92237 164 PHE B O 1
ATOM 3509 N N . GLU B 1 167 ? -15.04329 18.03022 4.13085 1.000 45.23876 165 GLU B N 1
ATOM 3510 C CA . GLU B 1 167 ? -15.99956 19.03166 4.58907 1.000 43.30765 165 GLU B CA 1
ATOM 3511 C C . GLU B 1 167 ? -17.43396 18.53137 4.46463 1.000 42.30705 165 GLU B C 1
ATOM 3512 O O . GLU B 1 167 ? -18.25517 18.75646 5.36124 1.000 42.39685 165 GLU B O 1
ATOM 3518 N N . HIS B 1 168 ? -17.75406 17.85466 3.35912 1.000 42.48191 166 HIS B N 1
ATOM 3519 C CA . HIS B 1 168 ? -19.09049 17.29159 3.19160 1.000 43.01784 166 HIS B CA 1
ATOM 3520 C C . HIS B 1 168 ? -19.41911 16.29622 4.29782 1.000 44.84904 166 HIS B C 1
ATOM 3521 O O . HIS B 1 168 ? -20.56620 16.21989 4.75301 1.000 46.75319 166 HIS B O 1
ATOM 3528 N N . ALA B 1 169 ? -18.42625 15.52824 4.74889 1.000 47.34314 167 ALA B N 1
ATOM 3529 C CA . ALA B 1 169 ? -18.67964 14.52764 5.77952 1.000 44.96722 167 ALA B CA 1
ATOM 3530 C C . ALA B 1 169 ? -18.70093 15.15673 7.16741 1.000 48.19979 167 ALA B C 1
ATOM 3531 O O . ALA B 1 169 ? -19.62652 14.91366 7.94877 1.000 50.23110 167 ALA B O 1
ATOM 3533 N N . CYS B 1 170 ? -17.68744 15.96743 7.48705 1.000 45.87622 168 CYS B N 1
ATOM 3534 C CA . CYS B 1 170 ? -17.63474 16.63172 8.78686 1.000 45.32868 168 CYS B CA 1
ATOM 3535 C C . CYS B 1 170 ? -18.89392 17.45005 9.03790 1.000 46.09156 168 CYS B C 1
ATOM 3536 O O . CYS B 1 170 ? -19.48330 17.38943 10.12371 1.000 47.47650 168 CYS B O 1
ATOM 3539 N N . GLY B 1 171 ? -19.31286 18.23340 8.04199 1.000 47.22584 169 GLY B N 1
ATOM 3540 C CA . GLY B 1 171 ? -20.51422 19.03582 8.19708 1.000 47.53914 169 GLY B CA 1
ATOM 3541 C C . GLY B 1 171 ? -21.74769 18.20993 8.50046 1.000 49.25427 169 GLY B C 1
ATOM 3542 O O . GLY B 1 171 ? -22.55814 18.57895 9.35381 1.000 53.91313 169 GLY B O 1
ATOM 3543 N N . TRP B 1 172 ? -21.90793 17.08155 7.81175 1.000 48.83550 170 TRP B N 1
ATOM 3544 C CA . TRP B 1 172 ? -23.13017 16.30229 7.97156 1.000 49.15004 170 TRP B CA 1
ATOM 3545 C C . TRP B 1 172 ? -23.11575 15.44123 9.22797 1.000 51.96617 170 TRP B C 1
ATOM 3546 O O . TRP B 1 172 ? -24.17366 15.21789 9.82746 1.000 54.14031 170 TRP B O 1
ATOM 3557 N N . ILE B 1 173 ? -21.94374 14.95240 9.64842 1.000 52.26804 171 ILE B N 1
ATOM 3558 C CA . ILE B 1 173 ? -21.87762 14.10512 10.83306 1.000 53.71140 171 ILE B CA 1
ATOM 3559 C C . ILE B 1 173 ? -21.67665 14.91333 12.10404 1.000 56.50505 171 ILE B C 1
ATOM 3560 O O . ILE B 1 173 ? -21.55244 14.32836 13.18632 1.000 58.32848 171 ILE B O 1
ATOM 3565 N N . SER B 1 174 ? -21.62032 16.23707 12.00817 1.000 55.20858 172 SER B N 1
ATOM 3566 C CA . SER B 1 174 ? -21.78434 17.09185 13.17297 1.000 56.81833 172 SER B CA 1
ATOM 3567 C C . SER B 1 174 ? -23.25094 17.20700 13.56390 1.000 60.58036 172 SER B C 1
ATOM 3568 O O . SER B 1 174 ? -23.59231 17.94830 14.49275 1.000 61.12987 172 SER B O 1
ATOM 3571 N N . LEU B 1 175 ? -24.10538 16.45590 12.86689 1.000 67.22485 173 LEU B N 1
ATOM 3572 C CA . LEU B 1 175 ? -25.55467 16.50945 12.99609 1.000 68.04136 173 LEU B CA 1
ATOM 3573 C C . LEU B 1 175 ? -26.13346 15.14553 13.36616 1.000 68.14733 173 LEU B C 1
ATOM 3574 O O . LEU B 1 175 ? -27.33500 14.91343 13.20551 1.000 69.56534 173 LEU B O 1
ATOM 3579 N N . ARG B 1 176 ? -25.28430 14.23609 13.85267 1.000 64.80220 174 ARG B N 1
ATOM 3580 C CA . ARG B 1 176 ? -25.70390 12.86410 14.12067 1.000 63.19832 174 ARG B CA 1
ATOM 3581 C C . ARG B 1 176 ? -26.72564 12.78699 15.24494 1.000 67.35943 174 ARG B C 1
ATOM 3582 O O . ARG B 1 176 ? -27.56672 11.88097 15.25679 1.000 66.49552 174 ARG B O 1
ATOM 3590 N N . LYS B 1 177 ? -26.66447 13.71486 16.19661 1.000 75.00512 175 LYS B N 1
ATOM 3591 C CA . LYS B 1 177 ? -27.51552 13.68790 17.37574 1.000 73.99666 175 LYS B CA 1
ATOM 3592 C C . LYS B 1 177 ? -28.76833 14.53998 17.23671 1.000 73.78172 175 LYS B C 1
ATOM 3593 O O . LYS B 1 177 ? -29.48300 14.72310 18.22479 1.000 75.03513 175 LYS B O 1
ATOM 3595 N N . ARG B 1 178 ? -29.05684 15.06851 16.05038 1.000 62.62759 176 ARG B N 1
ATOM 3596 C CA . ARG B 1 178 ? -30.32277 15.76742 15.89063 1.000 61.72640 176 ARG B CA 1
ATOM 3597 C C . ARG B 1 178 ? -31.47615 14.76636 15.89996 1.000 60.28110 176 ARG B C 1
ATOM 3598 O O . ARG B 1 178 ? -31.29236 13.56034 15.70842 1.000 59.74655 176 ARG B O 1
ATOM 3606 N N . GLU B 1 179 ? -32.68394 15.28689 16.12493 1.000 62.32853 177 GLU B N 1
ATOM 3607 C CA . GLU B 1 179 ? -33.83106 14.41486 16.35928 1.000 61.71539 177 GLU B CA 1
ATOM 3608 C C . GLU B 1 179 ? -34.23534 13.66020 15.09943 1.000 60.49860 177 GLU B C 1
ATOM 3609 O O . GLU B 1 179 ? -34.42566 12.43890 15.13226 1.000 60.95931 177 GLU B O 1
ATOM 3615 N N . ASN B 1 180 ? -34.36383 14.36484 13.97525 1.000 57.26881 178 ASN B N 1
ATOM 3616 C CA . ASN B 1 180 ? -34.89720 13.78127 12.75045 1.000 54.52006 178 ASN B CA 1
ATOM 3617 C C . ASN B 1 180 ? -33.79706 13.33798 11.79353 1.000 50.34216 178 ASN B C 1
ATOM 3618 O O . ASN B 1 180 ? -34.00284 13.31804 10.57517 1.000 48.12723 178 ASN B O 1
ATOM 3623 N N . ILE B 1 181 ? -32.63108 12.97449 12.32236 1.000 51.53323 179 ILE B N 1
ATOM 3624 C CA . ILE B 1 181 ? -31.48524 12.59348 11.50825 1.000 49.52824 179 ILE B CA 1
ATOM 3625 C C . ILE B 1 181 ? -30.97098 11.23659 11.95284 1.000 46.88933 179 ILE B C 1
ATOM 3626 O O . ILE B 1 181 ? -30.71929 11.01930 13.14282 1.000 49.62709 179 ILE B O 1
ATOM 3631 N N . LEU B 1 182 ? -30.80519 10.33406 10.99422 1.000 43.14371 180 LEU B N 1
ATOM 3632 C CA . LEU B 1 182 ? -30.21330 9.02565 11.22361 1.000 41.42705 180 LEU B CA 1
ATOM 3633 C C . LEU B 1 182 ? -29.00719 8.89168 10.30934 1.000 41.29387 180 LEU B C 1
ATOM 3634 O O . LEU B 1 182 ? -29.14571 8.94657 9.08381 1.000 41.67052 180 LEU B O 1
ATOM 3639 N N . VAL B 1 183 ? -27.83184 8.71727 10.89870 1.000 42.04871 181 VAL B N 1
ATOM 3640 C CA . VAL B 1 183 ? -26.58875 8.61370 10.14690 1.000 41.38695 181 VAL B CA 1
ATOM 3641 C C . VAL B 1 183 ? -26.23892 7.14036 9.99765 1.000 42.39286 181 VAL B C 1
ATOM 3642 O O . VAL B 1 183 ? -26.23458 6.39001 10.98164 1.000 42.93147 181 VAL B O 1
ATOM 3646 N N . LEU B 1 184 ? -25.94487 6.72648 8.76822 1.000 43.22926 182 LEU B N 1
ATOM 3647 C CA . LEU B 1 184 ? -25.63496 5.34312 8.44779 1.000 42.46729 182 LEU B CA 1
ATOM 3648 C C . LEU B 1 184 ? -24.24592 5.24359 7.83825 1.000 43.66507 182 LEU B C 1
ATOM 3649 O O . LEU B 1 184 ? -23.70026 6.21854 7.31607 1.000 43.96301 182 LEU B O 1
ATOM 3654 N N . SER B 1 185 ? -23.68178 4.04229 7.90697 1.000 47.38959 183 SER B N 1
ATOM 3655 C CA . SER B 1 185 ? -22.41318 3.73461 7.26790 1.000 52.40622 183 SER B CA 1
ATOM 3656 C C . SER B 1 185 ? -22.61180 2.60593 6.26919 1.000 55.66231 183 SER B C 1
ATOM 3657 O O . SER B 1 185 ? -23.37232 1.66672 6.52237 1.000 55.20800 183 SER B O 1
ATOM 3660 N N . TYR B 1 186 ? -21.92807 2.71035 5.12798 1.000 58.87866 184 TYR B N 1
ATOM 3661 C CA . TYR B 1 186 ? -21.89867 1.60353 4.17947 1.000 60.18716 184 TYR B CA 1
ATOM 3662 C C . TYR B 1 186 ? -21.32716 0.35017 4.82293 1.000 67.81661 184 TYR B C 1
ATOM 3663 O O . TYR B 1 186 ? -21.74753 -0.76613 4.49812 1.000 64.90744 184 TYR B O 1
ATOM 3672 N N . GLU B 1 187 ? -20.37144 0.52015 5.73821 1.000 91.47641 185 GLU B N 1
ATOM 3673 C CA . GLU B 1 187 ? -19.75890 -0.61790 6.41356 1.000 91.48339 185 GLU B CA 1
ATOM 3674 C C . GLU B 1 187 ? -20.75590 -1.31680 7.32916 1.000 91.26188 185 GLU B C 1
ATOM 3675 O O . GLU B 1 187 ? -20.82402 -2.55089 7.35493 1.000 90.59863 185 GLU B O 1
ATOM 3681 N N . GLN B 1 188 ? -21.53851 -0.54347 8.08743 1.000 69.61073 186 GLN B N 1
ATOM 3682 C CA . GLN B 1 188 ? -22.49085 -1.12537 9.02614 1.000 62.97880 186 GLN B CA 1
ATOM 3683 C C . GLN B 1 188 ? -23.60717 -1.89392 8.33227 1.000 59.75391 186 GLN B C 1
ATOM 3684 O O . GLN B 1 188 ? -24.28369 -2.69629 8.98330 1.000 56.93185 186 GLN B O 1
ATOM 3690 N N . LEU B 1 189 ? -23.81553 -1.67275 7.03540 1.000 60.50091 187 LEU B N 1
ATOM 3691 C CA . LEU B 1 189 ? -24.79255 -2.45550 6.29362 1.000 56.70747 187 LEU B CA 1
ATOM 3692 C C . LEU B 1 189 ? -24.22446 -3.77385 5.79353 1.000 57.96927 187 LEU B C 1
ATOM 3693 O O . LEU B 1 189 ? -24.99146 -4.71076 5.55486 1.000 55.58896 187 LEU B O 1
ATOM 3698 N N . LYS B 1 190 ? -22.90487 -3.86310 5.62053 1.000 60.38268 188 LYS B N 1
ATOM 3699 C CA . LYS B 1 190 ? -22.27735 -5.12608 5.24830 1.000 57.91170 188 LYS B CA 1
ATOM 3700 C C . LYS B 1 190 ? -22.01923 -6.00108 6.47074 1.000 57.13122 188 LYS B C 1
ATOM 3701 O O . LYS B 1 190 ? -22.33812 -7.19462 6.46503 1.000 56.81187 188 LYS B O 1
ATOM 3707 N N . LYS B 1 191 ? -21.44597 -5.42359 7.53036 1.000 59.56657 189 LYS B N 1
ATOM 3708 C CA . LYS B 1 191 ? -21.09701 -6.21198 8.70916 1.000 57.50684 189 LYS B CA 1
ATOM 3709 C C . LYS B 1 191 ? -22.33460 -6.55393 9.53231 1.000 57.46738 189 LYS B C 1
ATOM 3710 O O . LYS B 1 191 ? -22.65226 -7.73053 9.74383 1.000 61.34329 189 LYS B O 1
ATOM 3716 N N . ASP B 1 192 ? -23.04606 -5.53404 10.00402 1.000 53.22448 190 ASP B N 1
ATOM 3717 C CA . ASP B 1 192 ? -24.19377 -5.70088 10.89079 1.000 50.68682 190 ASP B CA 1
ATOM 3718 C C . ASP B 1 192 ? -25.46278 -5.33277 10.12797 1.000 50.99648 190 ASP B C 1
ATOM 3719 O O . ASP B 1 192 ? -26.07738 -4.28982 10.35591 1.000 51.37793 190 ASP B O 1
ATOM 3724 N N . THR B 1 193 ? -25.87093 -6.22450 9.22679 1.000 52.23285 191 THR B N 1
ATOM 3725 C CA . THR B 1 193 ? -26.85922 -5.86433 8.21655 1.000 49.86388 191 THR B CA 1
ATOM 3726 C C . THR B 1 193 ? -28.27834 -5.85355 8.77159 1.000 47.75186 191 THR B C 1
ATOM 3727 O O . THR B 1 193 ? -29.00057 -4.86388 8.61964 1.000 49.17255 191 THR B O 1
ATOM 3731 N N . ARG B 1 194 ? -28.69567 -6.93731 9.42414 1.000 48.03921 192 ARG B N 1
ATOM 3732 C CA . ARG B 1 194 ? -30.10147 -7.06548 9.79393 1.000 47.42727 192 ARG B CA 1
ATOM 3733 C C . ARG B 1 194 ? -30.48452 -6.09882 10.90784 1.000 46.94523 192 ARG B C 1
ATOM 3734 O O . ARG B 1 194 ? -31.60383 -5.57443 10.91993 1.000 45.97314 192 ARG B O 1
ATOM 3742 N N . ASN B 1 195 ? -29.57762 -5.84835 11.85110 1.000 48.39966 193 ASN B N 1
ATOM 3743 C CA . ASN B 1 195 ? -29.87233 -4.92553 12.93882 1.000 48.80073 193 ASN B CA 1
ATOM 3744 C C . ASN B 1 195 ? -29.72275 -3.46191 12.54634 1.000 48.19774 193 ASN B C 1
ATOM 3745 O O . ASN B 1 195 ? -30.12636 -2.58936 13.32372 1.000 47.28845 193 ASN B O 1
ATOM 3750 N N . THR B 1 196 ? -29.14526 -3.16636 11.37981 1.000 48.97606 194 THR B N 1
ATOM 3751 C CA . THR B 1 196 ? -29.12246 -1.78784 10.90023 1.000 48.87607 194 THR B CA 1
ATOM 3752 C C . THR B 1 196 ? -30.42025 -1.41378 10.18995 1.000 48.57923 194 THR B C 1
ATOM 3753 O O . THR B 1 196 ? -30.99807 -0.35359 10.45593 1.000 48.31408 194 THR B O 1
ATOM 3757 N N . ILE B 1 197 ? -30.89971 -2.27755 9.28861 1.000 48.59821 195 ILE B N 1
ATOM 3758 C CA . ILE B 1 197 ? -32.12593 -1.97037 8.55617 1.000 47.22801 195 ILE B CA 1
ATOM 3759 C C . ILE B 1 197 ? -33.34100 -2.02276 9.47565 1.000 48.97797 195 ILE B C 1
ATOM 3760 O O . ILE B 1 197 ? -34.29043 -1.24907 9.29860 1.000 48.49480 195 ILE B O 1
ATOM 3765 N N . LYS B 1 198 ? -33.33887 -2.91853 10.46937 1.000 52.62295 196 LYS B N 1
ATOM 3766 C CA . LYS B 1 198 ? -34.41450 -2.91821 11.45587 1.000 50.64370 196 LYS B CA 1
ATOM 3767 C C . LYS B 1 198 ? -34.46060 -1.59576 12.20576 1.000 50.52703 196 LYS B C 1
ATOM 3768 O O . LYS B 1 198 ? -35.53023 -1.17547 12.65967 1.000 51.15316 196 LYS B O 1
ATOM 3774 N N . LYS B 1 199 ? -33.31557 -0.92298 12.33352 1.000 45.71111 197 LYS B N 1
ATOM 3775 C CA . LYS B 1 199 ? -33.29300 0.40340 12.93106 1.000 45.24072 197 LYS B CA 1
ATOM 3776 C C . LYS B 1 199 ? -33.82482 1.44405 11.95644 1.000 44.94027 197 LYS B C 1
ATOM 3777 O O . LYS B 1 199 ? -34.39846 2.45323 12.38211 1.000 47.43889 197 LYS B O 1
ATOM 3783 N N . ILE B 1 200 ? -33.64589 1.21634 10.65326 1.000 45.56236 198 ILE B N 1
ATOM 3784 C CA . ILE B 1 200 ? -34.18083 2.14535 9.66499 1.000 44.71495 198 ILE B CA 1
ATOM 3785 C C . ILE B 1 200 ? -35.70015 2.10227 9.66735 1.000 43.98710 198 ILE B C 1
ATOM 3786 O O . ILE B 1 200 ? -36.36425 3.13730 9.54157 1.000 45.43834 198 ILE B O 1
ATOM 3791 N N . CYS B 1 201 ? -36.27497 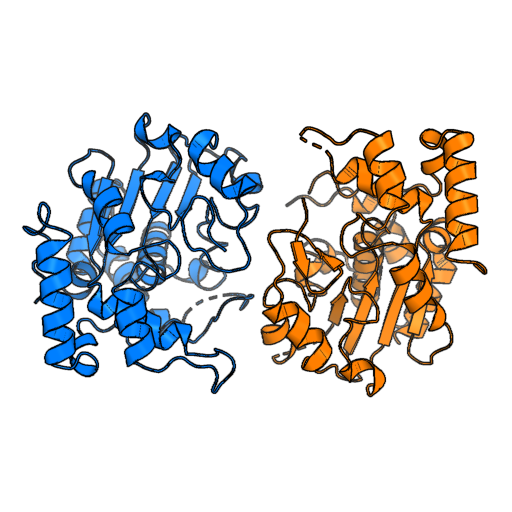0.91045 9.82973 1.000 44.75211 199 CYS B N 1
ATOM 3792 C CA . CYS B 1 201 ? -37.72194 0.80175 9.96381 1.000 46.40134 199 CYS B CA 1
ATOM 3793 C C . CYS B 1 201 ? -38.22437 1.50728 11.21504 1.000 46.79321 199 CYS B C 1
ATOM 3794 O O . CYS B 1 201 ? -39.38096 1.93586 11.26259 1.000 49.22953 199 CYS B O 1
ATOM 3797 N N . GLU B 1 202 ? -37.37465 1.63972 12.23343 1.000 46.50589 200 GLU B N 1
ATOM 3798 C CA . GLU B 1 202 ? -37.77622 2.33008 13.45354 1.000 47.18497 200 GLU B CA 1
ATOM 3799 C C . GLU B 1 202 ? -37.60319 3.83726 13.32426 1.000 46.58213 200 GLU B C 1
ATOM 3800 O O . GLU B 1 202 ? -38.29218 4.60095 14.00967 1.000 47.22123 200 GLU B O 1
ATOM 3806 N N . PHE B 1 203 ? -36.68759 4.27964 12.46417 1.000 45.44657 201 PHE B N 1
ATOM 3807 C CA . PHE B 1 203 ? -36.51666 5.69714 12.17806 1.000 44.84669 201 PHE B CA 1
ATOM 3808 C C . PHE B 1 203 ? -37.53361 6.20532 11.16596 1.000 44.56314 201 PHE B C 1
ATOM 3809 O O . PHE B 1 203 ? -37.69343 7.42169 11.02466 1.000 44.28652 201 PHE B O 1
ATOM 3817 N N . LEU B 1 204 ? -38.22939 5.30439 10.47228 1.000 44.68708 202 LEU B N 1
ATOM 3818 C CA . LEU B 1 204 ? -39.16969 5.66771 9.42129 1.000 45.40874 202 LEU B CA 1
ATOM 3819 C C . LEU B 1 204 ? -40.60938 5.26885 9.71704 1.000 47.99884 202 LEU B C 1
ATOM 3820 O O . LEU B 1 204 ? -41.48634 5.52404 8.88536 1.000 49.23702 202 LEU B O 1
ATOM 3825 N N . GLY B 1 205 ? -40.88303 4.65521 10.86544 1.000 48.09493 203 GLY B N 1
ATOM 3826 C CA . GLY B 1 205 ? -42.23613 4.25085 11.18596 1.000 49.22712 203 GLY B CA 1
ATOM 3827 C C . GLY B 1 205 ? -42.79120 3.12146 10.34928 1.000 52.38418 203 GLY B C 1
ATOM 3828 O O . GLY B 1 205 ? -43.97454 2.79532 10.48459 1.000 54.55385 203 GLY B O 1
ATOM 3829 N N . GLU B 1 206 ? -41.98010 2.51491 9.48620 1.000 53.24802 204 GLU B N 1
ATOM 3830 C CA . GLU B 1 206 ? -42.38718 1.31093 8.77658 1.000 56.40576 204 GLU B CA 1
ATOM 3831 C C . GLU B 1 206 ? -42.20851 0.11335 9.69954 1.000 59.29030 204 GLU B C 1
ATOM 3832 O O . GLU B 1 206 ? -41.14525 -0.06339 10.29929 1.000 59.06296 204 GLU B O 1
ATOM 3838 N N . ASN B 1 207 ? -43.24497 -0.70479 9.82027 1.000 61.88236 205 ASN B N 1
ATOM 3839 C CA . ASN B 1 207 ? -43.25006 -1.78720 10.79150 1.000 64.69537 205 ASN B CA 1
ATOM 3840 C C . ASN B 1 207 ? -42.99348 -3.12230 10.10411 1.000 70.87126 205 ASN B C 1
ATOM 3841 O O . ASN B 1 207 ? -43.01700 -3.23690 8.87720 1.000 69.79173 205 ASN B O 1
ATOM 3846 N N . LEU B 1 208 ? -42.74935 -4.14510 10.91982 1.000 82.15707 206 LEU B N 1
ATOM 3847 C CA . LEU B 1 208 ? -42.03271 -5.32561 10.46891 1.000 82.51538 206 LEU B CA 1
ATOM 3848 C C . LEU B 1 208 ? -42.86905 -6.59396 10.52915 1.000 84.34475 206 LEU B C 1
ATOM 3849 O O . LEU B 1 208 ? -43.75017 -6.74980 11.38080 1.000 85.31796 206 LEU B O 1
ATOM 3854 N N . GLU B 1 209 ? -42.58045 -7.48853 9.58620 1.000 78.23742 207 GLU B N 1
ATOM 3855 C CA . GLU B 1 209 ? -42.73142 -8.92396 9.75414 1.000 71.61924 207 GLU B CA 1
ATOM 3856 C C . GLU B 1 209 ? -41.37071 -9.55910 9.49800 1.000 66.02096 207 GLU B C 1
ATOM 3857 O O . GLU B 1 209 ? -40.65067 -9.14491 8.58421 1.000 63.24167 207 GLU B O 1
ATOM 3859 N N . SER B 1 210 ? -41.01122 -10.56093 10.30343 1.000 65.30852 208 SER B N 1
ATOM 3860 C CA . SER B 1 210 ? -39.67815 -11.14911 10.19597 1.000 60.61185 208 SER B CA 1
ATOM 3861 C C . SER B 1 210 ? -39.47670 -11.94117 8.90980 1.000 56.98229 208 SER B C 1
ATOM 3862 O O . SER B 1 210 ? -38.34226 -12.33438 8.61866 1.000 53.51727 208 SER B O 1
ATOM 3865 N N . GLY B 1 211 ? -40.53442 -12.18445 8.13936 1.000 58.22188 209 GLY B N 1
ATOM 3866 C CA . GLY B 1 211 ? -40.39052 -12.83356 6.85115 1.000 58.36014 209 GLY B CA 1
ATOM 3867 C C . GLY B 1 211 ? -40.17054 -11.83291 5.73993 1.000 59.95414 209 GLY B C 1
ATOM 3868 O O . GLY B 1 211 ? -39.31500 -12.03400 4.87226 1.000 58.66960 209 GLY B O 1
ATOM 3869 N N . GLU B 1 212 ? -40.94716 -10.74848 5.74933 1.000 60.79086 210 GLU B N 1
ATOM 3870 C CA . GLU B 1 212 ? -40.73060 -9.69797 4.76333 1.000 59.96144 210 GLU B CA 1
ATOM 3871 C C . GLU B 1 212 ? -39.41713 -8.96998 5.01890 1.000 57.47670 210 GLU B C 1
ATOM 3872 O O . GLU B 1 212 ? -38.82091 -8.42299 4.08419 1.000 58.85609 210 GLU B O 1
ATOM 3878 N N . LEU B 1 213 ? -38.94937 -8.95825 6.27048 1.000 57.27347 211 LEU B N 1
ATOM 3879 C CA . LEU B 1 213 ? -37.66698 -8.33315 6.57768 1.000 56.58210 211 LEU B CA 1
ATOM 3880 C C . LEU B 1 213 ? -36.51525 -9.10234 5.94482 1.000 54.60609 211 LEU B C 1
ATOM 3881 O O . LEU B 1 213 ? -35.66078 -8.51837 5.26768 1.000 54.37586 211 LEU B O 1
ATOM 3886 N N . GLU B 1 214 ? -36.48350 -10.41868 6.14605 1.000 53.85131 212 GLU B N 1
ATOM 3887 C CA . GLU B 1 214 ? -35.44140 -11.25472 5.56823 1.000 53.25738 212 GLU B CA 1
ATOM 3888 C C . GLU B 1 214 ? -35.65742 -11.50960 4.08624 1.000 53.81544 212 GLU B C 1
ATOM 3889 O O . GLU B 1 214 ? -34.81866 -12.15765 3.45325 1.000 54.58998 212 GLU B O 1
ATOM 3895 N N . LEU B 1 215 ? -36.74810 -10.99833 3.52355 1.000 55.36858 213 LEU B N 1
ATOM 3896 C CA . LEU B 1 215 ? -36.94629 -11.00042 2.08313 1.000 55.82556 213 LEU B CA 1
ATOM 3897 C C . LEU B 1 215 ? -36.35750 -9.72745 1.50254 1.000 54.69129 213 LEU B C 1
ATOM 3898 O O . LEU B 1 215 ? -35.76206 -9.74676 0.41887 1.000 54.59149 213 LEU B O 1
ATOM 3903 N N . VAL B 1 216 ? -36.53459 -8.61524 2.21702 1.000 56.46141 214 VAL B N 1
ATOM 3904 C CA . VAL B 1 216 ? -35.79690 -7.40364 1.88992 1.000 56.49484 214 VAL B CA 1
ATOM 3905 C C . VAL B 1 216 ? -34.30527 -7.67143 2.00467 1.000 54.92641 214 VAL B C 1
ATOM 3906 O O . VAL B 1 216 ? -33.51284 -7.23118 1.16622 1.000 55.66494 214 VAL B O 1
ATOM 3910 N N . LEU B 1 217 ? -33.91310 -8.48629 2.98412 1.000 55.95779 215 LEU B N 1
ATOM 3911 C CA . LEU B 1 217 ? -32.49709 -8.71658 3.23204 1.000 54.83555 215 LEU B CA 1
ATOM 3912 C C . LEU B 1 217 ? -31.90918 -9.65267 2.18970 1.000 54.80161 215 LEU B C 1
ATOM 3913 O O . LEU B 1 217 ? -30.71252 -9.57482 1.89184 1.000 55.11046 215 LEU B O 1
ATOM 3918 N N . LYS B 1 218 ? -32.73757 -10.52801 1.61935 1.000 57.14917 216 LYS B N 1
ATOM 3919 C CA . LYS B 1 218 ? -32.27571 -11.39629 0.54409 1.000 57.01941 216 LYS B CA 1
ATOM 3920 C C . LYS B 1 218 ? -31.97525 -10.59526 -0.71600 1.000 58.12453 216 LYS B C 1
ATOM 3921 O O . LYS B 1 218 ? -30.92418 -10.77255 -1.34185 1.000 62.13496 216 LYS B O 1
ATOM 3927 N N . ASN B 1 219 ? -32.88287 -9.70178 -1.09809 1.000 55.94372 217 ASN B N 1
ATOM 3928 C CA . ASN B 1 219 ? -32.80888 -9.02533 -2.38487 1.000 55.99016 217 ASN B CA 1
ATOM 3929 C C . ASN B 1 219 ? -32.02971 -7.71799 -2.34230 1.000 57.24997 217 ASN B C 1
ATOM 3930 O O . ASN B 1 219 ? -31.92196 -7.05093 -3.37575 1.000 58.95581 217 ASN B O 1
ATOM 3935 N N . ILE B 1 220 ? -31.49300 -7.32506 -1.18380 1.000 57.43904 218 ILE B N 1
ATOM 3936 C CA . ILE B 1 220 ? -30.60341 -6.16782 -1.12018 1.000 54.62690 218 ILE B CA 1
ATOM 3937 C C . ILE B 1 220 ? -29.13746 -6.55989 -1.19515 1.000 54.97901 218 ILE B C 1
ATOM 3938 O O . ILE B 1 220 ? -28.27930 -5.67254 -1.33011 1.000 54.40424 218 ILE B O 1
ATOM 3943 N N . SER B 1 221 ? -28.81806 -7.84806 -1.07966 1.000 57.07269 219 SER B N 1
ATOM 3944 C CA . SER B 1 221 ? -27.44525 -8.30229 -1.24757 1.000 59.25847 219 SER B CA 1
ATOM 3945 C C . SER B 1 221 ? -26.90516 -7.84882 -2.59826 1.000 61.44411 219 SER B C 1
ATOM 3946 O O . SER B 1 221 ? -27.64198 -7.78084 -3.58580 1.000 62.53584 219 SER B O 1
ATOM 3949 N N . PHE B 1 222 ? -25.61309 -7.51040 -2.62131 1.000 65.33719 220 PHE B N 1
ATOM 3950 C CA . PHE B 1 222 ? -24.97202 -7.01661 -3.83852 1.000 66.82895 220 PHE B CA 1
ATOM 3951 C C . PHE B 1 222 ? -25.24024 -7.93133 -5.02923 1.000 72.08314 220 PHE B C 1
ATOM 3952 O O . PHE B 1 222 ? -25.61624 -7.46906 -6.11191 1.000 73.70030 220 PHE B O 1
ATOM 3960 N N . GLN B 1 223 ? -25.04675 -9.23917 -4.84278 1.000 70.89549 221 GLN B N 1
ATOM 3961 C CA . GLN B 1 223 ? -25.15589 -10.17934 -5.95467 1.000 72.53856 221 GLN B CA 1
ATOM 3962 C C . GLN B 1 223 ? -26.56692 -10.19407 -6.53945 1.000 74.15665 221 GLN B C 1
ATOM 3963 O O . GLN B 1 223 ? -26.74081 -10.23118 -7.76433 1.000 78.81357 221 GLN B O 1
ATOM 3969 N N . ILE B 1 224 ? -27.58852 -10.16036 -5.67877 1.000 69.30693 222 ILE B N 1
ATOM 3970 C CA . ILE B 1 224 ? -28.97097 -10.21312 -6.14896 1.000 68.11810 222 ILE B CA 1
ATOM 3971 C C . ILE B 1 224 ? -29.32870 -8.95302 -6.92994 1.000 73.27734 222 ILE B C 1
ATOM 3972 O O . ILE B 1 224 ? -29.79824 -9.02378 -8.07183 1.000 77.30105 222 ILE B O 1
ATOM 3977 N N . MET B 1 225 ? -29.11812 -7.78149 -6.32241 1.000 73.82226 223 MET B N 1
ATOM 3978 C CA . MET B 1 225 ? -29.41457 -6.50524 -6.97036 1.000 72.63675 223 MET B CA 1
ATOM 3979 C C . MET B 1 225 ? -28.73727 -6.34805 -8.32606 1.000 82.59029 223 MET B C 1
ATOM 3980 O O . MET B 1 225 ? -29.16819 -5.51391 -9.12941 1.000 83.07991 223 MET B O 1
ATOM 3985 N N . LYS B 1 226 ? -27.69127 -7.12957 -8.60119 1.000 100.59962 224 LYS B N 1
ATOM 3986 C CA . LYS B 1 226 ? -26.91386 -6.96215 -9.82400 1.000 103.21817 224 LYS B CA 1
ATOM 3987 C C . LYS B 1 226 ? -27.70524 -7.29225 -11.08732 1.000 109.04196 224 LYS B C 1
ATOM 3988 O O . LYS B 1 226 ? -27.37210 -6.78022 -12.16237 1.000 109.81684 224 LYS B O 1
ATOM 3994 N N . GLU B 1 227 ? -28.75431 -8.10338 -10.98930 1.000 102.92927 225 GLU B N 1
ATOM 3995 C CA . GLU B 1 227 ? -29.53626 -8.50534 -12.16011 1.000 103.30827 225 GLU B CA 1
ATOM 3996 C C . GLU B 1 227 ? -30.78388 -7.62947 -12.27177 1.000 103.95817 225 GLU B C 1
ATOM 3997 O O . GLU B 1 227 ? -31.87168 -8.00144 -11.82692 1.000 105.42471 225 GLU B O 1
ATOM 4003 N N . ARG B 1 228 ? -30.61528 -6.46073 -12.90268 1.000 88.21166 226 ARG B N 1
ATOM 4004 C CA . ARG B 1 228 ? -31.70119 -5.52047 -13.19053 1.000 81.56223 226 ARG B CA 1
ATOM 4005 C C . ARG B 1 228 ? -31.39776 -4.89064 -14.54428 1.000 76.41673 226 ARG B C 1
ATOM 4006 O O . ARG B 1 228 ? -30.49590 -4.05411 -14.64220 1.000 77.29399 226 ARG B O 1
ATOM 4014 N N . MET B 1 229 ? -32.13428 -5.28873 -15.58367 1.000 70.56106 227 MET B N 1
ATOM 4015 C CA . MET B 1 229 ? -31.77169 -4.98667 -16.97029 1.000 66.52371 227 MET B CA 1
ATOM 4016 C C . MET B 1 229 ? -32.90808 -4.28120 -17.70771 1.000 61.52476 227 MET B C 1
ATOM 4017 O O . MET B 1 229 ? -33.86696 -4.92973 -18.13983 1.000 62.11430 227 MET B O 1
ATOM 4022 N N . ILE B 1 230 ? -32.77506 -2.96541 -17.87319 1.000 58.57613 228 ILE B N 1
ATOM 4023 C CA . ILE B 1 230 ? -33.54650 -2.19049 -18.85071 1.000 58.94703 228 ILE B CA 1
ATOM 4024 C C . ILE B 1 230 ? -33.01053 -0.76246 -18.91112 1.000 57.86921 228 ILE B C 1
ATOM 4025 O O . ILE B 1 230 ? -32.65130 -0.26474 -19.97977 1.000 55.25594 228 ILE B O 1
ATOM 4030 N N . HIS B 1 241 ? -26.50594 2.33253 -15.77136 1.000 41.14795 239 HIS B N 1
ATOM 4031 C CA . HIS B 1 241 ? -25.13433 2.07443 -16.18873 1.000 40.03988 239 HIS B CA 1
ATOM 4032 C C . HIS B 1 241 ? -24.68368 0.69341 -15.74006 1.000 40.50178 239 HIS B C 1
ATOM 4033 O O . HIS B 1 241 ? -25.03103 0.24073 -14.65202 1.000 41.49529 239 HIS B O 1
ATOM 4035 N N . GLU B 1 242 ? -23.90720 0.02366 -16.58807 1.000 43.61338 240 GLU B N 1
ATOM 4036 C CA . GLU B 1 242 ? -23.33325 -1.27200 -16.25580 1.000 43.79360 240 GLU B CA 1
ATOM 4037 C C . GLU B 1 242 ? -22.05257 -1.15533 -15.44320 1.000 44.79951 240 GLU B C 1
ATOM 4038 O O . GLU B 1 242 ? -21.29582 -2.12974 -15.35531 1.000 45.30459 240 GLU B O 1
ATOM 4040 N N . PHE B 1 243 ? -21.79346 0.01407 -14.85116 1.000 45.23318 241 PHE B N 1
ATOM 4041 C CA . PHE B 1 243 ? -20.58732 0.23704 -14.06387 1.000 45.28409 241 PHE B CA 1
ATOM 4042 C C . PHE B 1 243 ? -20.90281 0.80841 -12.68601 1.000 45.04560 241 PHE B C 1
ATOM 4043 O O . PHE B 1 243 ? -20.02156 1.38980 -12.04596 1.000 45.97556 241 PHE B O 1
ATOM 4051 N N . ILE B 1 244 ? -22.13502 0.64602 -12.20811 1.000 44.36123 242 ILE B N 1
ATOM 4052 C CA . ILE B 1 244 ? -22.47308 1.11318 -10.86852 1.000 45.33201 242 ILE B CA 1
ATOM 4053 C C . ILE B 1 244 ? -22.09865 0.06845 -9.82654 1.000 46.83354 242 ILE B C 1
ATOM 4054 O O . ILE B 1 244 ? -21.49786 0.38481 -8.79278 1.000 45.38791 242 ILE B O 1
ATOM 4059 N N . MET B 1 245 ? -22.45369 -1.18874 -10.08244 1.000 51.68854 243 MET B N 1
ATOM 4060 C CA . MET B 1 245 ? -22.16420 -2.29742 -9.17560 1.000 52.21113 243 MET B CA 1
ATOM 4061 C C . MET B 1 245 ? -20.84747 -2.93547 -9.59743 1.000 50.47395 243 MET B C 1
ATOM 4062 O O . MET B 1 245 ? -20.80452 -3.74063 -10.53019 1.000 50.31701 243 MET B O 1
ATOM 4067 N N . ARG B 1 246 ? -19.76512 -2.56894 -8.91621 1.000 48.54386 244 ARG B N 1
ATOM 4068 C CA . ARG B 1 246 ? -18.46149 -3.14188 -9.21723 1.000 48.048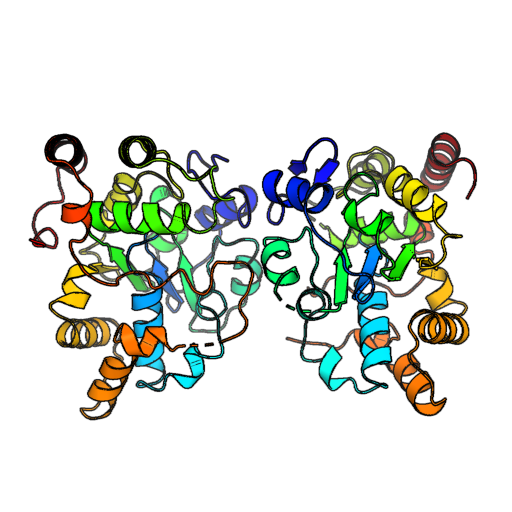15 244 ARG B CA 1
ATOM 4069 C C . ARG B 1 246 ? -18.15435 -4.25156 -8.22071 1.000 49.77786 244 ARG B C 1
ATOM 4070 O O . ARG B 1 246 ? -18.07780 -5.42622 -8.59312 1.000 50.03093 244 ARG B O 1
ATOM 4078 N N . LYS B 1 247 ? -17.97557 -3.88676 -6.95413 1.000 52.12843 245 LYS B N 1
ATOM 4079 C CA . LYS B 1 247 ? -17.73584 -4.84415 -5.88664 1.000 51.17428 245 LYS B CA 1
ATOM 4080 C C . LYS B 1 247 ? -18.58603 -4.45267 -4.68769 1.000 53.62588 245 LYS B C 1
ATOM 4081 O O . LYS B 1 247 ? -18.85918 -3.26983 -4.46266 1.000 52.80849 245 LYS B O 1
ATOM 4087 N N . GLY B 1 248 ? -19.00735 -5.45595 -3.92360 1.000 54.81449 246 GLY B N 1
ATOM 4088 C CA . GLY B 1 248 ? -19.82955 -5.25123 -2.75029 1.000 54.65797 246 GLY B CA 1
ATOM 4089 C C . GLY B 1 248 ? -19.09490 -5.30829 -1.43193 1.000 53.70325 246 GLY B C 1
ATOM 4090 O O . GLY B 1 248 ? -19.73984 -5.28573 -0.37650 1.000 54.59918 246 GLY B O 1
ATOM 4091 N N . ILE B 1 249 ? -17.77590 -5.36875 -1.45384 1.000 50.69613 247 ILE B N 1
ATOM 4092 C CA . ILE B 1 249 ? -16.99369 -5.55720 -0.24547 1.000 50.36473 247 ILE B CA 1
ATOM 4093 C C . ILE B 1 249 ? -16.59738 -4.20586 0.33231 1.000 49.94151 247 ILE B C 1
ATOM 4094 O O . ILE B 1 249 ? -16.56379 -3.18328 -0.35796 1.000 50.73290 247 ILE B O 1
ATOM 4099 N N . THR B 1 250 ? -16.29790 -4.20702 1.62516 1.000 50.87331 248 THR B N 1
ATOM 4100 C CA . THR B 1 250 ? -15.81522 -3.02699 2.32321 1.000 50.44514 248 THR B CA 1
ATOM 4101 C C . THR B 1 250 ? -14.29995 -3.11484 2.44017 1.000 51.08323 248 THR B C 1
ATOM 4102 O O . THR B 1 250 ? -13.75039 -4.19319 2.67703 1.000 53.53263 248 THR B O 1
ATOM 4106 N N . GLY B 1 251 ? -13.62632 -1.97991 2.28000 1.000 51.67873 249 GLY B N 1
ATOM 4107 C CA . GLY B 1 251 ? -12.17854 -1.97168 2.38349 1.000 50.57048 249 GLY B CA 1
ATOM 4108 C C . GLY B 1 251 ? -11.43388 -2.34510 1.12080 1.000 50.20697 249 GLY B C 1
ATOM 4109 O O . GLY B 1 251 ? -10.35040 -2.93166 1.20027 1.000 47.50991 249 GLY B O 1
ATOM 4110 N N . ASP B 1 252 ? -11.98496 -2.02388 -0.05053 1.000 53.42957 250 ASP B N 1
ATOM 4111 C CA . ASP B 1 252 ? -11.29870 -2.28562 -1.31043 1.000 52.87206 250 ASP B CA 1
ATOM 4112 C C . ASP B 1 252 ? -10.06998 -1.40649 -1.51771 1.000 53.70961 250 ASP B C 1
ATOM 4113 O O . ASP B 1 252 ? -9.31488 -1.64428 -2.46751 1.000 55.75132 250 ASP B O 1
ATOM 4118 N N . TRP B 1 253 ? -9.85633 -0.39956 -0.66728 1.000 50.95032 251 TRP B N 1
ATOM 4119 C CA . TRP B 1 253 ? -8.72242 0.50462 -0.84219 1.000 50.58031 251 TRP B CA 1
ATOM 4120 C C . TRP B 1 253 ? -7.38228 -0.18602 -0.60937 1.000 52.41351 251 TRP B C 1
ATOM 4121 O O . TRP B 1 253 ? -6.36487 0.24041 -1.16899 1.000 52.24597 251 TRP B O 1
ATOM 4132 N N . LYS B 1 254 ? -7.35492 -1.24320 0.20720 1.000 51.00535 252 LYS B N 1
ATOM 4133 C CA . LYS B 1 254 ? -6.09829 -1.92254 0.50777 1.000 49.54552 252 LYS B CA 1
ATOM 4134 C C . LYS B 1 254 ? -5.49237 -2.61450 -0.70708 1.000 50.75035 252 LYS B C 1
ATOM 4135 O O . LYS B 1 254 ? -4.29332 -2.91263 -0.69779 1.000 50.49064 252 LYS B O 1
ATOM 4141 N N . ASN B 1 255 ? -6.28067 -2.87354 -1.74585 1.000 53.76678 253 ASN B N 1
ATOM 4142 C CA . ASN B 1 255 ? -5.75722 -3.40264 -2.99656 1.000 53.48456 253 ASN B CA 1
ATOM 4143 C C . ASN B 1 255 ? -5.28181 -2.30721 -3.93741 1.000 55.56747 253 ASN B C 1
ATOM 4144 O O . ASN B 1 255 ? -4.84656 -2.61096 -5.05273 1.000 55.71700 253 ASN B O 1
ATOM 4149 N N . HIS B 1 256 ? -5.36114 -1.05576 -3.52104 1.000 59.12037 254 HIS B N 1
ATOM 4150 C CA . HIS B 1 256 ? -5.01248 0.08382 -4.35895 1.000 59.50715 254 HIS B CA 1
ATOM 4151 C C . HIS B 1 256 ? -4.07412 1.06171 -3.67084 1.000 58.42038 254 HIS B C 1
ATOM 4152 O O . HIS B 1 256 ? -3.15385 1.57570 -4.31168 1.000 57.95998 254 HIS B O 1
ATOM 4159 N N . PHE B 1 257 ? -4.28309 1.33213 -2.38603 1.000 51.87716 255 PHE B N 1
ATOM 4160 C CA . PHE B 1 257 ? -3.45946 2.28823 -1.65873 1.000 50.49040 255 PHE B CA 1
ATOM 4161 C C . PHE B 1 257 ? -2.10582 1.66297 -1.35241 1.000 48.76136 255 PHE B C 1
ATOM 4162 O O . PHE B 1 257 ? -2.02964 0.67447 -0.61540 1.000 50.31783 255 PHE B O 1
ATOM 4170 N N . THR B 1 258 ? -1.03944 2.23543 -1.90446 1.000 48.48833 256 THR B N 1
ATOM 4171 C CA . THR B 1 258 ? 0.28293 1.90311 -1.40496 1.000 47.59415 256 THR B CA 1
ATOM 4172 C C . THR B 1 258 ? 0.41999 2.39661 0.03496 1.000 49.20961 256 THR B C 1
ATOM 4173 O O . THR B 1 258 ? -0.40247 3.16667 0.53778 1.000 50.70979 256 THR B O 1
ATOM 4177 N N . VAL B 1 259 ? 1.47431 1.93605 0.70887 1.000 49.27660 257 VAL B N 1
ATOM 4178 C CA . VAL B 1 259 ? 1.64883 2.27949 2.11728 1.000 48.95593 257 VAL B CA 1
ATOM 4179 C C . VAL B 1 259 ? 1.82642 3.78354 2.27966 1.000 52.21032 257 VAL B C 1
ATOM 4180 O O . VAL B 1 259 ? 1.30819 4.38621 3.22792 1.000 55.47610 257 VAL B O 1
ATOM 4184 N N . ALA B 1 260 ? 2.54540 4.41712 1.35054 1.000 51.60916 258 ALA B N 1
ATOM 4185 C CA . ALA B 1 260 ? 2.68065 5.86857 1.39273 1.000 52.53092 258 ALA B CA 1
ATOM 4186 C C . ALA B 1 260 ? 1.35141 6.56793 1.14301 1.000 51.64660 258 ALA B C 1
ATOM 4187 O O . ALA B 1 260 ? 1.11180 7.65068 1.68922 1.000 55.28058 258 ALA B O 1
ATOM 4189 N N . GLN B 1 261 ? 0.47214 5.96501 0.34011 1.000 50.97462 259 GLN B N 1
ATOM 4190 C CA . GLN B 1 261 ? -0.82698 6.57869 0.08707 1.000 50.46346 259 GLN B CA 1
ATOM 4191 C C . GLN B 1 261 ? -1.75043 6.43110 1.28825 1.000 53.18863 259 GLN B C 1
ATOM 4192 O O . GLN B 1 261 ? -2.52974 7.34009 1.59228 1.000 55.16348 259 GLN B O 1
ATOM 4198 N N . ALA B 1 262 ? -1.67922 5.29598 1.98531 1.000 53.91387 260 ALA B N 1
ATOM 4199 C CA . ALA B 1 262 ? -2.47006 5.13937 3.19928 1.000 54.48159 260 ALA B CA 1
ATOM 4200 C C . ALA B 1 262 ? -1.96420 6.04726 4.31125 1.000 56.47549 260 ALA B C 1
ATOM 4201 O O . ALA B 1 262 ? -2.75375 6.50286 5.14609 1.000 55.56963 260 ALA B O 1
ATOM 4203 N N . GLU B 1 263 ? -0.65730 6.31711 4.34095 1.000 66.21479 261 GLU B N 1
ATOM 4204 C CA . GLU B 1 263 ? -0.11034 7.24640 5.32444 1.000 67.53563 261 GLU B CA 1
ATOM 4205 C C . GLU B 1 263 ? -0.45491 8.68824 4.97216 1.000 68.72292 261 GLU B C 1
ATOM 4206 O O . GLU B 1 263 ? -0.86720 9.46840 5.83890 1.000 69.39023 261 GLU B O 1
ATOM 4212 N N . ALA B 1 264 ? -0.28783 9.06187 3.69942 1.000 58.56731 262 ALA B N 1
ATOM 4213 C CA . ALA B 1 264 ? -0.62152 10.41862 3.27428 1.000 55.23231 262 ALA B CA 1
ATOM 4214 C C . ALA B 1 264 ? -2.10984 10.69516 3.42280 1.000 53.79941 262 ALA B C 1
ATOM 4215 O O . ALA B 1 264 ? -2.50880 11.83456 3.68891 1.000 54.16541 262 ALA B O 1
ATOM 4217 N N . PHE B 1 265 ? -2.94342 9.66736 3.25722 1.000 55.76360 263 PHE B N 1
ATOM 4218 C CA . PHE B 1 265 ? -4.37848 9.84346 3.43590 1.000 53.21975 263 PHE B CA 1
ATOM 4219 C C . PHE B 1 265 ? -4.72941 9.99968 4.90844 1.000 55.69947 263 PHE B C 1
ATOM 4220 O O . PHE B 1 265 ? -5.60635 10.79546 5.26146 1.000 57.02239 263 PHE B O 1
ATOM 4228 N N . ASP B 1 266 ? -4.04725 9.25958 5.78276 1.000 54.19490 264 ASP B N 1
ATOM 4229 C CA . ASP B 1 266 ? -4.35140 9.34475 7.20449 1.000 54.48312 264 ASP B CA 1
ATOM 4230 C C . ASP B 1 266 ? -3.88845 10.66806 7.79805 1.000 59.18259 264 ASP B C 1
ATOM 4231 O O . ASP B 1 266 ? -4.52813 11.18852 8.71801 1.000 64.62500 264 ASP B O 1
ATOM 4236 N N . LYS B 1 267 ? -2.79190 11.23063 7.28694 1.000 57.70474 265 LYS B N 1
ATOM 4237 C CA . LYS B 1 267 ? -2.33314 12.52303 7.78207 1.000 59.07629 265 LYS B CA 1
ATOM 4238 C C . LYS B 1 267 ? -3.19536 13.65422 7.24065 1.000 62.17127 265 LYS B C 1
ATOM 4239 O O . LYS B 1 267 ? -3.54821 14.57809 7.98113 1.000 66.78510 265 LYS B O 1
ATOM 4245 N N . ALA B 1 268 ? -3.53060 13.60169 5.94982 1.000 61.30607 266 ALA B N 1
ATOM 4246 C CA . ALA B 1 268 ? -4.47610 14.55864 5.38637 1.000 61.56802 266 ALA B CA 1
ATOM 4247 C C . ALA B 1 268 ? -5.78257 14.52937 6.16464 1.000 65.07642 266 ALA B C 1
ATOM 4248 O O . ALA B 1 268 ? -6.34047 15.57738 6.50962 1.000 68.05334 266 ALA B O 1
ATOM 4250 N N . PHE B 1 269 ? -6.28382 13.32605 6.44830 1.000 60.69126 267 PHE B N 1
ATOM 4251 C CA . PHE B 1 269 ? -7.49155 13.18559 7.25276 1.000 61.80735 267 PHE B CA 1
ATOM 4252 C C . PHE B 1 269 ? -7.30112 13.82911 8.61950 1.000 68.29171 267 PHE B C 1
ATOM 4253 O O . PHE B 1 269 ? -8.13164 14.62912 9.06336 1.000 68.07648 267 PHE B O 1
ATOM 4261 N N . GLN B 1 270 ? -6.19178 13.51294 9.29045 1.000 102.14654 268 GLN B N 1
ATOM 4262 C CA . GLN B 1 270 ? -5.94070 14.05552 10.61910 1.000 102.83677 268 GLN B CA 1
ATOM 4263 C C . GLN B 1 270 ? -5.65727 15.55143 10.60964 1.000 103.41116 268 GLN B C 1
ATOM 4264 O O . GLN B 1 270 ? -5.68567 16.17001 11.67890 1.000 105.70939 268 GLN B O 1
ATOM 4270 N N . GLU B 1 271 ? -5.38297 16.14960 9.44761 1.000 76.15448 269 GLU B N 1
ATOM 4271 C CA . GLU B 1 271 ? -5.23486 17.59957 9.41456 1.000 69.34524 269 GLU B CA 1
ATOM 4272 C C . GLU B 1 271 ? -6.58952 18.28627 9.31160 1.000 67.05826 269 GLU B C 1
ATOM 4273 O O . GLU B 1 271 ? -6.85424 19.25435 10.03270 1.000 67.67684 269 GLU B O 1
ATOM 4279 N N . LYS B 1 272 ? -7.45623 17.79508 8.42606 1.000 62.81496 270 LYS B N 1
ATOM 4280 C CA . LYS B 1 272 ? -8.77448 18.39081 8.24261 1.000 58.13849 270 LYS B CA 1
ATOM 4281 C C . LYS B 1 272 ? -9.75849 17.87023 9.28631 1.000 59.69588 270 LYS B C 1
ATOM 4282 O O . LYS B 1 272 ? -10.29045 18.63591 10.09738 1.000 61.34352 270 LYS B O 1
ATOM 4288 N N . ALA B 1 273 ? -10.00091 16.56080 9.27813 1.000 63.29878 271 ALA B N 1
ATOM 4289 C CA . ALA B 1 273 ? -10.95307 15.90026 10.17011 1.000 58.36334 271 ALA B CA 1
ATOM 4290 C C . ALA B 1 273 ? -10.19680 15.30369 11.35229 1.000 61.10214 271 ALA B C 1
ATOM 4291 O O . ALA B 1 273 ? -9.65190 14.20097 11.25978 1.000 64.19219 271 ALA B O 1
ATOM 4293 N N . ALA B 1 274 ? -10.18412 16.01500 12.47920 1.000 58.52089 272 ALA B N 1
ATOM 4294 C CA . ALA B 1 274 ? -9.34346 15.56000 13.57914 1.000 56.34018 272 ALA B CA 1
ATOM 4295 C C . ALA B 1 274 ? -9.97755 14.39875 14.33777 1.000 49.31714 272 ALA B C 1
ATOM 4296 O O . ALA B 1 274 ? -9.27689 13.45151 14.70851 1.000 51.45875 272 ALA B O 1
ATOM 4298 N N . ASP B 1 275 ? -11.28094 14.45346 14.60098 1.000 48.30471 273 ASP B N 1
ATOM 4299 C CA . ASP B 1 275 ? -11.96182 13.42144 15.37256 1.000 47.94126 273 ASP B CA 1
ATOM 4300 C C . ASP B 1 275 ? -12.95888 12.68543 14.48723 1.000 46.55279 273 ASP B C 1
ATOM 4301 O O . ASP B 1 275 ? -13.81598 13.31852 13.86268 1.000 46.36669 273 ASP B O 1
ATOM 4306 N N . PHE B 1 276 ? -12.86537 11.35836 14.45098 1.000 45.61271 274 PHE B N 1
ATOM 4307 C CA . PHE B 1 276 ? -13.69933 10.56239 13.54994 1.000 43.77565 274 PHE B CA 1
ATOM 4308 C C . PHE B 1 276 ? -13.77690 9.10252 13.99284 1.000 41.40080 274 PHE B C 1
ATOM 4309 O O . PHE B 1 276 ? -13.46623 8.19063 13.22583 1.000 41.00400 274 PHE B O 1
#

Nearest PDB structures (foldseek):
  7d1x-assembly1_A  TM=1.004E+00  e=5.700E-55  Mus musculus
  7eov-assembly1_A  TM=9.839E-01  e=6.978E-43  Mus musculus
  4ifb-assembly3_B  TM=9.286E-01  e=5.797E-33  Homo sapiens
  4ifb-assembly2_A  TM=9.235E-01  e=1.725E-32  Homo sapiens
  1efh-assembly1_A  TM=9.340E-01  e=8.123E-32  Homo sapiens

B-factor: mean 55.0, std 13.4, range [32.07, 160.24]

Organism: Mus musculus (NCBI:txid10090)

Sequence (523 aa):
LWIEGIPFPTVYYSQEIIREVRDRFVVRDEDTIIVTYPKSGTHWLNEIVCLILTKGDPTWVQSTIANERTPWIEFENNYRILNSKEGPRLMASLLPIQLFPKSFFSSKAKVIYLIRNPRDVLVSGYHYFNALKQGKEQVPWKIYFENFLQGKSYFGSWFEHACGWISLRKRENILVLSYEQLKKDTRNTIKKICEFLGENLESGELELVLKNISFQIMKERCLSNIEKHEFIMRKGITGDWKNHFTVAQAEAFDKAFQEKAADFPQELFSWEEFLWIEGIPFPTVYYSQEIIREVRDRFVVRDEDTIIVTYPKSGTHWLNEIVCLILTKGDPTWVQSTIANERTPWIEFENNYRILNSRLMASLLPIQLFPKSFFSSKAKVIYLIRNPRDVLVSGYHYFNEQVPWKIYFENFLQGKSYFGSWFEHACGWISLRKRENILVLSYEQLKKDTRNTIKKICEFLGENLESGELELVLKNISFQIMKERMIHEFIMRKGITGDWKNHFTVAQAEAFDKAFQEKAADF

Secondary structure (DSSP, 8-state):
-EETTEE--SSS--HHHHHHHHHT----TTEEEEEE-TTSSHHHHHHHHH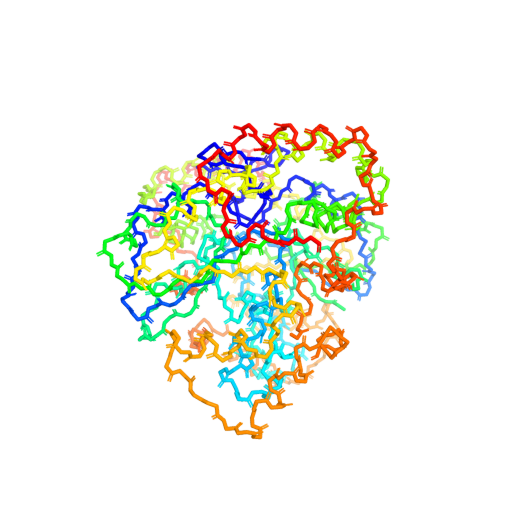HHHTTT-THHHHSS-HHHHS-BTTSTTHHHHHTS--SSEEEEE---GGGS-GGGGGS---EEEEE--HHHHHHHHHHHHHTTSSGGG---HHHHHHHHHTT-STTS-HHHHHHHHHTTTTSTTEEEEEHHHHHHS-HHHHHHHHHHH-----TTTHHHHHHHTSHHHHHT-----SS-SSTT-S---S-GGGGT--HHHHHHHHHHHHHHS-S--SSSTT--/--EEETTEEE-SSS--HHHHHHHHHH----TT-EEEE--TTSSHHHHHHHHHHHHTTT-HHHHHSS-HHHHS-BTTSTTHHHHHH--EEEE---TTTS-GGGGGS--EEEEEE--HHHHHHHHHHHH-----HHHHHHHHHTT-STTS-HHHHHHHHHTTTTSTTEEEEEHHHHHHSHHHHHHHHHHHTT----HHHHHHHHHHTSHHHHT-----TTS-S---S-GGGGT--HHHHHHHHHHHHHH----

Foldseek 3Di:
DQQVNAAAPPDQADNVLLQCQAEPQADDQQEEEEEEAPQFCSVLVLLLVVCLVVLQDQPVQQAADSCRVANERRGHPVVVVVVPDDRYHGHYYHAAQNRHHPNVVVHQHAYEYEEEDVLSSLVSCLQQVQVPPPPPVRDDQVVSLVCLLAQNDHNTRPLRSCVRLCVCCVPLRYPYYGLQCCVVVPLVVSVVVCVSVVRDHDPVSSVNSSVCSPLVNCLVHYDDDDDDDNSNRDPSDGPCSVVPQDPVSVVVVCVSVCPRPPPPCDPPVPDD/DFPQQPNAGAHDPFADNVQLQCQAEPQADALPEAEEEEAPLFCPVLVLLLVVLLVVLLDCPVVQPDDSCVVANERRGHPVRVVVVVHYHYYHAAPSRHHPNVVVHNYAYEYEEEDLLSSLVSCLQLVWVRDDPVVSLVCQLPQNDHNTHPLRSVVRVVVCCPPDRYHYHYLVCCVPVNLVVSCVVCVSVVRDDDPVSSVSSVVCSPLVNVLPRPVPNSSRDDSDGDPSVVPQDPVSVVVSVVSCCVRPVDD

Radius of gyration: 26.42 Å; Cα contacts (8 Å, |Δi|>4): 693; chains: 2; bounding box: 63×63×70 Å